Protein AF-0000000080922425 (afdb_homodimer)

InterPro domains:
  IPR019460 Autophagy-related protein 11, C-terminal [PF10377] (46-197)
  IPR040040 Autophagy-related protein 11 [PTHR13222] (8-201)

Organism: Vigna mungo (NCBI:txid3915)

Solvent-accessible surface area (backbone atoms only — not comparable to full-atom values): 24172 Å² total; per-residue (Å²): 135,81,82,70,85,56,79,63,60,60,49,52,51,50,48,50,51,46,52,50,50,44,50,54,39,49,50,49,38,54,50,44,51,51,49,40,51,53,51,49,51,52,36,51,52,50,49,53,48,39,54,52,49,50,52,51,36,52,52,37,52,50,46,34,53,50,30,45,50,51,28,52,53,40,49,56,55,43,68,60,24,26,50,27,58,85,86,51,74,73,36,29,40,40,26,36,48,43,97,87,72,46,36,34,51,56,41,76,87,57,76,52,41,28,56,26,69,69,35,46,48,72,70,31,64,89,37,97,57,75,59,64,55,51,68,24,30,26,72,41,78,42,81,46,61,26,48,75,77,70,75,68,75,74,80,69,82,73,72,85,80,81,81,77,76,81,68,84,78,64,78,73,75,69,75,61,69,56,57,48,80,79,73,58,60,73,71,38,71,36,32,39,35,32,48,40,80,64,82,77,74,67,80,67,80,73,74,72,134,135,83,80,72,86,54,80,63,57,60,49,51,52,51,49,51,51,48,53,51,51,45,51,53,38,51,50,49,38,52,51,45,51,52,49,40,51,52,50,49,51,52,36,51,52,50,48,53,50,38,53,52,50,50,53,51,35,53,53,37,53,51,47,33,52,50,31,45,50,52,28,51,53,38,49,54,55,43,69,59,24,26,49,28,58,85,87,52,73,74,35,28,40,39,24,35,49,43,96,86,70,46,36,35,51,53,39,76,88,58,77,53,42,28,56,26,69,68,34,48,48,73,71,32,65,90,36,98,58,75,58,63,55,50,70,24,30,26,73,41,77,43,82,46,60,26,49,75,76,72,75,70,75,76,79,72,83,74,72,86,80,83,80,78,79,80,68,83,78,66,78,73,74,68,76,62,66,56,57,48,82,80,75,58,60,72,68,39,71,36,30,38,34,33,49,39,80,64,81,77,75,70,80,70,81,74,75,77,130

Secondary structure (DSSP, 8-state):
------HHHHHHHHHHHHHHHHHHHHHHHHHHHHHHHHHHHHHHHHHHHHHHHHHHHHHHHHHHHHHHHHHHHHHHHHHTSB--SS--TTSEEEEEE-TTS-EEE--SS---EEE-HHHHHHHHTTSSS--SEEEEEEEEEEEEE--PPP----------------------------S-TT-PPTT-EEEEEEEEPPP----------/------HHHHHHHHHHHHHHHHHHHHHHHHHHHHHHHHHHHHHHHHHHHHHHHHHHHHHHHHHHHHHHHHHHHHHHHHHTSB--SS--TTSEEEEEE-TTS-EEE--SS---EEE-HHHHHHHHTTSSS--SEEEEEEEEEEEEE--PPP----------------------------S-TT-PPTT-EEEEEEEEPPP----------

Radius of gyration: 47.95 Å; Cα contacts (8 Å, |Δi|>4): 492; chains: 2; bounding box: 79×166×98 Å

Structure (mmCIF, N/CA/C/O backbone):
data_AF-0000000080922425-model_v1
#
loop_
_entity.id
_entity.type
_entity.pdbx_description
1 polymer 'Autophagy-related protein 11 C-terminal domain-containing protein'
#
loop_
_atom_site.group_PDB
_atom_site.id
_atom_site.type_symbol
_atom_site.label_atom_id
_atom_site.label_alt_id
_atom_site.label_comp_id
_atom_site.label_asym_id
_atom_site.label_entity_id
_atom_site.label_seq_id
_atom_site.pdbx_PDB_ins_code
_atom_site.Cartn_x
_atom_site.Cartn_y
_atom_site.Cartn_z
_atom_site.occupancy
_atom_site.B_iso_or_equiv
_atom_site.auth_seq_id
_atom_site.auth_comp_id
_atom_site.auth_asym_id
_atom_site.auth_atom_id
_atom_site.pdbx_PDB_model_num
ATOM 1 N N . MET A 1 1 ? 16.141 -106.438 -47.406 1 26.45 1 MET A N 1
ATOM 2 C CA . MET A 1 1 ? 15.719 -105.875 -46.125 1 26.45 1 MET A CA 1
ATOM 3 C C . MET A 1 1 ? 15.461 -104.375 -46.281 1 26.45 1 MET A C 1
ATOM 5 O O . MET A 1 1 ? 16.391 -103.625 -46.438 1 26.45 1 MET A O 1
ATOM 9 N N . HIS A 1 2 ? 14.414 -104 -47.062 1 34.81 2 HIS A N 1
ATOM 10 C CA . HIS A 1 2 ? 13.852 -102.688 -47.438 1 34.81 2 HIS A CA 1
ATOM 11 C C . HIS A 1 2 ? 13.453 -101.875 -46.188 1 34.81 2 HIS A C 1
ATOM 13 O O . HIS A 1 2 ? 12.609 -102.312 -45.406 1 34.81 2 HIS A O 1
ATOM 19 N N . PHE A 1 3 ? 14.398 -101.312 -45.406 1 37.75 3 PHE A N 1
ATOM 20 C CA . PHE A 1 3 ? 14.203 -100.438 -44.281 1 37.75 3 PHE A CA 1
ATOM 21 C C . PHE A 1 3 ? 13.148 -99.375 -44.625 1 37.75 3 PHE A C 1
ATOM 23 O O . PHE A 1 3 ? 13.398 -98.438 -45.406 1 37.75 3 PHE A O 1
ATOM 30 N N . GLY A 1 4 ? 11.859 -99.812 -44.812 1 34.66 4 GLY A N 1
ATOM 31 C CA . GLY A 1 4 ? 10.727 -98.875 -44.906 1 34.66 4 GLY A CA 1
ATOM 32 C C . GLY A 1 4 ? 10.719 -97.812 -43.781 1 34.66 4 GLY A C 1
ATOM 33 O O . GLY A 1 4 ? 10.344 -98.125 -42.656 1 34.66 4 GLY A O 1
ATOM 34 N N . ILE A 1 5 ? 11.656 -96.938 -43.562 1 47.47 5 ILE A N 1
ATOM 35 C CA . ILE A 1 5 ? 11.609 -95.688 -42.812 1 47.47 5 ILE A CA 1
ATOM 36 C C . ILE A 1 5 ? 10.234 -95.062 -43 1 47.47 5 ILE A C 1
ATOM 38 O O . ILE A 1 5 ? 9.883 -94.625 -44.094 1 47.47 5 ILE A O 1
ATOM 42 N N . SER A 1 6 ? 9 -95.562 -42.406 1 47.91 6 SER A N 1
ATOM 43 C CA . SER A 1 6 ? 7.57 -95.562 -42.688 1 47.91 6 SER A CA 1
ATOM 44 C C . SER A 1 6 ? 6.988 -94.125 -42.531 1 47.91 6 SER A C 1
ATOM 46 O O . SER A 1 6 ? 7.445 -93.375 -41.688 1 47.91 6 SER A O 1
ATOM 48 N N . ALA A 1 7 ? 6.281 -93.5 -43.344 1 57.12 7 ALA A N 1
ATOM 49 C CA . ALA A 1 7 ? 5.402 -92.312 -43.5 1 57.12 7 ALA A CA 1
ATOM 50 C C . ALA A 1 7 ? 4.758 -91.938 -42.188 1 57.12 7 ALA A C 1
ATOM 52 O O . ALA A 1 7 ? 4.543 -90.75 -41.906 1 57.12 7 ALA A O 1
ATOM 53 N N . ASN A 1 8 ? 4.691 -92.812 -41.219 1 58.94 8 ASN A N 1
ATOM 54 C CA . ASN A 1 8 ? 4.023 -92.625 -39.938 1 58.94 8 ASN A CA 1
ATOM 55 C C . ASN A 1 8 ? 4.914 -91.875 -38.938 1 58.94 8 ASN A C 1
ATOM 57 O O . ASN A 1 8 ? 4.426 -91.062 -38.156 1 58.94 8 ASN A O 1
ATOM 61 N N . ASP A 1 9 ? 6.184 -92.062 -38.938 1 61.41 9 ASP A N 1
ATOM 62 C CA . ASP A 1 9 ? 7.109 -91.438 -38 1 61.41 9 ASP A CA 1
ATOM 63 C C . ASP A 1 9 ? 7.297 -89.938 -38.312 1 61.41 9 ASP A C 1
ATOM 65 O O . ASP A 1 9 ? 7.43 -89.125 -37.406 1 61.41 9 ASP A O 1
ATOM 69 N N . ARG A 1 10 ? 7.355 -89.625 -39.469 1 66.06 10 ARG A N 1
ATOM 70 C CA . ARG A 1 10 ? 7.461 -88.25 -39.938 1 66.06 10 ARG A CA 1
ATOM 71 C C . ARG A 1 10 ? 6.211 -87.438 -39.562 1 66.06 10 ARG A C 1
ATOM 73 O O . ARG A 1 10 ? 6.301 -86.312 -39.156 1 66.06 10 ARG A O 1
ATOM 80 N N . ASP A 1 11 ? 5.121 -88.25 -39.469 1 69.62 11 ASP A N 1
ATOM 81 C CA . ASP A 1 11 ? 3.848 -87.625 -39.125 1 69.62 11 ASP A CA 1
ATOM 82 C C . ASP A 1 11 ? 3.787 -87.25 -37.656 1 69.62 11 ASP A C 1
ATOM 84 O O . ASP A 1 11 ? 3.307 -86.188 -37.281 1 69.62 11 ASP A O 1
ATOM 88 N N . ASP A 1 12 ? 4.457 -88.125 -36.938 1 74.38 12 ASP A N 1
ATOM 89 C CA . ASP A 1 12 ? 4.453 -87.938 -35.5 1 74.38 12 ASP A CA 1
ATOM 90 C C . ASP A 1 12 ? 5.375 -86.75 -35.125 1 74.38 12 ASP A C 1
ATOM 92 O O . ASP A 1 12 ? 5.047 -86 -34.219 1 74.38 12 ASP A O 1
ATOM 96 N N . ASP A 1 13 ? 6.426 -86.625 -35.844 1 78.81 13 ASP A N 1
ATOM 97 C CA . ASP A 1 13 ? 7.379 -85.562 -35.594 1 78.81 13 ASP A CA 1
ATOM 98 C C . ASP A 1 13 ? 6.801 -84.188 -35.969 1 78.81 13 ASP A C 1
ATOM 100 O O . ASP A 1 13 ? 7.004 -83.188 -35.281 1 78.81 13 ASP A O 1
ATOM 104 N N . ASP A 1 14 ? 6.062 -84.25 -37.031 1 80.75 14 ASP A N 1
ATOM 105 C CA . ASP A 1 14 ? 5.434 -83 -37.5 1 80.75 14 ASP A CA 1
ATOM 106 C C . ASP A 1 14 ? 4.359 -82.562 -36.5 1 80.75 14 ASP A C 1
ATOM 108 O O . ASP A 1 14 ? 4.254 -81.375 -36.219 1 80.75 14 ASP A O 1
ATOM 112 N N . ILE A 1 15 ? 3.725 -83.5 -35.969 1 83.06 15 ILE A N 1
ATOM 113 C CA . ILE A 1 15 ? 2.67 -83.188 -35 1 83.06 15 ILE A CA 1
ATOM 114 C C . ILE A 1 15 ? 3.289 -82.625 -33.719 1 83.06 15 ILE A C 1
ATOM 116 O O . ILE A 1 15 ? 2.775 -81.625 -33.156 1 83.06 15 ILE A O 1
ATOM 120 N N . ALA A 1 16 ? 4.414 -83.188 -33.375 1 84.75 16 ALA A N 1
ATOM 121 C CA . ALA A 1 16 ? 5.113 -82.75 -32.188 1 84.75 16 ALA A CA 1
ATOM 122 C C . ALA A 1 16 ? 5.617 -81.312 -32.344 1 84.75 16 ALA A C 1
ATOM 124 O O . ALA A 1 16 ? 5.539 -80.5 -31.422 1 84.75 16 ALA A O 1
ATOM 125 N N . GLU A 1 17 ? 6.078 -81 -33.531 1 87.88 17 GLU A N 1
ATOM 126 C CA . GLU A 1 17 ? 6.562 -79.688 -33.812 1 87.88 17 GLU A CA 1
ATOM 127 C C . GLU A 1 17 ? 5.418 -78.625 -33.812 1 87.88 17 GLU A C 1
ATOM 129 O O . GLU A 1 17 ? 5.574 -77.5 -33.312 1 87.88 17 GLU A O 1
ATOM 134 N N . PHE A 1 18 ? 4.277 -79.125 -34.312 1 88.19 18 PHE A N 1
ATOM 135 C CA . PHE A 1 18 ? 3.102 -78.25 -34.312 1 88.19 18 PHE A CA 1
ATOM 136 C C . PHE A 1 18 ? 2.631 -77.938 -32.906 1 88.19 18 PHE A C 1
ATOM 138 O O . PHE A 1 18 ? 2.307 -76.812 -32.594 1 88.19 18 PHE A O 1
ATOM 145 N N . ARG A 1 19 ? 2.662 -79 -32.125 1 87.69 19 ARG A N 1
ATOM 146 C CA . ARG A 1 19 ? 2.234 -78.812 -30.734 1 87.69 19 ARG A CA 1
ATOM 147 C C . ARG A 1 19 ? 3.162 -77.875 -29.984 1 87.69 19 ARG A C 1
ATOM 149 O O . ARG A 1 19 ? 2.703 -77 -29.203 1 87.69 19 ARG A O 1
ATOM 156 N N . LYS A 1 20 ? 4.43 -77.938 -30.25 1 90.62 20 LYS A N 1
ATOM 157 C CA . LYS A 1 20 ? 5.418 -77.062 -29.625 1 90.62 20 LYS A CA 1
ATOM 158 C C . LYS A 1 20 ? 5.215 -75.625 -30.047 1 90.62 20 LYS A C 1
ATOM 160 O O . LYS A 1 20 ? 5.273 -74.75 -29.219 1 90.62 20 LYS A O 1
ATOM 165 N N . CYS A 1 21 ? 4.973 -75.438 -31.297 1 89.38 21 CYS A N 1
ATOM 166 C CA . CYS A 1 21 ? 4.75 -74.125 -31.844 1 89.38 21 CYS A CA 1
ATOM 167 C C . CYS A 1 21 ? 3.518 -73.5 -31.219 1 89.38 21 CYS A C 1
ATOM 169 O O . CYS A 1 21 ? 3.545 -72.312 -30.859 1 89.38 21 CYS A O 1
ATOM 171 N N . ILE A 1 22 ? 2.506 -74.25 -31.094 1 91.44 22 ILE A N 1
ATOM 172 C CA . ILE A 1 22 ? 1.246 -73.812 -30.547 1 91.44 22 ILE A CA 1
ATOM 173 C C . ILE A 1 22 ? 1.447 -73.375 -29.078 1 91.44 22 ILE A C 1
ATOM 175 O O . ILE A 1 22 ? 0.943 -72.375 -28.641 1 91.44 22 ILE A O 1
ATOM 179 N N . ARG A 1 23 ? 2.217 -74.188 -28.406 1 91.69 23 ARG A N 1
ATOM 180 C CA . ARG A 1 23 ? 2.488 -73.875 -27 1 91.69 23 ARG A CA 1
ATOM 181 C C . ARG A 1 23 ? 3.264 -72.562 -26.859 1 91.69 23 ARG A C 1
ATOM 183 O O . ARG A 1 23 ? 2.934 -71.75 -26.016 1 91.69 23 ARG A O 1
ATOM 190 N N . VAL A 1 24 ? 4.227 -72.375 -27.688 1 92.62 24 VAL A N 1
ATOM 191 C CA . VAL A 1 24 ? 5.07 -71.188 -27.656 1 92.62 24 VAL A CA 1
ATOM 192 C C . VAL A 1 24 ? 4.23 -69.938 -27.953 1 92.62 24 VAL A C 1
ATOM 194 O O . VAL A 1 24 ? 4.34 -68.938 -27.266 1 92.62 24 VAL A O 1
ATOM 197 N N . LEU A 1 25 ? 3.342 -70.062 -28.953 1 93 25 LEU A N 1
ATOM 198 C CA . LEU A 1 25 ? 2.502 -68.938 -29.375 1 93 25 LEU A CA 1
ATOM 199 C C . LEU A 1 25 ? 1.46 -68.625 -28.297 1 93 25 LEU A C 1
ATOM 201 O O . LEU A 1 25 ? 1.178 -67.438 -28.031 1 93 25 LEU A O 1
ATOM 205 N N . ALA A 1 26 ? 0.985 -69.625 -27.734 1 92.44 26 ALA A N 1
ATOM 206 C CA . ALA A 1 26 ? 0.012 -69.438 -26.656 1 92.44 26 ALA A CA 1
ATOM 207 C C . ALA A 1 26 ? 0.645 -68.75 -25.453 1 92.44 26 ALA A C 1
ATOM 209 O O . ALA A 1 26 ? 0.04 -67.875 -24.859 1 92.44 26 ALA A O 1
ATOM 210 N N . ASP A 1 27 ? 1.844 -69.125 -25.109 1 93.56 27 ASP A N 1
ATOM 211 C CA . ASP A 1 27 ? 2.576 -68.5 -24.016 1 93.56 27 ASP A CA 1
ATOM 212 C C . ASP A 1 27 ? 2.863 -67 -24.328 1 93.56 27 ASP A C 1
ATOM 214 O O . ASP A 1 27 ? 2.754 -66.125 -23.453 1 93.56 27 ASP A O 1
ATOM 218 N N . LYS A 1 28 ? 3.188 -66.812 -25.547 1 92.69 28 LYS A N 1
ATOM 219 C CA . LYS A 1 28 ? 3.48 -65.438 -25.969 1 92.69 28 LYS A CA 1
ATOM 220 C C . LYS A 1 28 ? 2.229 -64.562 -25.922 1 92.69 28 LYS A C 1
ATOM 222 O O . LYS A 1 28 ? 2.287 -63.406 -25.516 1 92.69 28 LYS A O 1
ATOM 227 N N . VAL A 1 29 ? 1.147 -65.125 -26.312 1 92.62 29 VAL A N 1
ATOM 228 C CA . VAL A 1 29 ? -0.129 -64.375 -26.281 1 92.62 29 VAL A CA 1
ATOM 229 C C . VAL A 1 29 ? -0.502 -64.062 -24.844 1 92.62 29 VAL A C 1
ATOM 231 O O . VAL A 1 29 ? -0.928 -62.969 -24.531 1 92.62 29 VAL A O 1
ATOM 234 N N . SER A 1 30 ? -0.315 -65.125 -23.984 1 92.81 30 SER A N 1
ATOM 235 C CA . SER A 1 30 ? -0.605 -64.938 -22.562 1 92.81 30 SER A CA 1
ATOM 236 C C . SER A 1 30 ? 0.272 -63.812 -21.969 1 92.81 30 SER A C 1
ATOM 238 O O . SER A 1 30 ? -0.214 -62.969 -21.234 1 92.81 30 SER A O 1
ATOM 240 N N . PHE A 1 31 ? 1.506 -63.844 -22.312 1 92.56 31 PHE A N 1
ATOM 241 C CA . PHE A 1 31 ? 2.469 -62.875 -21.844 1 92.56 31 PHE A CA 1
ATOM 242 C C . PHE A 1 31 ? 2.094 -61.469 -22.328 1 92.56 31 PHE A C 1
ATOM 244 O O . PHE A 1 31 ? 2.029 -60.531 -21.531 1 92.56 31 PHE A O 1
ATOM 251 N N . LEU A 1 32 ? 1.769 -61.344 -23.578 1 93 32 LEU A N 1
ATOM 252 C CA . LEU A 1 32 ? 1.459 -60.062 -24.188 1 93 32 LEU A CA 1
ATOM 253 C C . LEU A 1 32 ? 0.148 -59.5 -23.641 1 93 32 LEU A C 1
ATOM 255 O O . LEU A 1 32 ? 0.021 -58.312 -23.438 1 93 32 LEU A O 1
ATOM 259 N N . SER A 1 33 ? -0.719 -60.375 -23.391 1 92.88 33 SER A N 1
ATOM 260 C CA . SER A 1 33 ? -2.008 -59.969 -22.844 1 92.88 33 SER A CA 1
ATOM 261 C C . SER A 1 33 ? -1.856 -59.406 -21.438 1 92.88 33 SER A C 1
ATOM 263 O O . SER A 1 33 ? -2.418 -58.375 -21.109 1 92.88 33 SER A O 1
ATOM 265 N N . ARG A 1 34 ? -1.079 -60.094 -20.672 1 92.5 34 ARG A N 1
ATOM 266 C CA . ARG A 1 34 ? -0.829 -59.656 -19.312 1 92.5 34 ARG A CA 1
ATOM 267 C C . ARG A 1 34 ? -0.094 -58.312 -19.297 1 92.5 34 ARG A C 1
ATOM 269 O O . ARG A 1 34 ? -0.46 -57.406 -18.547 1 92.5 34 ARG A O 1
ATOM 276 N N . HIS A 1 35 ? 0.823 -58.219 -20.094 1 92.56 35 HIS A N 1
ATOM 277 C CA . HIS A 1 35 ? 1.63 -57.031 -20.156 1 92.56 35 HIS A CA 1
ATOM 278 C C . HIS A 1 35 ? 0.803 -55.844 -20.656 1 92.56 35 HIS A C 1
ATOM 280 O O . HIS A 1 35 ? 0.957 -54.719 -20.156 1 92.56 35 HIS A O 1
ATOM 286 N N . ARG A 1 36 ? 0.035 -56.156 -21.562 1 90.25 36 ARG A N 1
ATOM 287 C CA . ARG A 1 36 ? -0.85 -55.125 -22.078 1 90.25 36 ARG A CA 1
ATOM 288 C C . ARG A 1 36 ? -1.78 -54.594 -20.984 1 90.25 36 ARG A C 1
ATOM 290 O O . ARG A 1 36 ? -1.992 -53.375 -20.859 1 90.25 36 ARG A O 1
ATOM 297 N N . GLU A 1 37 ? -2.275 -55.5 -20.234 1 91.25 37 GLU A N 1
ATOM 298 C CA . GLU A 1 37 ? -3.162 -55.094 -19.141 1 91.25 37 GLU A CA 1
ATOM 299 C C . GLU A 1 37 ? -2.43 -54.25 -18.109 1 91.25 37 GLU A C 1
ATOM 301 O O . GLU A 1 37 ? -2.973 -53.25 -17.625 1 91.25 37 GLU A O 1
ATOM 306 N N . GLU A 1 38 ? -1.275 -54.625 -17.781 1 93.12 38 GLU A N 1
ATOM 307 C CA . GLU A 1 38 ? -0.454 -53.875 -16.828 1 93.12 38 GLU A CA 1
ATOM 308 C C . GLU A 1 38 ? -0.155 -52.469 -17.375 1 93.12 38 GLU A C 1
ATOM 310 O O . GLU A 1 38 ? -0.224 -51.5 -16.625 1 93.12 38 GLU A O 1
ATOM 315 N N . LEU A 1 39 ? 0.179 -52.438 -18.625 1 92.75 39 LEU A N 1
ATOM 316 C CA . LEU A 1 39 ? 0.47 -51.156 -19.266 1 92.75 39 LEU A CA 1
ATOM 317 C C . LEU A 1 39 ? -0.766 -50.281 -19.297 1 92.75 39 LEU A C 1
ATOM 319 O O . LEU A 1 39 ? -0.662 -49.062 -19.109 1 92.75 39 LEU A O 1
ATOM 323 N N . HIS A 1 40 ? -1.88 -50.906 -19.484 1 92.88 40 HIS A N 1
ATOM 324 C CA . HIS A 1 40 ? -3.141 -50.156 -19.469 1 92.88 40 HIS A CA 1
ATOM 325 C C . HIS A 1 40 ? -3.418 -49.562 -18.094 1 92.88 40 HIS A C 1
ATOM 327 O O . HIS A 1 40 ? -3.871 -48.438 -17.984 1 92.88 40 HIS A O 1
ATOM 333 N N . GLU A 1 41 ? -3.135 -50.25 -17.078 1 93.5 41 GLU A N 1
ATOM 334 C CA . GLU A 1 41 ? -3.32 -49.781 -15.727 1 93.5 41 GLU A CA 1
ATOM 335 C C . GLU A 1 41 ? -2.387 -48.594 -15.43 1 93.5 41 GLU A C 1
ATOM 337 O O . GLU A 1 41 ? -2.805 -47.594 -14.844 1 93.5 41 GLU A O 1
ATOM 342 N N . LYS A 1 42 ? -1.178 -48.719 -15.758 1 92.31 42 LYS A N 1
ATOM 343 C CA . LYS A 1 42 ? -0.209 -47.625 -15.578 1 92.31 42 LYS A CA 1
ATOM 344 C C . LYS A 1 42 ? -0.642 -46.375 -16.328 1 92.31 42 LYS A C 1
ATOM 346 O O . LYS A 1 42 ? -0.546 -45.281 -15.789 1 92.31 42 LYS A O 1
ATOM 351 N N . TYR A 1 43 ? -1.035 -46.594 -17.531 1 93.5 43 TYR A N 1
ATOM 352 C CA . TYR A 1 43 ? -1.513 -45.5 -18.359 1 93.5 43 TYR A CA 1
ATOM 353 C C . TYR A 1 43 ? -2.68 -44.781 -17.703 1 93.5 43 TYR A C 1
ATOM 355 O O . TYR A 1 43 ? -2.684 -43.562 -17.609 1 93.5 43 TYR A O 1
ATOM 363 N N . SER A 1 44 ? -3.607 -45.562 -17.156 1 94.19 44 SER A N 1
ATOM 364 C CA . SER A 1 44 ? -4.777 -45 -16.5 1 94.19 44 SER A CA 1
ATOM 365 C C . SER A 1 44 ? -4.375 -44.188 -15.266 1 94.19 44 SER A C 1
ATOM 367 O O . SER A 1 44 ? -4.91 -43.094 -15.023 1 94.19 44 SER A O 1
ATOM 369 N N . ARG A 1 45 ? -3.498 -44.656 -14.547 1 94.62 45 ARG A N 1
ATOM 370 C CA . ARG A 1 45 ? -3.008 -43.969 -13.359 1 94.62 45 ARG A CA 1
ATOM 371 C C . ARG A 1 45 ? -2.342 -42.625 -13.727 1 94.62 45 ARG A C 1
ATOM 373 O O . ARG A 1 45 ? -2.568 -41.625 -13.07 1 94.62 45 ARG A O 1
ATOM 380 N N . THR A 1 46 ? -1.566 -42.656 -14.727 1 94.56 46 THR A N 1
ATOM 381 C CA . THR A 1 46 ? -0.858 -41.469 -15.18 1 94.56 46 THR A CA 1
ATOM 382 C C . THR A 1 46 ? -1.838 -40.438 -15.711 1 94.56 46 THR A C 1
ATOM 384 O O . THR A 1 46 ? -1.655 -39.219 -15.5 1 94.56 46 THR A O 1
ATOM 387 N N . GLU A 1 47 ? -2.785 -40.969 -16.344 1 94.06 47 GLU A N 1
ATOM 388 C CA . GLU A 1 47 ? -3.816 -40.062 -16.875 1 94.06 47 GLU A CA 1
ATOM 389 C C . GLU A 1 47 ? -4.578 -39.375 -15.75 1 94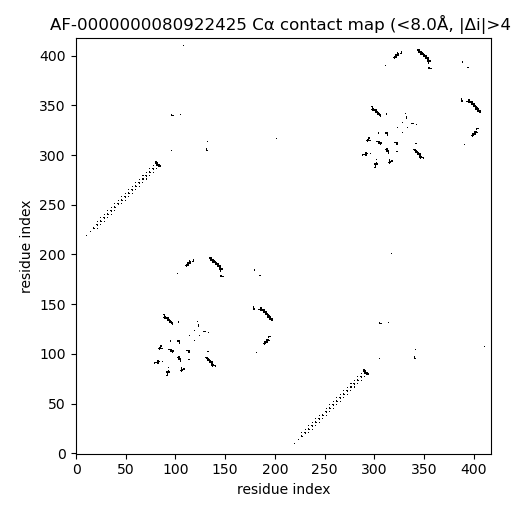.06 47 GLU A C 1
ATOM 391 O O . GLU A 1 47 ? -4.852 -38.188 -15.82 1 94.06 47 GLU A O 1
ATOM 396 N N . ALA A 1 48 ? -4.91 -40.125 -14.781 1 95.5 48 ALA A N 1
ATOM 397 C CA . ALA A 1 48 ? -5.598 -39.562 -13.617 1 95.5 48 ALA A CA 1
ATOM 398 C C . ALA A 1 48 ? -4.727 -38.531 -12.914 1 95.5 48 ALA A C 1
ATOM 400 O O . ALA A 1 48 ? -5.223 -37.5 -12.469 1 95.5 48 ALA A O 1
ATOM 401 N N . ALA A 1 49 ? -3.492 -38.844 -12.828 1 95.31 49 ALA A N 1
ATOM 402 C CA . ALA A 1 49 ? -2.549 -37.906 -12.227 1 95.31 49 ALA A CA 1
ATOM 403 C C . ALA A 1 49 ? -2.465 -36.594 -13.039 1 95.31 49 ALA A C 1
ATOM 405 O O . ALA A 1 49 ? -2.396 -35.5 -12.469 1 95.31 49 ALA A O 1
ATOM 406 N N . ASN A 1 50 ? -2.443 -36.75 -14.273 1 95.75 50 ASN A N 1
ATOM 407 C CA . ASN A 1 50 ? -2.426 -35.594 -15.172 1 95.75 50 ASN A CA 1
ATOM 408 C C . ASN A 1 50 ? -3.643 -34.688 -14.969 1 95.75 50 ASN A C 1
ATOM 410 O O . ASN A 1 50 ? -3.52 -33.469 -14.938 1 95.75 50 ASN A O 1
ATOM 414 N N . GLU A 1 51 ? -4.73 -35.375 -14.828 1 95.81 51 GLU A N 1
ATOM 415 C CA . GLU A 1 51 ? -5.969 -34.625 -14.609 1 95.81 51 GLU A CA 1
ATOM 416 C C . GLU A 1 51 ? -5.926 -33.844 -13.297 1 95.81 51 GLU A C 1
ATOM 418 O O . GLU A 1 51 ? -6.324 -32.688 -13.242 1 95.81 51 GLU A O 1
ATOM 423 N N . GLN A 1 52 ? -5.461 -34.406 -12.289 1 97 52 GLN A N 1
ATOM 424 C CA . GLN A 1 52 ? -5.324 -33.781 -10.984 1 97 52 GLN A CA 1
ATOM 425 C C . GLN A 1 52 ? -4.355 -32.594 -11.055 1 97 52 GLN A C 1
ATOM 427 O O . GLN A 1 52 ? -4.629 -31.531 -10.5 1 97 52 GLN A O 1
ATOM 432 N N . LEU A 1 53 ? -3.273 -32.781 -11.727 1 97.5 53 LEU A N 1
ATOM 433 C CA . LEU A 1 53 ? -2.271 -31.734 -11.883 1 97.5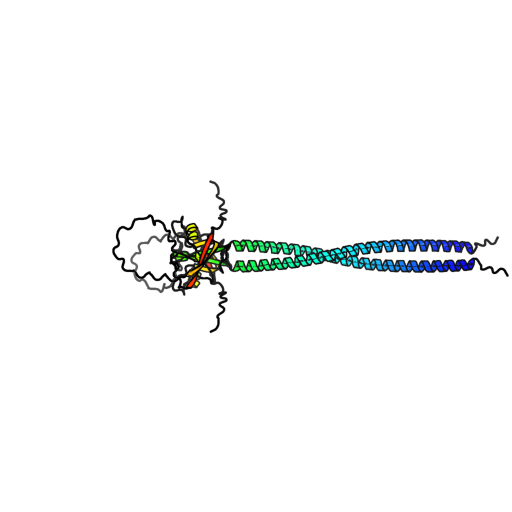 53 LEU A CA 1
ATOM 434 C C . LEU A 1 53 ? -2.846 -30.547 -12.641 1 97.5 53 LEU A C 1
ATOM 436 O O . LEU A 1 53 ? -2.543 -29.391 -12.312 1 97.5 53 LEU A O 1
ATOM 440 N N . ARG A 1 54 ? -3.619 -30.875 -13.617 1 97.88 54 ARG A N 1
ATOM 441 C CA . ARG A 1 54 ? -4.258 -29.812 -14.383 1 97.88 54 ARG A CA 1
ATOM 442 C C . ARG A 1 54 ? -5.176 -28.984 -13.508 1 97.88 54 ARG A C 1
ATOM 444 O O . ARG A 1 54 ? -5.176 -27.75 -13.594 1 97.88 54 ARG A O 1
ATOM 451 N N . LYS A 1 55 ? -5.883 -29.594 -12.672 1 98.06 55 LYS A N 1
ATOM 452 C CA . LYS A 1 55 ? -6.781 -28.906 -11.758 1 98.06 55 LYS A CA 1
ATOM 453 C C . LYS A 1 55 ? -6.004 -28.031 -10.773 1 98.06 55 LYS A C 1
ATOM 455 O O . LYS A 1 55 ? -6.363 -26.891 -10.531 1 98.06 55 LYS A O 1
ATOM 460 N N . GLU A 1 56 ? -5.004 -28.609 -10.305 1 98.12 56 GLU A N 1
ATOM 461 C CA . GLU A 1 56 ? -4.164 -27.875 -9.359 1 98.12 56 GLU A CA 1
ATOM 462 C C . GLU A 1 56 ? -3.5 -26.672 -10.031 1 98.12 56 GLU A C 1
ATOM 464 O O . GLU A 1 56 ? -3.398 -25.609 -9.43 1 98.12 56 GLU A O 1
ATOM 469 N N . LEU A 1 57 ? -3.084 -26.953 -11.195 1 98.31 57 LEU A N 1
ATOM 470 C CA . LEU A 1 57 ? -2.459 -25.875 -11.953 1 98.31 57 LEU A CA 1
ATOM 471 C C . LEU A 1 57 ? -3.434 -24.719 -12.172 1 98.31 57 LEU A C 1
ATOM 473 O O . LEU A 1 57 ? -3.08 -23.547 -11.977 1 98.31 57 LEU A O 1
ATOM 477 N N . GLU A 1 58 ? -4.625 -25.031 -12.523 1 98.31 58 GLU A N 1
ATOM 478 C CA . GLU A 1 58 ? -5.652 -24.016 -12.734 1 98.31 58 GLU A CA 1
ATOM 479 C C . GLU A 1 58 ? -5.906 -23.219 -11.461 1 98.31 58 GLU A C 1
ATOM 481 O O . GLU A 1 58 ? -6.023 -21.984 -11.508 1 98.31 58 GLU A O 1
ATOM 486 N N . GLU A 1 59 ? -5.957 -23.844 -10.398 1 98.38 59 GLU A N 1
ATOM 487 C CA . GLU A 1 59 ? -6.148 -23.203 -9.102 1 98.38 59 GLU A CA 1
ATOM 488 C C . GLU A 1 59 ? -5.012 -22.234 -8.797 1 98.38 59 GLU A C 1
ATOM 490 O O . GLU A 1 59 ? -5.25 -21.109 -8.328 1 98.38 59 GLU A O 1
ATOM 495 N N . LYS A 1 60 ? -3.854 -22.656 -9.078 1 98.56 60 LYS A N 1
ATOM 496 C CA . LYS A 1 60 ? -2.699 -21.812 -8.789 1 98.56 60 LYS A CA 1
ATOM 497 C C . LYS A 1 60 ? -2.658 -20.609 -9.727 1 98.56 60 LYS A C 1
ATOM 499 O O . LYS A 1 60 ? -2.268 -19.5 -9.32 1 98.56 60 LYS A O 1
ATOM 504 N N . ILE A 1 61 ? -3.074 -20.859 -10.891 1 98.5 61 ILE A N 1
ATOM 505 C CA . ILE A 1 61 ? -3.156 -19.766 -11.852 1 98.5 61 ILE A CA 1
ATOM 506 C C . ILE A 1 61 ? -4.129 -18.703 -11.336 1 98.5 61 ILE A C 1
ATOM 508 O O . ILE A 1 61 ? -3.83 -17.516 -11.383 1 98.5 61 ILE A O 1
ATOM 512 N N . ASP A 1 62 ? -5.137 -19.141 -10.805 1 98.56 62 ASP A N 1
ATOM 513 C CA . ASP A 1 62 ? -6.133 -18.234 -10.242 1 98.56 62 ASP A CA 1
ATOM 514 C C . ASP A 1 62 ? -5.578 -17.5 -9.023 1 98.56 62 ASP A C 1
ATOM 516 O O . ASP A 1 62 ? -5.82 -16.297 -8.852 1 98.56 62 ASP A O 1
ATOM 520 N N . GLN A 1 63 ? -4.879 -18.141 -8.297 1 98.56 63 GLN A N 1
ATOM 521 C CA . GLN A 1 63 ? -4.289 -17.531 -7.113 1 98.56 63 GLN A CA 1
ATOM 522 C C . GLN A 1 63 ? -3.264 -16.469 -7.5 1 98.56 63 GLN A C 1
ATOM 524 O O . GLN A 1 63 ? -3.186 -15.414 -6.863 1 98.56 63 GLN A O 1
ATOM 529 N N . VAL A 1 64 ? -2.547 -16.781 -8.5 1 98.62 64 VAL A N 1
ATOM 530 C CA . VAL A 1 64 ? -1.57 -15.82 -8.992 1 98.62 64 VAL A CA 1
ATOM 531 C C . VAL A 1 64 ? -2.281 -14.531 -9.406 1 98.62 64 VAL A C 1
ATOM 533 O O . VAL A 1 64 ? -1.861 -13.438 -9.031 1 98.62 64 VAL A O 1
ATOM 536 N N . LYS A 1 65 ? -3.322 -14.672 -10.086 1 98.25 65 LYS A N 1
ATOM 537 C CA . LYS A 1 65 ? -4.098 -13.516 -10.523 1 98.25 65 LYS A CA 1
ATOM 538 C C . LYS A 1 65 ? -4.656 -12.734 -9.336 1 98.25 65 LYS A C 1
ATOM 540 O O . LYS A 1 65 ? -4.602 -11.508 -9.312 1 98.25 65 LYS A O 1
ATOM 545 N N . THR A 1 66 ? -5.094 -13.406 -8.438 1 98.56 66 THR A N 1
ATOM 546 C CA . THR A 1 66 ? -5.695 -12.797 -7.258 1 98.56 66 THR A CA 1
ATOM 547 C C . THR A 1 66 ? -4.668 -11.969 -6.496 1 98.56 66 THR A C 1
ATOM 549 O O . THR A 1 66 ? -4.895 -10.781 -6.219 1 98.56 66 THR A O 1
ATOM 552 N N . TYR A 1 67 ? -3.564 -12.547 -6.25 1 98.25 67 TYR A N 1
ATOM 553 C CA . TYR A 1 67 ? -2.562 -11.867 -5.445 1 98.25 67 TYR A CA 1
ATOM 554 C C . TYR A 1 67 ? -1.884 -10.758 -6.246 1 98.25 67 TYR A C 1
ATOM 556 O O . TYR A 1 67 ? -1.472 -9.742 -5.684 1 98.25 67 TYR A O 1
ATOM 564 N N . TYR A 1 68 ? -1.799 -11.031 -7.48 1 97.94 68 TYR A N 1
ATOM 565 C CA . TYR A 1 68 ? -1.301 -9.977 -8.352 1 97.94 68 TYR A CA 1
ATOM 566 C C . TYR A 1 68 ? -2.197 -8.742 -8.273 1 97.94 68 TYR A C 1
ATOM 568 O O . TYR A 1 68 ? -1.713 -7.625 -8.086 1 97.94 68 TYR A O 1
ATOM 576 N N . ASN A 1 69 ? -3.422 -8.922 -8.422 1 98.31 69 ASN A N 1
ATOM 577 C CA . ASN A 1 69 ? -4.387 -7.832 -8.367 1 98.31 69 ASN A CA 1
ATOM 578 C C . ASN A 1 69 ? -4.383 -7.152 -6.996 1 98.31 69 ASN A C 1
ATOM 580 O O . ASN A 1 69 ? -4.422 -5.926 -6.906 1 98.31 69 ASN A O 1
ATOM 584 N N . LYS A 1 70 ? -4.348 -7.898 -6.023 1 97.81 70 LYS A N 1
ATOM 585 C CA . LYS A 1 70 ? -4.293 -7.352 -4.668 1 97.81 70 LYS A CA 1
ATOM 586 C C . LYS A 1 70 ? -3.055 -6.484 -4.477 1 97.81 70 LYS A C 1
ATOM 588 O O . LYS A 1 70 ? -3.125 -5.422 -3.855 1 97.81 70 LYS A O 1
ATOM 593 N N . HIS A 1 71 ? -1.998 -6.945 -4.977 1 98.06 71 HIS A N 1
ATOM 594 C CA . HIS A 1 71 ? -0.743 -6.207 -4.906 1 98.06 71 HIS A CA 1
ATOM 595 C C . HIS A 1 71 ? -0.842 -4.879 -5.648 1 98.06 71 HIS A C 1
ATOM 597 O O . HIS A 1 71 ? -0.432 -3.838 -5.129 1 98.06 71 HIS A O 1
ATOM 603 N N . GLN A 1 72 ? -1.423 -4.961 -6.793 1 97.38 72 GLN A N 1
ATOM 604 C CA . GLN A 1 72 ? -1.581 -3.754 -7.594 1 97.38 72 GLN A CA 1
ATOM 605 C C . GLN A 1 72 ? -2.479 -2.74 -6.891 1 97.38 72 GLN A C 1
ATOM 607 O O . GLN A 1 72 ? -2.182 -1.544 -6.879 1 97.38 72 GLN A O 1
ATOM 612 N N . LEU A 1 73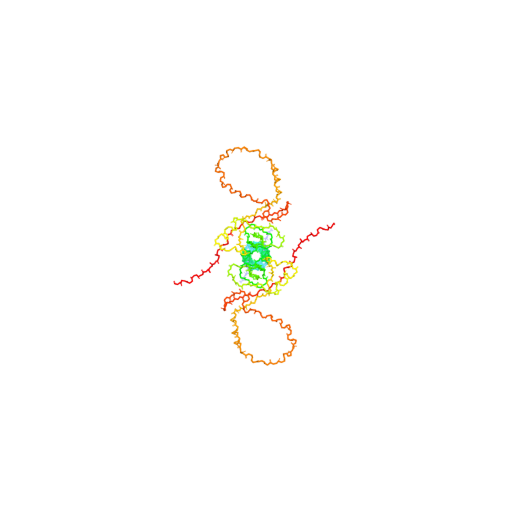 ? -3.525 -3.207 -6.312 1 96.62 73 LEU A N 1
ATOM 613 C CA . LEU A 1 73 ? -4.461 -2.342 -5.602 1 96.62 73 LEU A CA 1
ATOM 614 C C . LEU A 1 73 ? -3.787 -1.688 -4.398 1 96.62 73 LEU A C 1
ATOM 616 O O . LEU A 1 73 ? -3.926 -0.481 -4.184 1 96.62 73 LEU A O 1
ATOM 620 N N . GLU A 1 74 ? -3.08 -2.457 -3.688 1 95.88 74 GLU A N 1
ATOM 621 C CA . GLU A 1 74 ? -2.369 -1.959 -2.514 1 95.88 74 GLU A CA 1
ATOM 622 C C . GLU A 1 74 ? -1.305 -0.938 -2.904 1 95.88 74 GLU A C 1
ATOM 624 O O . GLU A 1 74 ? -1.125 0.071 -2.221 1 95.88 74 GLU A O 1
ATOM 629 N N . LYS A 1 75 ? -0.631 -1.25 -3.955 1 95.31 75 LYS A N 1
ATOM 630 C CA . LYS A 1 75 ? 0.401 -0.359 -4.48 1 95.31 75 LYS A CA 1
ATOM 631 C C . LYS A 1 75 ? -0.187 0.995 -4.867 1 95.31 75 LYS A C 1
ATOM 633 O O . LYS A 1 75 ? 0.397 2.039 -4.574 1 95.31 75 LYS A O 1
ATOM 638 N N . GLN A 1 76 ? -1.263 0.974 -5.496 1 93.81 76 GLN A N 1
ATOM 639 C CA . GLN A 1 76 ? -1.95 2.195 -5.898 1 93.81 76 GLN A CA 1
ATOM 640 C C . GLN A 1 76 ? -2.4 3 -4.684 1 93.81 76 GLN A C 1
ATOM 642 O O . GLN A 1 76 ? -2.258 4.227 -4.656 1 93.81 76 GLN A O 1
ATOM 647 N N . ALA A 1 77 ? -2.941 2.338 -3.711 1 92.94 77 ALA A N 1
ATOM 648 C CA . ALA A 1 77 ? -3.361 2.982 -2.471 1 92.94 77 ALA A CA 1
ATOM 649 C C . ALA A 1 77 ? -2.182 3.654 -1.773 1 92.94 77 ALA A C 1
ATOM 651 O O . ALA A 1 77 ? -2.311 4.762 -1.244 1 92.94 77 ALA A O 1
ATOM 652 N N . ASN A 1 78 ? -1.089 3.031 -1.787 1 93.81 78 ASN A N 1
ATOM 653 C CA . ASN A 1 78 ? 0.13 3.531 -1.161 1 93.81 78 ASN A CA 1
ATOM 654 C C . ASN A 1 78 ? 0.61 4.82 -1.821 1 93.81 78 ASN A C 1
ATOM 656 O O . ASN A 1 78 ? 1.148 5.703 -1.15 1 93.81 78 ASN A O 1
ATOM 660 N N . LYS A 1 79 ? 0.366 4.926 -3.045 1 92.81 79 LYS A N 1
ATOM 661 C CA . LYS A 1 79 ? 0.819 6.074 -3.82 1 92.81 79 LYS A CA 1
ATOM 662 C C . LYS A 1 79 ? 0.022 7.328 -3.463 1 92.81 79 LYS A C 1
ATOM 664 O O . LYS A 1 79 ? 0.456 8.445 -3.742 1 92.81 79 LYS A O 1
ATOM 669 N N . GLU A 1 80 ? -1.088 7.141 -2.836 1 93.31 80 GLU A N 1
ATOM 670 C CA . GLU A 1 80 ? -1.989 8.258 -2.559 1 93.31 80 GLU A CA 1
ATOM 671 C C . GLU A 1 80 ? -1.92 8.672 -1.093 1 93.31 80 GLU A C 1
ATOM 673 O O . GLU A 1 80 ? -2.664 9.555 -0.655 1 93.31 80 GLU A O 1
ATOM 678 N N . LYS A 1 81 ? -1.058 8.094 -0.367 1 95.56 81 LYS A N 1
ATOM 679 C CA . LYS A 1 81 ? -0.939 8.383 1.061 1 95.56 81 LYS A CA 1
ATOM 680 C C . LYS A 1 81 ? 0.328 9.172 1.36 1 95.56 81 LYS A C 1
ATOM 682 O O . LYS A 1 81 ? 1.287 9.141 0.586 1 95.56 81 LYS A O 1
ATOM 687 N N . ILE A 1 82 ? 0.299 9.875 2.436 1 97.06 82 ILE A N 1
ATOM 688 C CA . ILE A 1 82 ? 1.414 10.727 2.824 1 97.06 82 ILE A CA 1
ATOM 689 C C . ILE A 1 82 ? 2.445 9.914 3.6 1 97.06 82 ILE A C 1
ATOM 691 O O . ILE A 1 82 ? 2.094 9.172 4.52 1 97.06 82 ILE A O 1
ATOM 695 N N . CYS A 1 83 ? 3.656 10.078 3.232 1 96 83 CYS A N 1
ATOM 696 C CA . CYS A 1 83 ? 4.75 9.406 3.932 1 96 83 CYS A CA 1
ATOM 697 C C . CYS A 1 83 ? 4.906 9.953 5.348 1 96 83 CYS A C 1
ATOM 699 O O . CYS A 1 83 ? 4.859 11.164 5.559 1 96 83 CYS A O 1
ATOM 701 N N . PHE A 1 84 ? 5.086 9.141 6.375 1 94.62 84 PHE A N 1
ATOM 702 C CA . PHE A 1 84 ? 5.27 9.547 7.762 1 94.62 84 PHE A CA 1
ATOM 703 C C . PHE A 1 84 ? 6.605 9.062 8.297 1 94.62 84 PHE A C 1
ATOM 705 O O . PHE A 1 84 ? 7.082 9.539 9.328 1 94.62 84 PHE A O 1
ATOM 712 N N . GLY A 1 85 ? 7.25 8.219 7.57 1 90 85 GLY A N 1
ATOM 713 C CA . GLY A 1 85 ? 8.594 7.77 7.91 1 90 85 GLY A CA 1
ATOM 714 C C . GLY A 1 85 ? 9.68 8.594 7.258 1 90 85 GLY A C 1
ATOM 715 O O . GLY A 1 85 ? 9.594 9.828 7.219 1 90 85 GLY A O 1
ATOM 716 N N . CYS A 1 86 ? 10.695 7.883 6.844 1 86.31 86 CYS A N 1
ATOM 717 C CA . CYS A 1 86 ? 11.781 8.57 6.152 1 86.31 86 CYS A CA 1
ATOM 718 C C . CYS A 1 86 ? 11.344 9.023 4.762 1 86.31 86 CYS A C 1
ATOM 720 O O . CYS A 1 86 ? 10.812 8.219 3.984 1 86.31 86 CYS A O 1
ATOM 722 N N . LEU A 1 87 ? 11.57 10.273 4.523 1 94.69 87 LEU A N 1
ATOM 723 C CA . LEU A 1 87 ? 11.141 10.859 3.258 1 94.69 87 LEU A CA 1
ATOM 724 C C . LEU A 1 87 ? 11.984 10.336 2.1 1 94.69 87 LEU A C 1
ATOM 726 O O . LEU A 1 87 ? 13.203 10.242 2.209 1 94.69 87 LEU A O 1
ATOM 730 N N . GLU A 1 88 ? 11.375 9.961 1.025 1 94.88 88 GLU A N 1
ATOM 731 C CA . GLU A 1 88 ? 12.031 9.5 -0.194 1 94.88 88 GLU A CA 1
ATOM 732 C C . GLU A 1 88 ? 11.461 10.195 -1.426 1 94.88 88 GLU A C 1
ATOM 734 O O . GLU A 1 88 ? 10.289 10.57 -1.443 1 94.88 88 GLU A O 1
ATOM 739 N N . VAL A 1 89 ? 12.32 10.305 -2.348 1 96.75 89 VAL A N 1
ATOM 740 C CA . VAL A 1 89 ? 11.898 10.891 -3.615 1 96.75 89 VAL A CA 1
ATOM 741 C C . VAL A 1 89 ? 10.742 10.086 -4.199 1 96.75 89 VAL A C 1
ATOM 743 O O . VAL A 1 89 ? 10.703 8.859 -4.082 1 96.75 89 VAL A O 1
ATOM 746 N N . HIS A 1 90 ? 9.703 10.734 -4.758 1 95.62 90 HIS A N 1
ATOM 747 C CA . HIS A 1 90 ? 8.523 10.219 -5.441 1 95.62 90 HIS A CA 1
ATOM 748 C C . HIS A 1 90 ? 7.391 9.938 -4.457 1 95.62 90 HIS A C 1
ATOM 750 O O . HIS A 1 90 ? 6.285 9.578 -4.863 1 95.62 90 HIS A O 1
ATOM 756 N N . GLU A 1 91 ? 7.668 10.094 -3.248 1 96.12 91 GLU A N 1
ATOM 757 C CA . GLU A 1 91 ? 6.605 9.938 -2.258 1 96.12 91 GLU A CA 1
ATOM 758 C C . GLU A 1 91 ? 5.902 11.266 -1.987 1 96.12 91 GLU A C 1
ATOM 760 O O . GLU A 1 91 ? 6.434 12.328 -2.305 1 96.12 91 GLU A O 1
ATOM 765 N N . ILE A 1 92 ? 4.707 11.156 -1.425 1 96.69 92 ILE A N 1
ATOM 766 C CA . ILE A 1 92 ? 3.961 12.344 -1.011 1 96.69 92 ILE A CA 1
ATOM 767 C C . ILE A 1 92 ? 4.352 12.727 0.416 1 96.69 92 ILE A C 1
ATOM 769 O O . ILE A 1 92 ? 4.449 11.859 1.291 1 96.69 92 ILE A O 1
ATOM 773 N N . ALA A 1 93 ? 4.637 13.977 0.625 1 97.12 93 ALA A N 1
ATOM 774 C CA . ALA A 1 93 ? 4.98 14.492 1.947 1 97.12 93 ALA A CA 1
ATOM 775 C C . ALA A 1 93 ? 4.133 15.711 2.297 1 97.12 93 ALA A C 1
ATOM 777 O O . ALA A 1 93 ? 3.623 16.391 1.406 1 97.12 93 ALA A O 1
ATOM 778 N N . ALA A 1 94 ? 3.92 15.867 3.588 1 97.19 94 ALA A N 1
ATOM 779 C CA . ALA A 1 94 ? 3.203 17.031 4.105 1 97.19 94 ALA A CA 1
ATOM 780 C C . ALA A 1 94 ? 4.121 17.906 4.949 1 97.19 94 ALA A C 1
ATOM 782 O O . ALA A 1 94 ? 4.941 17.406 5.719 1 97.19 94 ALA A O 1
ATOM 783 N N . PHE A 1 95 ? 3.947 19.219 4.805 1 96.88 95 PHE A N 1
ATOM 784 C CA . PHE A 1 95 ? 4.734 20.219 5.516 1 96.88 95 PHE A CA 1
ATOM 785 C C . PHE A 1 95 ? 3.826 21.188 6.258 1 96.88 95 PHE A C 1
ATOM 787 O O . PHE A 1 95 ? 2.85 21.688 5.695 1 96.88 95 PHE A O 1
ATOM 794 N N . VAL A 1 96 ? 4.172 21.469 7.465 1 95.88 96 VAL A N 1
ATOM 795 C CA . VAL A 1 96 ? 3.348 22.344 8.289 1 95.88 96 VAL A CA 1
ATOM 796 C C . VAL A 1 96 ? 4.078 23.672 8.539 1 95.88 96 VAL A C 1
ATOM 798 O O . VAL A 1 96 ? 5.293 23.688 8.742 1 95.88 96 VAL A O 1
ATOM 801 N N . LEU A 1 97 ? 3.264 24.672 8.516 1 93.69 97 LEU A N 1
ATOM 802 C CA . LEU A 1 97 ? 3.809 26 8.797 1 93.69 97 LEU A CA 1
ATOM 803 C C . LEU A 1 97 ? 4.148 26.156 10.273 1 93.69 97 LEU A C 1
ATOM 805 O O . LEU A 1 97 ? 3.285 25.969 11.141 1 93.69 97 LEU A O 1
ATOM 809 N N . THR A 1 98 ? 5.359 26.438 10.57 1 91.81 98 THR A N 1
ATOM 810 C CA . THR A 1 98 ? 5.785 26.625 11.953 1 91.81 98 THR A CA 1
ATOM 811 C C . THR A 1 98 ? 5.613 28.078 12.383 1 91.81 98 THR A C 1
ATOM 813 O O . THR A 1 98 ? 5.379 28.953 11.547 1 91.81 98 THR A O 1
ATOM 816 N N . SER A 1 99 ? 5.75 28.328 13.633 1 87.38 99 SER A N 1
ATOM 817 C CA . SER A 1 99 ? 5.668 29.672 14.164 1 87.38 99 SER A CA 1
ATOM 818 C C . SER A 1 99 ? 6.82 30.547 13.656 1 87.38 99 SER A C 1
ATOM 820 O O . SER A 1 99 ? 6.715 31.766 13.633 1 87.38 99 SER A O 1
ATOM 822 N N . ALA A 1 100 ? 7.902 29.812 13.203 1 88.75 100 ALA A N 1
ATOM 823 C CA . ALA A 1 100 ? 9.07 30.531 12.711 1 88.75 100 ALA A CA 1
ATOM 824 C C . ALA A 1 100 ? 8.875 30.953 11.258 1 88.75 100 ALA A C 1
ATOM 826 O O . ALA A 1 100 ? 9.703 31.672 10.695 1 88.75 100 ALA A O 1
ATOM 827 N N . GLY A 1 101 ? 7.871 30.469 10.664 1 89.44 101 GLY A N 1
ATOM 828 C CA . GLY A 1 101 ? 7.516 30.938 9.336 1 89.44 101 GLY A CA 1
ATOM 829 C C . GLY A 1 101 ? 7.988 30.016 8.227 1 89.44 101 GLY A C 1
ATOM 830 O O . GLY A 1 101 ? 7.91 30.359 7.047 1 89.44 101 GLY A O 1
ATOM 831 N N . TYR A 1 102 ? 8.633 28.953 8.609 1 93.31 102 TYR A N 1
ATOM 832 C CA . TYR A 1 102 ? 9.023 27.984 7.582 1 93.31 102 TYR A CA 1
ATOM 833 C C . TYR A 1 102 ? 8.188 26.719 7.664 1 93.31 102 TYR A C 1
ATOM 835 O O . TYR A 1 102 ? 7.516 26.484 8.664 1 93.31 102 TYR A O 1
ATOM 843 N N . TYR A 1 103 ? 8.234 26.031 6.535 1 95.44 103 TYR A N 1
ATOM 844 C CA . TYR A 1 103 ? 7.477 24.781 6.48 1 95.44 103 TYR A CA 1
ATOM 845 C C . TYR A 1 103 ? 8.359 23.594 6.828 1 95.44 103 TYR A C 1
ATOM 847 O O . TYR A 1 103 ? 9.406 23.391 6.207 1 95.44 103 TYR A O 1
ATOM 855 N N . GLU A 1 104 ? 7.902 22.844 7.801 1 96.38 104 GLU A N 1
ATOM 856 C CA . GLU A 1 104 ? 8.617 21.656 8.242 1 96.38 104 GLU A CA 1
ATOM 857 C C . GLU A 1 104 ? 7.82 20.391 7.945 1 96.38 104 GLU A C 1
ATOM 859 O O . GLU A 1 104 ? 6.598 20.375 8.102 1 96.38 104 GLU A O 1
ATOM 864 N N . ALA A 1 105 ? 8.547 19.297 7.594 1 97.19 105 ALA A N 1
ATOM 865 C CA . ALA A 1 105 ? 7.891 18.062 7.199 1 97.19 105 ALA A CA 1
ATOM 866 C C . ALA A 1 105 ? 7.277 17.359 8.406 1 97.19 105 ALA A C 1
ATOM 868 O O . ALA A 1 105 ? 7.844 17.375 9.5 1 97.19 105 ALA A O 1
ATOM 869 N N . ILE A 1 106 ? 6.125 16.75 8.164 1 96.25 106 ILE A N 1
ATOM 870 C CA . ILE A 1 106 ? 5.527 15.852 9.148 1 96.25 106 ILE A CA 1
ATOM 871 C C . ILE A 1 106 ? 6.176 14.469 9.062 1 96.25 106 ILE A C 1
ATOM 873 O O . ILE A 1 106 ? 5.953 13.734 8.094 1 96.25 106 ILE A O 1
ATOM 877 N N . THR A 1 107 ? 6.957 14.188 10.062 1 93.81 107 THR A N 1
ATOM 878 C CA . THR A 1 107 ? 7.672 12.922 10.062 1 93.81 107 THR A CA 1
ATOM 879 C C . THR A 1 107 ? 7.711 12.32 11.461 1 93.81 107 THR A C 1
ATOM 881 O O . THR A 1 107 ? 7.602 13.039 12.461 1 93.81 107 THR A O 1
ATOM 884 N N . ARG A 1 108 ? 7.711 11.055 11.688 1 88.25 108 ARG A N 1
ATOM 885 C CA . ARG A 1 108 ? 7.703 10.367 12.977 1 88.25 108 ARG A CA 1
ATOM 886 C C . ARG A 1 108 ? 9.047 10.523 13.688 1 88.25 108 ARG A C 1
ATOM 888 O O . ARG A 1 108 ? 9.086 10.875 14.867 1 88.25 108 ARG A O 1
ATOM 895 N N . ASN A 1 109 ? 10.164 10.297 13.148 1 80.38 109 ASN A N 1
ATOM 896 C CA . ASN A 1 109 ? 11.453 10.266 13.828 1 80.38 109 ASN A CA 1
ATOM 897 C C . ASN A 1 109 ? 12.539 10.945 13 1 80.38 109 ASN A C 1
ATOM 899 O O . ASN A 1 109 ? 13.703 10.547 13.055 1 80.38 109 ASN A O 1
ATOM 903 N N . CYS A 1 110 ? 12.086 11.773 12.203 1 84.56 110 CYS A N 1
ATOM 904 C CA . CYS A 1 110 ? 13.039 12.531 11.398 1 84.56 110 CYS A CA 1
ATOM 905 C C . CYS A 1 110 ? 12.836 14.031 11.594 1 84.56 110 CYS A C 1
ATOM 907 O O . CYS A 1 110 ? 11.703 14.508 11.672 1 84.56 110 CYS A O 1
ATOM 909 N N . SER A 1 111 ? 13.992 14.633 11.867 1 88.94 111 SER A N 1
ATOM 910 C CA . SER A 1 111 ? 13.875 16.062 12.094 1 88.94 111 SER A CA 1
ATOM 911 C C . SER A 1 111 ? 14.617 16.859 11.023 1 88.94 111 SER A C 1
ATOM 913 O O . SER A 1 111 ? 15.359 16.281 10.219 1 88.94 111 SER A O 1
ATOM 915 N N . ASN A 1 112 ? 14.32 18.031 10.844 1 94.44 112 ASN A N 1
ATOM 916 C CA . ASN A 1 112 ? 15.047 19.031 10.078 1 94.44 112 ASN A CA 1
ATOM 917 C C . ASN A 1 112 ? 14.812 18.875 8.578 1 94.44 112 ASN A C 1
ATOM 919 O O . ASN A 1 112 ? 15.75 19.016 7.781 1 94.44 112 ASN A O 1
ATOM 923 N N . TYR A 1 113 ? 13.688 18.422 8.211 1 96.44 113 TYR A N 1
ATOM 924 C CA . TYR A 1 113 ? 13.258 18.453 6.812 1 96.44 113 TYR A CA 1
ATOM 925 C C . TYR A 1 113 ? 12.391 19.672 6.535 1 96.44 113 TYR A C 1
ATOM 927 O O . TYR A 1 113 ? 11.273 19.781 7.047 1 96.44 113 TYR A O 1
ATOM 935 N N . TYR A 1 114 ? 12.867 20.578 5.734 1 96.94 114 TYR A N 1
ATOM 936 C CA . TYR A 1 114 ? 12.18 21.828 5.469 1 96.94 114 TYR A CA 1
ATOM 937 C C . TYR A 1 114 ? 11.805 21.953 3.996 1 96.94 114 TYR A C 1
ATOM 939 O O . TYR A 1 114 ? 12.539 21.484 3.123 1 96.94 114 TYR A O 1
ATOM 947 N N . LEU A 1 115 ? 10.734 22.562 3.768 1 97 115 LEU A N 1
ATOM 948 C CA . LEU A 1 115 ? 10.297 22.797 2.396 1 97 115 LEU A CA 1
ATOM 949 C C . LEU A 1 115 ? 11.156 23.875 1.737 1 97 115 LEU A C 1
ATOM 951 O O . LEU A 1 115 ? 11.438 24.906 2.348 1 97 115 LEU A O 1
ATOM 955 N N . SER A 1 116 ? 11.461 23.656 0.53 1 96.06 116 SER A N 1
ATOM 956 C CA . SER A 1 116 ? 12.289 24.609 -0.204 1 96.06 116 SER A CA 1
ATOM 957 C C . SER A 1 116 ? 11.523 25.891 -0.509 1 96.06 116 SER A C 1
ATOM 959 O O . SER A 1 116 ? 10.305 25.875 -0.657 1 96.06 116 SER A O 1
ATOM 961 N N . ASP A 1 117 ? 12.273 26.938 -0.69 1 93 117 ASP A N 1
ATOM 962 C CA . ASP A 1 117 ? 11.68 28.219 -1.012 1 93 117 ASP A CA 1
ATOM 963 C C . ASP A 1 117 ? 10.953 28.172 -2.355 1 93 117 ASP A C 1
ATOM 965 O O . ASP A 1 117 ? 9.914 28.812 -2.527 1 93 117 ASP A O 1
ATOM 969 N N . GLU A 1 118 ? 11.547 27.422 -3.232 1 92.62 118 GLU A N 1
ATOM 970 C CA . GLU A 1 118 ? 10.938 27.266 -4.551 1 92.62 118 GLU A CA 1
ATOM 971 C C . GLU A 1 118 ? 9.555 26.641 -4.445 1 92.62 118 GLU A C 1
ATOM 973 O O . GLU A 1 118 ? 8.617 27.062 -5.113 1 92.62 118 GLU A O 1
ATOM 978 N N . SER A 1 119 ? 9.484 25.703 -3.637 1 94.38 119 SER A N 1
ATOM 979 C CA . SER A 1 119 ? 8.203 25.031 -3.451 1 94.38 119 SER A CA 1
ATOM 980 C C . SER A 1 119 ? 7.207 25.906 -2.713 1 94.38 119 SER A C 1
ATOM 982 O O . SER A 1 119 ? 6.02 25.922 -3.043 1 94.38 119 SER A O 1
ATOM 984 N N . VAL A 1 120 ? 7.629 26.641 -1.729 1 93 120 VAL A N 1
ATOM 985 C CA . VAL A 1 120 ? 6.754 27.547 -1.006 1 93 120 VAL A CA 1
ATOM 986 C C . VAL A 1 120 ? 6.145 28.562 -1.978 1 93 120 VAL A C 1
ATOM 988 O O . VAL A 1 120 ? 4.945 28.828 -1.931 1 93 120 VAL A O 1
ATOM 991 N N . ALA A 1 121 ? 6.969 29.047 -2.807 1 90.12 121 ALA A N 1
ATOM 992 C CA . ALA A 1 121 ? 6.508 30.031 -3.789 1 90.12 121 ALA A CA 1
ATOM 993 C C . ALA A 1 121 ? 5.469 29.422 -4.723 1 90.12 121 ALA A C 1
ATOM 995 O O . ALA A 1 121 ? 4.496 30.078 -5.094 1 90.12 121 ALA A O 1
ATOM 996 N N . LEU A 1 122 ? 5.66 28.219 -5.094 1 88.5 122 LEU A N 1
ATOM 997 C CA . LEU A 1 122 ? 4.762 27.5 -5.992 1 88.5 122 LEU A CA 1
ATOM 998 C C . LEU A 1 122 ? 3.369 27.375 -5.383 1 88.5 122 LEU A C 1
ATOM 1000 O O . LEU A 1 122 ? 2.365 27.5 -6.086 1 88.5 122 LEU A O 1
ATOM 1004 N N . PHE A 1 123 ? 3.279 27.203 -4.105 1 87.12 123 PHE A N 1
ATOM 1005 C CA . PHE A 1 123 ? 2.023 26.859 -3.443 1 87.12 123 PHE A CA 1
ATOM 1006 C C . PHE A 1 123 ? 1.412 28.094 -2.783 1 87.12 123 PHE A C 1
ATOM 1008 O O . PHE A 1 123 ? 0.194 28.172 -2.607 1 87.12 123 PHE A O 1
ATOM 1015 N N . ALA A 1 124 ? 2.191 29.031 -2.314 1 80.06 124 ALA A N 1
ATOM 1016 C CA . ALA A 1 124 ? 1.696 30.094 -1.444 1 80.06 124 ALA A CA 1
ATOM 1017 C C . ALA A 1 124 ? 1.656 31.422 -2.182 1 80.06 124 ALA A C 1
ATOM 1019 O O . ALA A 1 124 ? 1.077 32.406 -1.688 1 80.06 124 ALA A O 1
ATOM 1020 N N . GLU A 1 125 ? 2.277 31.609 -3.314 1 74.12 125 GLU A N 1
ATOM 1021 C CA . GLU A 1 125 ? 2.41 32.906 -3.949 1 74.12 125 GLU A CA 1
ATOM 1022 C C . GLU A 1 125 ? 1.049 33.469 -4.352 1 74.12 125 GLU A C 1
ATOM 1024 O O . GLU A 1 125 ? 0.827 34.688 -4.293 1 74.12 125 GLU A O 1
ATOM 1029 N N . HIS A 1 126 ? 0.132 32.625 -4.715 1 69.69 126 HIS A N 1
ATOM 1030 C CA . HIS A 1 126 ? -1.121 33.188 -5.223 1 69.69 126 HIS A CA 1
ATOM 1031 C C . HIS A 1 126 ? -2.219 33.125 -4.168 1 69.69 126 HIS A C 1
ATOM 1033 O O . HIS A 1 126 ? -3.406 33.156 -4.5 1 69.69 126 HIS A O 1
ATOM 1039 N N . VAL A 1 127 ? -1.725 32.938 -2.977 1 72.06 127 VAL A N 1
ATOM 1040 C CA . VAL A 1 127 ? -2.736 32.844 -1.929 1 72.06 127 VAL A CA 1
ATOM 1041 C C . VAL A 1 127 ? -2.578 34.031 -0.953 1 72.06 127 VAL A C 1
ATOM 1043 O O . VAL A 1 127 ? -1.459 34.438 -0.649 1 72.06 127 VAL A O 1
ATOM 1046 N N . PRO A 1 128 ? -3.656 34.656 -0.708 1 72.56 128 PRO A N 1
ATOM 1047 C CA . PRO A 1 128 ? -3.623 35.812 0.17 1 72.56 128 PRO A CA 1
ATOM 1048 C C . PRO A 1 128 ? -2.92 35.531 1.498 1 72.56 128 PRO A C 1
ATOM 1050 O O . PRO A 1 128 ? -2.248 36.438 2.041 1 72.56 128 PRO A O 1
ATOM 1053 N N . SER A 1 129 ? -3.146 34.312 2.041 1 82.81 129 SER A N 1
ATOM 1054 C CA . SER A 1 129 ? -2.51 33.938 3.293 1 82.81 129 SER A CA 1
ATOM 1055 C C . SER A 1 129 ? -1.776 32.594 3.143 1 82.81 129 SER A C 1
ATOM 1057 O O . SER A 1 129 ? -2.186 31.734 2.355 1 82.81 129 SER A O 1
ATOM 1059 N N . ARG A 1 130 ? -0.653 32.594 3.809 1 85.69 130 ARG A N 1
ATOM 1060 C CA . ARG A 1 130 ? 0.124 31.359 3.764 1 85.69 130 ARG A CA 1
ATOM 1061 C C . ARG A 1 130 ? -0.689 30.172 4.289 1 85.69 130 ARG A C 1
ATOM 1063 O O . ARG A 1 130 ? -1.288 30.25 5.363 1 85.69 130 ARG A O 1
ATOM 1070 N N . PRO A 1 131 ? -0.699 29.141 3.467 1 91.31 131 PRO A N 1
ATOM 1071 C CA . PRO A 1 131 ? -1.435 27.969 3.939 1 91.31 131 PRO A CA 1
ATOM 1072 C C . PRO A 1 131 ? -0.813 27.344 5.188 1 91.31 131 PRO A C 1
ATOM 1074 O O . PRO A 1 131 ? 0.403 27.422 5.379 1 91.31 131 PRO A O 1
ATOM 1077 N N . ASN A 1 132 ? -1.662 26.703 6.023 1 91.69 132 ASN A N 1
ATOM 1078 C CA . ASN A 1 132 ? -1.188 26.094 7.258 1 91.69 132 ASN A CA 1
ATOM 1079 C C . ASN A 1 132 ? -0.356 24.844 6.977 1 91.69 132 ASN A C 1
ATOM 1081 O O . ASN A 1 132 ? 0.401 24.391 7.84 1 91.69 132 ASN A O 1
ATOM 1085 N N . TYR A 1 133 ? -0.641 24.344 5.781 1 94.69 133 TYR A N 1
ATOM 1086 C CA . TYR A 1 133 ? 0.142 23.172 5.395 1 94.69 133 TYR A CA 1
ATOM 1087 C C . TYR A 1 133 ? 0.239 23.062 3.877 1 94.69 133 TYR A C 1
ATOM 1089 O O . TYR A 1 133 ? -0.564 23.656 3.152 1 94.69 133 TYR A O 1
ATOM 1097 N N . ILE A 1 134 ? 1.249 22.359 3.438 1 94.88 134 ILE A N 1
ATOM 1098 C CA . ILE A 1 134 ? 1.472 22.109 2.02 1 94.88 134 ILE A CA 1
ATOM 1099 C C . ILE A 1 134 ? 1.75 20.609 1.809 1 94.88 134 ILE A C 1
ATOM 1101 O O . ILE A 1 134 ? 2.518 20.016 2.559 1 94.88 134 ILE A O 1
ATOM 1105 N N . VAL A 1 135 ? 1.018 20.062 0.788 1 96.38 135 VAL A N 1
ATOM 1106 C CA . VAL A 1 135 ? 1.231 18.656 0.433 1 96.38 135 VAL A CA 1
ATOM 1107 C C . VAL A 1 135 ? 1.693 18.562 -1.019 1 96.38 135 VAL A C 1
ATOM 1109 O O . VAL A 1 135 ? 1.131 19.203 -1.902 1 96.38 135 VAL A O 1
ATOM 1112 N N . GLY A 1 136 ? 2.752 17.734 -1.217 1 97.06 136 GLY A N 1
ATOM 1113 C CA . GLY A 1 136 ? 3.268 17.547 -2.562 1 97.06 136 GLY A CA 1
ATOM 1114 C C . GLY A 1 136 ? 4.094 16.297 -2.713 1 97.06 136 GLY A C 1
ATOM 1115 O O . GLY A 1 136 ? 4.371 15.602 -1.729 1 97.06 136 GLY A O 1
ATOM 1116 N N . GLN A 1 137 ? 4.391 16.016 -3.965 1 97.12 137 GLN A N 1
ATOM 1117 C CA . GLN A 1 137 ? 5.262 14.875 -4.262 1 97.12 137 GLN A CA 1
ATOM 1118 C C . GLN A 1 137 ? 6.727 15.289 -4.27 1 97.12 137 GLN A C 1
ATOM 1120 O O . GLN A 1 137 ? 7.102 16.25 -4.941 1 97.12 137 GLN A O 1
ATOM 1125 N N . ILE A 1 138 ? 7.5 14.547 -3.564 1 97.81 138 ILE A N 1
ATOM 1126 C CA . ILE A 1 138 ? 8.906 14.898 -3.418 1 97.81 138 ILE A CA 1
ATOM 1127 C C . ILE A 1 138 ? 9.641 14.664 -4.734 1 97.81 138 ILE A C 1
ATOM 1129 O O . ILE A 1 138 ? 9.594 13.562 -5.289 1 97.81 138 ILE A O 1
ATOM 1133 N N . VAL A 1 139 ? 10.336 15.609 -5.238 1 97.88 139 VAL A N 1
ATOM 1134 C CA . VAL A 1 139 ? 11.086 15.477 -6.48 1 97.88 139 VAL A CA 1
ATOM 1135 C C . VAL A 1 139 ? 12.586 15.555 -6.188 1 97.88 139 VAL A C 1
ATOM 1137 O O . VAL A 1 139 ? 13.398 15.078 -6.98 1 97.88 139 VAL A O 1
ATOM 1140 N N . HIS A 1 140 ? 12.867 16.25 -5.027 1 98.25 140 HIS A N 1
ATOM 1141 C CA . HIS A 1 140 ? 14.281 16.422 -4.695 1 98.25 140 HIS A CA 1
ATOM 1142 C C . HIS A 1 140 ? 14.469 16.672 -3.205 1 98.25 140 HIS A C 1
ATOM 1144 O O . HIS A 1 140 ? 13.68 17.375 -2.582 1 98.25 140 HIS A O 1
ATOM 1150 N N . ILE A 1 141 ? 15.586 16.094 -2.654 1 97.62 141 ILE A N 1
ATOM 1151 C CA . ILE A 1 141 ? 15.984 16.312 -1.271 1 97.62 141 ILE A CA 1
ATOM 1152 C C . ILE A 1 141 ? 17.453 16.719 -1.223 1 97.62 141 ILE A C 1
ATOM 1154 O O . ILE A 1 141 ? 18.328 15.961 -1.665 1 97.62 141 ILE A O 1
ATOM 1158 N N . GLU A 1 142 ? 17.656 17.812 -0.688 1 96.69 142 GLU A N 1
ATOM 1159 C CA . GLU A 1 142 ? 19.031 18.312 -0.598 1 96.69 142 GLU A CA 1
ATOM 1160 C C . GLU A 1 142 ? 19.531 18.312 0.845 1 96.69 142 GLU A C 1
ATOM 1162 O O . GLU A 1 142 ? 18.891 18.875 1.731 1 96.69 142 GLU A O 1
ATOM 1167 N N . ARG A 1 143 ? 20.688 17.719 0.979 1 94.69 143 ARG A N 1
ATOM 1168 C CA . ARG A 1 143 ? 21.312 17.688 2.301 1 94.69 143 ARG A CA 1
ATOM 1169 C C . ARG A 1 143 ? 22.234 18.891 2.494 1 94.69 143 ARG A C 1
ATOM 1171 O O . ARG A 1 143 ? 23.078 19.172 1.63 1 94.69 143 ARG A O 1
ATOM 1178 N N . GLN A 1 144 ? 22.125 19.594 3.627 1 92.56 144 GLN A N 1
ATOM 1179 C CA . GLN A 1 144 ? 22.953 20.734 3.955 1 92.56 144 GLN A CA 1
ATOM 1180 C C . GLN A 1 144 ? 23.453 20.656 5.395 1 92.56 144 GLN A C 1
ATOM 1182 O O . GLN A 1 144 ? 22.906 19.922 6.211 1 92.56 144 GLN A O 1
ATOM 1187 N N . ILE A 1 145 ? 24.531 21.328 5.688 1 92.44 145 ILE A N 1
ATOM 1188 C CA . ILE A 1 145 ? 25.109 21.422 7.031 1 92.44 145 ILE A CA 1
ATOM 1189 C C . ILE A 1 145 ? 25.172 22.875 7.469 1 92.44 145 ILE A C 1
ATOM 1191 O O . ILE A 1 145 ? 25.578 23.75 6.691 1 92.44 145 ILE A O 1
ATOM 1195 N N . VAL A 1 146 ? 24.734 23.094 8.617 1 91.5 146 VAL A N 1
ATOM 1196 C CA . VAL A 1 146 ? 24.781 24.469 9.125 1 91.5 146 VAL A CA 1
ATOM 1197 C C . VAL A 1 146 ? 26.234 24.922 9.258 1 91.5 146 VAL A C 1
ATOM 1199 O O . VAL A 1 146 ? 27.047 24.234 9.891 1 91.5 146 VAL A O 1
ATOM 1202 N N . LYS A 1 147 ? 26.609 26.078 8.648 1 85.75 147 LYS A N 1
ATOM 1203 C CA . LYS A 1 147 ? 27.969 26.609 8.703 1 85.75 147 LYS A CA 1
ATOM 1204 C C . LYS A 1 147 ? 28.062 27.797 9.648 1 85.75 147 LYS A C 1
ATOM 1206 O O . LYS A 1 147 ? 27.062 28.516 9.852 1 85.75 147 LYS A O 1
ATOM 1211 N N . ALA A 1 148 ? 29.203 27.844 10.273 1 77.44 148 ALA A N 1
ATOM 1212 C CA . ALA A 1 148 ? 29.469 28.984 11.148 1 77.44 148 ALA A CA 1
ATOM 1213 C C . ALA A 1 148 ? 29.531 30.281 10.352 1 77.44 148 ALA A C 1
ATOM 1215 O O . ALA A 1 148 ? 29.969 30.297 9.195 1 77.44 148 ALA A O 1
ATOM 1216 N N . ALA A 1 149 ? 28.781 31.297 10.875 1 71.81 149 ALA A N 1
ATOM 1217 C CA . ALA A 1 149 ? 28.844 32.594 10.234 1 71.81 149 ALA A CA 1
ATOM 1218 C C . ALA A 1 149 ? 30.297 33.031 10.031 1 71.81 149 ALA A C 1
ATOM 1220 O O . ALA A 1 149 ? 31.156 32.781 10.867 1 71.81 149 ALA A O 1
ATOM 1221 N N . PRO A 1 150 ? 30.625 33.375 8.758 1 66.31 150 PRO A N 1
ATOM 1222 C CA . PRO A 1 150 ? 31.984 33.875 8.586 1 66.31 150 PRO A CA 1
ATOM 1223 C C . PRO A 1 150 ? 32.344 35 9.57 1 66.31 150 PRO A C 1
ATOM 1225 O O . PRO A 1 150 ? 31.453 35.719 10 1 66.31 150 PRO A O 1
ATOM 1228 N N . PRO A 1 151 ? 33.469 34.781 10.219 1 61.28 151 PRO A N 1
ATOM 1229 C CA . PRO A 1 151 ? 33.875 35.875 11.109 1 61.28 151 PRO A CA 1
ATOM 1230 C C . PRO A 1 151 ? 33.688 37.25 10.469 1 61.28 151 PRO A C 1
ATOM 1232 O O . PRO A 1 151 ? 33.844 37.406 9.258 1 61.28 151 PRO A O 1
ATOM 1235 N N . ARG A 1 152 ? 32.719 37.906 10.906 1 57.69 152 ARG A N 1
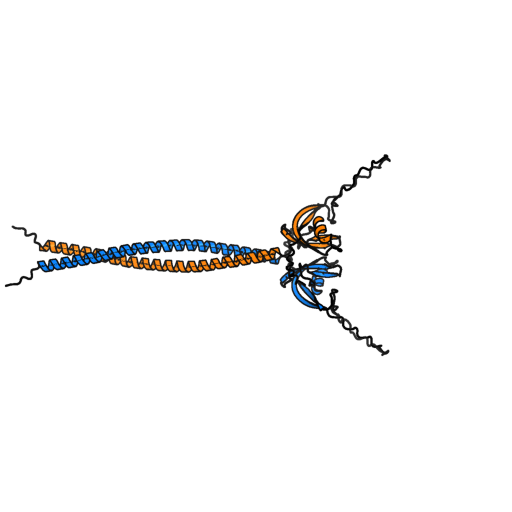ATOM 1236 C CA . ARG A 1 152 ? 32.562 39.281 10.422 1 57.69 152 ARG A CA 1
ATOM 1237 C C . ARG A 1 152 ? 33.938 39.906 10.156 1 57.69 152 ARG A C 1
ATOM 1239 O O . ARG A 1 152 ? 34.844 39.812 10.977 1 57.69 152 ARG A O 1
ATOM 1246 N N . PRO A 1 153 ? 34.281 40.156 8.961 1 53.78 153 PRO A N 1
ATOM 1247 C CA . PRO A 1 153 ? 35.562 40.875 8.852 1 53.78 153 PRO A CA 1
ATOM 1248 C C . PRO A 1 153 ? 35.688 42 9.898 1 53.78 153 PRO A C 1
ATOM 1250 O O . PRO A 1 153 ? 34.688 42.625 10.258 1 53.78 153 PRO A O 1
ATOM 1253 N N . GLU A 1 154 ? 36.531 41.906 10.82 1 49.16 154 GLU A N 1
ATOM 1254 C CA . GLU A 1 154 ? 36.875 43.062 11.633 1 49.16 154 GLU A CA 1
ATOM 1255 C C . GLU A 1 154 ? 36.781 44.344 10.812 1 49.16 154 GLU A C 1
ATOM 1257 O O . GLU A 1 154 ? 37.281 44.406 9.688 1 49.16 154 GLU A O 1
ATOM 1262 N N . HIS A 1 155 ? 35.812 45.125 10.938 1 45.69 155 HIS A N 1
ATOM 1263 C CA . HIS A 1 155 ? 35.75 46.5 10.406 1 45.69 155 HIS A CA 1
ATOM 1264 C C . HIS A 1 155 ? 37.125 47.125 10.328 1 45.69 155 HIS A C 1
ATOM 1266 O O . HIS A 1 155 ? 37.75 47.406 11.359 1 45.69 155 HIS A O 1
ATOM 1272 N N . VAL A 1 156 ? 37.969 46.781 9.453 1 43.81 156 VAL A N 1
ATOM 1273 C CA . VAL A 1 156 ? 39.062 47.719 9.234 1 43.81 156 VAL A CA 1
ATOM 1274 C C . VAL A 1 156 ? 38.531 49.125 9.133 1 43.81 156 VAL A C 1
ATOM 1276 O O . VAL A 1 156 ? 37.594 49.406 8.367 1 43.81 156 VAL A O 1
ATOM 1279 N N . ARG A 1 157 ? 38.875 50.094 10.031 1 40.69 157 ARG A N 1
ATOM 1280 C CA . ARG A 1 157 ? 38.719 51.531 10.031 1 40.69 157 ARG A CA 1
ATOM 1281 C C . ARG A 1 157 ? 38.938 52.094 8.625 1 40.69 157 ARG A C 1
ATOM 1283 O O . ARG A 1 157 ? 40.031 52.031 8.07 1 40.69 157 ARG A O 1
ATOM 1290 N N . ALA A 1 158 ? 37.938 52.156 7.742 1 40.19 158 ALA A N 1
ATOM 1291 C CA . ALA A 1 158 ? 37.875 52.875 6.477 1 40.19 158 ALA A CA 1
ATOM 1292 C C . ALA A 1 158 ? 38.531 54.25 6.602 1 40.19 158 ALA A C 1
ATOM 1294 O O . ALA A 1 158 ? 38.031 55.125 7.359 1 40.19 158 ALA A O 1
ATOM 1295 N N . GLU A 1 159 ? 39.719 54.375 6.453 1 39.19 159 GLU A N 1
ATOM 1296 C CA . GLU A 1 159 ? 40.094 55.719 6.027 1 39.19 159 GLU A CA 1
ATOM 1297 C C . GLU A 1 159 ? 39.156 56.25 4.945 1 39.19 159 GLU A C 1
ATOM 1299 O O . GLU A 1 159 ? 38.625 55.469 4.16 1 39.19 159 GLU A O 1
ATOM 1304 N N . LYS A 1 160 ? 38.75 57.594 4.867 1 35.75 160 LYS A N 1
ATOM 1305 C CA . LYS A 1 160 ? 37.844 58.562 4.207 1 35.75 160 LYS A CA 1
ATOM 1306 C C . LYS A 1 160 ? 37.938 58.406 2.689 1 35.75 160 LYS A C 1
ATOM 1308 O O . LYS A 1 160 ? 38.406 59.312 1.996 1 35.75 160 LYS A O 1
ATOM 1313 N N . PHE A 1 161 ? 38.375 57.344 2.021 1 35.16 161 PHE A N 1
ATOM 1314 C CA . PHE A 1 161 ? 38.531 57.656 0.606 1 35.16 161 PHE A CA 1
ATOM 1315 C C . PHE A 1 161 ? 37.156 58 -0.011 1 35.16 161 PHE A C 1
ATOM 1317 O O . PHE A 1 161 ? 36.125 57.5 0.437 1 35.16 161 PHE A O 1
ATOM 1324 N N . THR A 1 162 ? 37.094 58.969 -1.022 1 34.28 162 THR A N 1
ATOM 1325 C CA . THR A 1 162 ? 36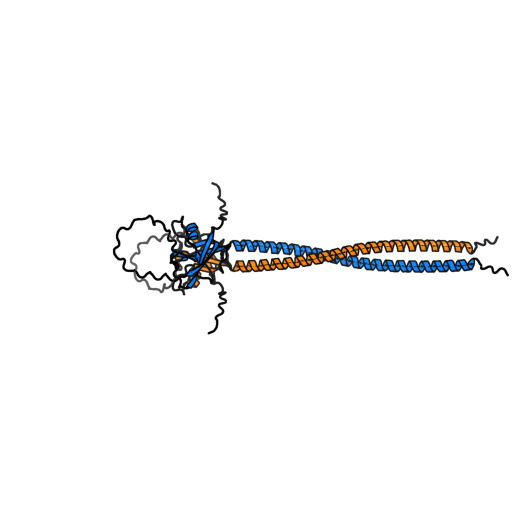.188 59.844 -1.776 1 34.28 162 THR A CA 1
ATOM 1326 C C . THR A 1 162 ? 35.125 59.031 -2.479 1 34.28 162 THR A C 1
ATOM 1328 O O . THR A 1 162 ? 33.906 59.281 -2.322 1 34.28 162 THR A O 1
ATOM 1331 N N . THR A 1 163 ? 35.125 59.031 -3.926 1 35.97 163 THR A N 1
ATOM 1332 C CA . THR A 1 163 ? 34.062 59.219 -4.906 1 35.97 163 THR A CA 1
ATOM 1333 C C . THR A 1 163 ? 33.312 57.906 -5.176 1 35.97 163 THR A C 1
ATOM 1335 O O . THR A 1 163 ? 33.906 56.969 -5.695 1 35.97 163 THR A O 1
ATOM 1338 N N . PRO A 1 164 ? 32.344 57.5 -4.426 1 36.66 164 PRO A N 1
ATOM 1339 C CA . PRO A 1 164 ? 31.766 56.188 -4.656 1 36.66 164 PRO A CA 1
ATOM 1340 C C . PRO A 1 164 ? 31.062 56.062 -6.004 1 36.66 164 PRO A C 1
ATOM 1342 O O . PRO A 1 164 ? 30.203 56.875 -6.324 1 36.66 164 PRO A O 1
ATOM 1345 N N . ASP A 1 165 ? 31.812 55.875 -7.113 1 36.31 165 ASP A N 1
ATOM 1346 C CA . ASP A 1 165 ? 31.109 55.594 -8.359 1 36.31 165 ASP A CA 1
ATOM 1347 C C . ASP A 1 165 ? 30 54.594 -8.133 1 36.31 165 ASP A C 1
ATOM 1349 O O . ASP A 1 165 ? 30.203 53.562 -7.484 1 36.31 165 ASP A O 1
ATOM 1353 N N . LYS A 1 166 ? 28.688 54.969 -8.227 1 38.28 166 LYS A N 1
ATOM 1354 C CA . LYS A 1 166 ? 27.375 54.375 -8.078 1 38.28 166 LYS A CA 1
ATOM 1355 C C . LYS A 1 166 ? 27.234 53.125 -8.961 1 38.28 166 LYS A C 1
ATOM 1357 O O . LYS A 1 166 ? 26.781 53.219 -10.102 1 38.28 166 LYS A O 1
ATOM 1362 N N . GLY A 1 167 ? 28.328 52.438 -9.344 1 32.91 167 GLY A N 1
ATOM 1363 C CA . GLY A 1 167 ? 27.984 51.344 -10.227 1 32.91 167 GLY A CA 1
ATOM 1364 C C . GLY A 1 167 ? 26.844 50.5 -9.703 1 32.91 167 GLY A C 1
ATOM 1365 O O . GLY A 1 167 ? 26.516 50.531 -8.516 1 32.91 167 GLY A O 1
ATOM 1366 N N . THR A 1 168 ? 26.031 49.969 -10.695 1 33.03 168 THR A N 1
ATOM 1367 C CA . THR A 1 168 ? 24.828 49.125 -10.828 1 33.03 168 THR A CA 1
ATOM 1368 C C . THR A 1 168 ? 24.969 47.844 -10.039 1 33.03 168 THR A C 1
ATOM 1370 O O . THR A 1 168 ? 25.5 46.844 -10.547 1 33.03 168 THR A O 1
ATOM 1373 N N . ASP A 1 169 ? 25.844 47.844 -9.016 1 34.53 169 ASP A N 1
ATOM 1374 C CA . ASP A 1 169 ? 25.844 46.531 -8.336 1 34.53 169 ASP A CA 1
ATOM 1375 C C . ASP A 1 169 ? 24.438 46.156 -7.871 1 34.53 169 ASP A C 1
ATOM 1377 O O . ASP A 1 169 ? 24.031 46.5 -6.758 1 34.53 169 ASP A O 1
ATOM 1381 N N . TRP A 1 170 ? 23.438 46.562 -8.602 1 32.38 170 TRP A N 1
ATOM 1382 C CA . TRP A 1 170 ? 22.078 46.219 -8.188 1 32.38 170 TRP A CA 1
ATOM 1383 C C . TRP A 1 170 ? 22.016 44.844 -7.57 1 32.38 170 TRP A C 1
ATOM 1385 O O . TRP A 1 170 ? 21.547 44.688 -6.438 1 32.38 170 TRP A O 1
ATOM 1395 N N . LEU A 1 171 ? 21.219 43.938 -8.344 1 31.88 171 LEU A N 1
ATOM 1396 C CA . LEU A 1 171 ? 20.359 42.781 -8.016 1 31.88 171 LEU A CA 1
ATOM 1397 C C . LEU A 1 171 ? 21.188 41.594 -7.578 1 31.88 171 LEU A C 1
ATOM 1399 O O . LEU A 1 171 ? 21.312 40.625 -8.328 1 31.88 171 LEU A O 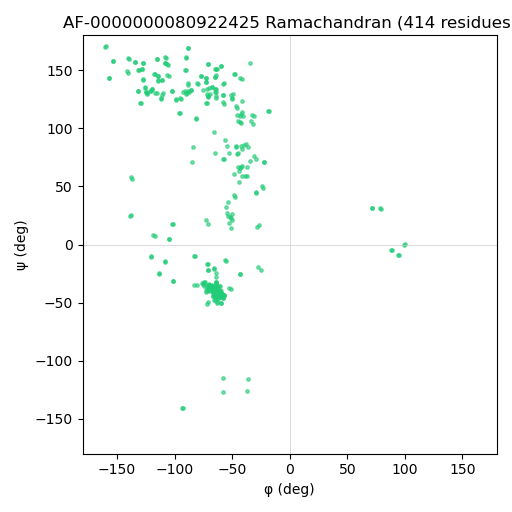1
ATOM 1403 N N . THR A 1 172 ? 22.344 41.688 -7.215 1 34.12 172 THR A N 1
ATOM 1404 C CA . THR A 1 172 ? 22.828 40.469 -6.586 1 34.12 172 THR A CA 1
ATOM 1405 C C . THR A 1 172 ? 21.75 39.875 -5.652 1 34.12 172 THR A C 1
ATOM 1407 O O . THR A 1 172 ? 21.438 40.5 -4.625 1 34.12 172 THR A O 1
ATOM 1410 N N . LEU A 1 173 ? 20.672 39.406 -6.172 1 35.16 173 LEU A N 1
ATOM 1411 C CA . LEU A 1 173 ? 19.844 38.406 -5.512 1 35.16 173 LEU A CA 1
ATOM 1412 C C . LEU A 1 173 ? 20.672 37.594 -4.516 1 35.16 173 LEU A C 1
ATOM 1414 O O . LEU A 1 173 ? 21.516 36.781 -4.914 1 35.16 173 LEU A O 1
ATOM 1418 N N . ASN A 1 174 ? 21.375 38.188 -3.678 1 33.81 174 ASN A N 1
ATOM 1419 C CA . ASN A 1 174 ? 21.953 37.562 -2.496 1 33.81 174 ASN A CA 1
ATOM 1420 C C . ASN A 1 174 ? 21.094 36.406 -2.004 1 33.81 174 ASN A C 1
ATOM 1422 O O . ASN A 1 174 ? 20.109 36.594 -1.3 1 33.81 174 ASN A O 1
ATOM 1426 N N . SER A 1 175 ? 20.625 35.562 -2.787 1 39.5 175 SER A N 1
ATOM 1427 C CA . SER A 1 175 ? 20.312 34.219 -2.291 1 39.5 175 SER A CA 1
ATOM 1428 C C . SER A 1 175 ? 21.219 33.844 -1.113 1 39.5 175 SER A C 1
ATOM 1430 O O . SER A 1 175 ? 22.203 33.125 -1.278 1 39.5 175 SER A O 1
ATOM 1432 N N . GLY A 1 176 ? 21.906 34.75 -0.495 1 38.25 176 GLY A N 1
ATOM 1433 C CA . GLY A 1 176 ? 22.609 34.406 0.734 1 38.25 176 GLY A CA 1
ATOM 1434 C C . GLY A 1 176 ? 21.828 33.469 1.642 1 38.25 176 GLY A C 1
ATOM 1435 O O . GLY A 1 176 ? 20.875 33.906 2.307 1 38.25 176 GLY A O 1
ATOM 1436 N N . SER A 1 177 ? 21.484 32.344 1.192 1 49.69 177 SER A N 1
ATOM 1437 C CA . SER A 1 177 ? 21.047 31.312 2.121 1 49.69 177 SER A CA 1
ATOM 1438 C C . SER A 1 177 ? 21.578 31.562 3.527 1 49.69 177 SER A C 1
ATOM 1440 O O . SER A 1 177 ? 22.781 31.703 3.719 1 49.69 177 SER A O 1
ATOM 1442 N N . THR A 1 178 ? 21.094 32.562 4.266 1 56.72 178 THR A N 1
ATOM 1443 C CA . THR A 1 178 ? 21.484 32.562 5.668 1 56.72 178 THR A CA 1
ATOM 1444 C C . THR A 1 178 ? 21.984 31.203 6.098 1 56.72 178 THR A C 1
ATOM 1446 O O . THR A 1 178 ? 21.438 30.172 5.68 1 56.72 178 THR A O 1
ATOM 1449 N N . PRO A 1 179 ? 23.297 31.141 6.461 1 63.09 179 PRO A N 1
ATOM 1450 C CA . PRO A 1 179 ? 23.922 29.875 6.816 1 63.09 179 PRO A CA 1
ATOM 1451 C C . PRO A 1 179 ? 23.047 29 7.723 1 63.09 179 PRO A C 1
ATOM 1453 O O . PRO A 1 179 ? 23.125 27.781 7.676 1 63.09 179 PRO A O 1
ATOM 1456 N N . ASN A 1 180 ? 22.156 29.656 8.469 1 71.62 180 ASN A N 1
ATOM 1457 C CA . ASN A 1 180 ? 21.328 28.891 9.398 1 71.62 180 ASN A CA 1
ATOM 1458 C C . ASN A 1 180 ? 19.891 29.375 9.383 1 71.62 180 ASN A C 1
ATOM 1460 O O . ASN A 1 180 ? 19.391 29.906 10.375 1 71.62 180 ASN A O 1
ATOM 1464 N N . PRO A 1 181 ? 19.234 29.344 8.188 1 79.12 181 PRO A N 1
ATOM 1465 C CA . PRO A 1 181 ? 17.891 29.906 8.047 1 79.12 181 PRO A CA 1
ATOM 1466 C C . PRO A 1 181 ? 16.891 29.297 9.031 1 79.12 181 PRO A C 1
ATOM 1468 O O . PRO A 1 181 ? 15.867 29.922 9.336 1 79.12 181 PRO A O 1
ATOM 1471 N N . TYR A 1 182 ? 17.203 28.219 9.672 1 88.31 182 TYR A N 1
ATOM 1472 C CA . TYR A 1 182 ? 16.203 27.516 10.461 1 88.31 182 TYR A CA 1
ATOM 1473 C C . TYR A 1 182 ? 16.594 27.469 11.93 1 88.31 182 TYR A C 1
ATOM 1475 O O . TYR A 1 182 ? 16.016 26.719 12.711 1 88.31 182 TYR A O 1
ATOM 1483 N N . GLY A 1 183 ? 17.641 28.188 12.32 1 87.75 183 GLY A N 1
ATOM 1484 C CA . GLY A 1 183 ? 18.031 28.312 13.711 1 87.75 183 GLY A CA 1
ATOM 1485 C C . GLY A 1 183 ? 18.625 27.047 14.289 1 87.75 183 GLY A C 1
ATOM 1486 O O . GLY A 1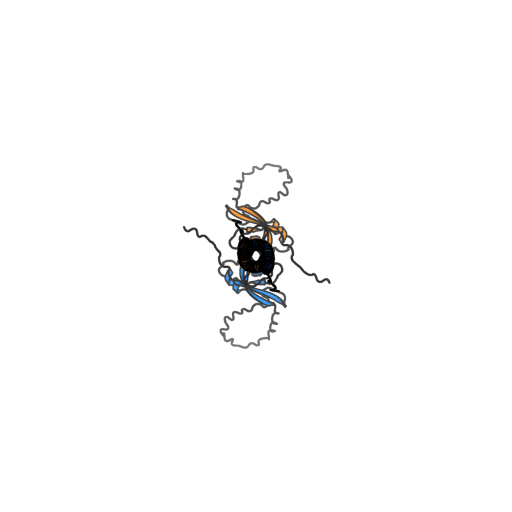 183 ? 18.438 26.75 15.477 1 87.75 183 GLY A O 1
ATOM 1487 N N . LEU A 1 184 ? 19.266 26.312 13.469 1 91.19 184 LEU A N 1
ATOM 1488 C CA . LEU A 1 184 ? 19.844 25.047 13.883 1 91.19 184 LEU A CA 1
ATOM 1489 C C . LEU A 1 184 ? 21.281 25.234 14.375 1 91.19 184 LEU A C 1
ATOM 1491 O O . LEU A 1 184 ? 21.953 26.188 13.984 1 91.19 184 LEU A O 1
ATOM 1495 N N . PRO A 1 185 ? 21.672 24.359 15.32 1 90.81 185 PRO A N 1
ATOM 1496 C CA . PRO A 1 185 ? 23.078 24.453 15.766 1 90.81 185 PRO A CA 1
ATOM 1497 C C . PRO A 1 185 ? 24.062 24.25 14.633 1 90.81 185 PRO A C 1
ATOM 1499 O O . PRO A 1 185 ? 23.781 23.516 13.68 1 90.81 185 PRO A O 1
ATOM 1502 N N . VAL A 1 186 ? 25.203 24.844 14.867 1 90.31 186 VAL A N 1
ATOM 1503 C CA . VAL A 1 186 ? 26.266 24.719 13.867 1 90.31 186 VAL A CA 1
ATOM 1504 C C . VAL A 1 186 ? 26.703 23.266 13.75 1 90.31 186 VAL A C 1
ATOM 1506 O O . VAL A 1 186 ? 26.859 22.578 14.766 1 90.31 186 VAL A O 1
ATOM 1509 N N . GLY A 1 187 ? 26.844 22.781 12.586 1 91.19 187 GLY A N 1
ATOM 1510 C CA . GLY A 1 187 ? 27.266 21.406 12.352 1 91.19 187 GLY A CA 1
ATOM 1511 C C . GLY A 1 187 ? 26.094 20.453 12.164 1 91.19 187 GLY A C 1
ATOM 1512 O O . GLY A 1 187 ? 26.281 19.312 11.758 1 91.19 187 GLY A O 1
ATOM 1513 N N . CYS A 1 188 ? 24.938 20.984 12.422 1 92.5 188 CYS A N 1
ATOM 1514 C CA . CYS A 1 188 ? 23.75 20.156 12.305 1 92.5 188 CYS A CA 1
ATOM 1515 C C . CYS A 1 188 ? 23.359 19.969 10.844 1 92.5 188 CYS A C 1
ATOM 1517 O O . CYS A 1 188 ? 23.484 20.906 10.039 1 92.5 188 CYS A O 1
ATOM 1519 N N . GLU A 1 189 ? 22.844 18.75 10.586 1 94.12 189 GLU A N 1
ATOM 1520 C CA . GLU A 1 189 ? 22.359 18.453 9.242 1 94.12 189 GLU A CA 1
ATOM 1521 C C . GLU A 1 189 ? 20.891 18.844 9.086 1 94.12 189 GLU A C 1
ATOM 1523 O O . GLU A 1 189 ? 20.109 18.672 10.016 1 94.12 189 GLU A O 1
ATOM 1528 N N . TYR A 1 190 ? 20.594 19.438 7.965 1 95 190 TYR A N 1
ATOM 1529 C CA . TYR A 1 190 ? 19.203 19.688 7.617 1 95 190 TYR A CA 1
ATOM 1530 C C . TYR A 1 190 ? 18.953 19.422 6.137 1 95 190 TYR A C 1
ATOM 1532 O O . TYR A 1 190 ? 19.906 19.281 5.359 1 95 190 TYR A O 1
ATOM 1540 N N . PHE A 1 191 ? 17.703 19.219 5.805 1 96.12 191 PHE A N 1
ATOM 1541 C CA . PHE A 1 191 ? 17.344 18.797 4.457 1 96.12 191 PHE A CA 1
ATOM 1542 C C . PHE A 1 191 ? 16.344 19.75 3.84 1 96.12 191 PHE A C 1
ATOM 1544 O O . PHE A 1 191 ? 15.375 20.156 4.496 1 96.12 191 PHE A O 1
ATOM 1551 N N . LEU A 1 192 ? 16.641 20.141 2.678 1 96.94 192 LEU A N 1
ATOM 1552 C CA . LEU A 1 192 ? 15.688 20.938 1.894 1 96.94 192 LEU A CA 1
ATOM 1553 C C . LEU A 1 192 ? 14.938 20.047 0.905 1 96.94 192 LEU A C 1
ATOM 1555 O O . LEU A 1 192 ? 15.547 19.391 0.057 1 96.94 192 LEU A O 1
ATOM 1559 N N . VAL A 1 193 ? 13.648 20.078 0.963 1 97.81 193 VAL A N 1
ATOM 1560 C CA . VAL A 1 193 ? 12.82 19.172 0.165 1 97.81 193 VAL A CA 1
ATOM 1561 C C . VAL A 1 193 ? 12.062 19.969 -0.892 1 97.81 193 VAL A C 1
ATOM 1563 O O . VAL A 1 193 ? 11.391 20.953 -0.573 1 97.81 193 VAL A O 1
ATOM 1566 N N . THR A 1 194 ? 12.195 19.594 -2.092 1 98.06 194 THR A N 1
ATOM 1567 C CA . THR A 1 194 ? 11.438 20.172 -3.193 1 98.06 194 THR A CA 1
ATOM 1568 C C . THR A 1 194 ? 10.297 19.25 -3.613 1 98.06 194 THR A C 1
ATOM 1570 O O . THR A 1 194 ? 10.516 18.047 -3.826 1 98.06 194 THR A O 1
ATOM 1573 N N . VAL A 1 195 ? 9.125 19.859 -3.74 1 97.38 195 VAL A N 1
ATOM 1574 C CA . VAL A 1 195 ? 7.977 19.016 -4.059 1 97.38 195 VAL A CA 1
ATOM 1575 C C . VAL A 1 195 ? 7.258 19.578 -5.289 1 97.38 195 VAL A C 1
ATOM 1577 O O . VAL A 1 195 ? 7.387 20.75 -5.609 1 97.38 195 VAL A O 1
ATOM 1580 N N . ALA A 1 196 ? 6.539 18.672 -5.973 1 96 196 ALA A N 1
ATOM 1581 C CA . ALA A 1 196 ? 5.648 19.016 -7.078 1 96 196 ALA A CA 1
ATOM 1582 C C . ALA A 1 196 ? 4.188 18.922 -6.656 1 96 196 ALA A C 1
ATOM 1584 O O . ALA A 1 196 ? 3.852 18.219 -5.699 1 96 196 ALA A O 1
ATOM 1585 N N . MET A 1 197 ? 3.406 19.703 -7.387 1 92.81 197 MET A N 1
ATOM 1586 C CA . MET A 1 197 ? 1.969 19.656 -7.129 1 92.81 197 MET A CA 1
ATOM 1587 C C . MET A 1 197 ? 1.397 18.281 -7.473 1 92.81 197 MET A C 1
ATOM 1589 O O . MET A 1 197 ? 1.824 17.656 -8.438 1 92.81 197 MET A O 1
ATOM 1593 N N . LEU A 1 198 ? 0.434 17.891 -6.664 1 92.31 198 LEU A N 1
ATOM 1594 C CA . LEU A 1 198 ? -0.23 16.625 -6.941 1 92.31 198 LEU A CA 1
ATOM 1595 C C . LEU A 1 198 ? -1.274 16.781 -8.039 1 92.31 198 LEU A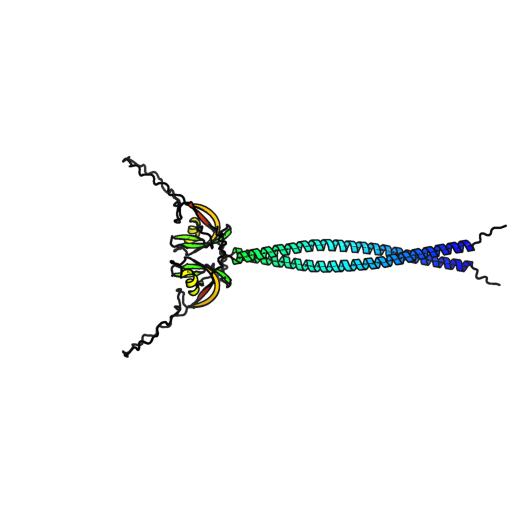 C 1
ATOM 1597 O O . LEU A 1 198 ? -1.902 17.844 -8.156 1 92.31 198 LEU A O 1
ATOM 1601 N N . PRO A 1 199 ? -1.337 15.82 -8.961 1 80.38 199 PRO A N 1
ATOM 1602 C CA . PRO A 1 199 ? -2.367 15.93 -10 1 80.38 199 PRO A CA 1
ATOM 1603 C C . PRO A 1 199 ? -3.777 16.031 -9.422 1 80.38 199 PRO A C 1
ATOM 1605 O O . PRO A 1 199 ? -4.047 15.5 -8.336 1 80.38 199 PRO A O 1
ATOM 1608 N N . ASP A 1 200 ? -4.629 17.203 -9.711 1 63.28 200 ASP A N 1
ATOM 1609 C CA . ASP A 1 200 ? -6.016 17.375 -9.297 1 63.28 200 ASP A CA 1
ATOM 1610 C C . ASP A 1 200 ? -6.812 16.094 -9.461 1 63.28 200 ASP A C 1
ATOM 1612 O O . ASP A 1 200 ? -6.988 15.602 -10.586 1 63.28 200 ASP A O 1
ATOM 1616 N N . THR A 1 201 ? -6.629 15.117 -9 1 50.38 201 THR A N 1
ATOM 1617 C CA . THR A 1 201 ? -7.688 14.125 -9.164 1 50.38 201 THR A CA 1
ATOM 1618 C C . THR A 1 201 ? -9.039 14.695 -8.734 1 50.38 201 THR A C 1
ATOM 1620 O O . THR A 1 201 ? -9.477 14.477 -7.602 1 50.38 201 THR A O 1
ATOM 1623 N N . THR A 1 202 ? -9.328 16.047 -8.711 1 39.34 202 THR A N 1
ATOM 1624 C CA . THR A 1 202 ? -10.727 16.469 -8.633 1 39.34 202 THR A CA 1
ATOM 1625 C C . THR A 1 202 ? -11.586 15.656 -9.594 1 39.34 202 THR A C 1
ATOM 1627 O O . THR A 1 202 ? -11.383 15.703 -10.812 1 39.34 202 THR A O 1
ATOM 1630 N N . ILE A 1 203 ? -12.055 14.406 -9.445 1 36.47 203 ILE A N 1
ATOM 1631 C CA . ILE A 1 203 ? -13.336 14.062 -10.031 1 36.47 203 ILE A CA 1
ATOM 1632 C C . ILE A 1 203 ? -14.367 15.133 -9.688 1 36.47 203 ILE A C 1
ATOM 1634 O O . ILE A 1 203 ? -14.883 15.172 -8.57 1 36.47 203 ILE A O 1
ATOM 1638 N N . HIS A 1 204 ? -14.133 16.406 -9.695 1 33.56 204 HIS A N 1
ATOM 1639 C CA . HIS A 1 204 ? -15.312 17.266 -9.695 1 33.56 204 HIS A CA 1
ATOM 1640 C C . HIS A 1 204 ? -16.25 16.922 -10.844 1 33.56 204 HIS A C 1
ATOM 1642 O O . HIS A 1 204 ? -15.836 16.922 -12.008 1 33.56 204 HIS A O 1
ATOM 1648 N N . SER A 1 205 ? -17.25 15.867 -10.766 1 31.2 205 SER A N 1
ATOM 1649 C CA . SER A 1 205 ? -18.438 15.906 -11.609 1 31.2 205 SER A CA 1
ATOM 1650 C C . SER A 1 205 ? -19.078 17.297 -11.617 1 31.2 205 SER A C 1
ATOM 1652 O O . SER A 1 205 ? -19.453 17.812 -10.562 1 31.2 205 SER A O 1
ATOM 1654 N N . SER A 1 206 ? -18.609 18.25 -12.312 1 29.44 206 SER A N 1
ATOM 1655 C CA . SER A 1 206 ? -19.328 19.453 -12.75 1 29.44 206 SER A CA 1
ATOM 1656 C C . SER A 1 206 ? -20.734 19.109 -13.211 1 29.44 206 SER A C 1
ATOM 1658 O O . SER A 1 206 ? -20.922 18.312 -14.141 1 29.44 206 SER A O 1
ATOM 1660 N N . SER A 1 207 ? -21.781 18.953 -12.297 1 26.2 207 SER A N 1
ATOM 1661 C CA . SER A 1 207 ? -23.141 19.109 -12.836 1 26.2 207 SER A CA 1
ATOM 1662 C C . SER A 1 207 ? -23.234 20.328 -13.758 1 26.2 207 SER A C 1
ATOM 1664 O O . SER A 1 207 ? -22.75 21.406 -13.414 1 26.2 207 SER A O 1
ATOM 1666 N N . PRO A 1 208 ? -23.312 20.109 -15.078 1 30.23 208 PRO A N 1
ATOM 1667 C CA . PRO A 1 208 ? -23.766 21.25 -15.875 1 30.23 208 PRO A CA 1
ATOM 1668 C C . PRO A 1 208 ? -24.797 22.109 -15.156 1 30.23 208 PRO A C 1
ATOM 1670 O O . PRO A 1 208 ? -25.453 21.641 -14.227 1 30.23 208 PRO A O 1
ATOM 1673 N N . SER A 1 209 ? -24.953 23.484 -15.531 1 21 209 SER A N 1
ATOM 1674 C CA . SER A 1 209 ? -26.266 24.109 -15.422 1 21 209 SER A CA 1
ATOM 1675 C C . SER A 1 209 ? -27.359 23.203 -16.016 1 21 209 SER A C 1
ATOM 1677 O O . SER A 1 209 ? -27.125 22.516 -17.016 1 21 209 SER A O 1
ATOM 1679 N N . MET B 1 1 ? -16.141 -105.375 -49.312 1 28.06 1 MET B N 1
ATOM 1680 C CA . MET B 1 1 ? -15.773 -104 -49.75 1 28.06 1 MET B CA 1
ATOM 1681 C C . MET B 1 1 ? -15.43 -103.188 -48.531 1 28.06 1 MET B C 1
ATOM 1683 O O . MET B 1 1 ? -16.312 -102.812 -47.781 1 28.06 1 MET B O 1
ATOM 1687 N N . HIS B 1 2 ? -14.32 -103.5 -47.781 1 35.47 2 HIS B N 1
ATOM 1688 C CA . HIS B 1 2 ? -13.672 -102.938 -46.594 1 35.47 2 HIS B CA 1
ATOM 1689 C C . HIS B 1 2 ? -13.289 -101.5 -46.812 1 35.47 2 HIS B C 1
ATOM 1691 O O . HIS B 1 2 ? -12.5 -101.188 -47.719 1 35.47 2 HIS B O 1
ATOM 1697 N N . PHE B 1 3 ? -14.273 -100.562 -46.812 1 38.34 3 PHE B N 1
ATOM 1698 C CA . PHE B 1 3 ? -14.086 -99.125 -46.844 1 38.34 3 PHE B CA 1
ATOM 1699 C C . PHE B 1 3 ? -12.977 -98.688 -45.906 1 38.34 3 PHE B C 1
ATOM 1701 O O . PHE B 1 3 ? -13.148 -98.688 -44.688 1 38.34 3 PHE B O 1
ATOM 1708 N N . GLY B 1 4 ? -11.672 -99.062 -46.156 1 35 4 GLY B N 1
ATOM 1709 C CA . GLY B 1 4 ? -10.477 -98.5 -45.531 1 35 4 GLY B CA 1
ATOM 1710 C C . GLY B 1 4 ? -10.5 -97 -45.438 1 35 4 GLY B C 1
ATOM 1711 O O . GLY B 1 4 ? -10.086 -96.312 -46.375 1 35 4 GLY B O 1
ATOM 1712 N N . ILE B 1 5 ? -11.438 -96.25 -44.906 1 48.16 5 ILE B N 1
ATOM 1713 C CA . ILE B 1 5 ? -11.43 -94.875 -44.438 1 48.16 5 ILE B CA 1
ATOM 1714 C C . ILE B 1 5 ? -10.086 -94.562 -43.781 1 48.16 5 ILE B C 1
ATOM 1716 O O . ILE B 1 5 ? -9.797 -95.062 -42.688 1 48.16 5 ILE B O 1
ATOM 1720 N N . SER B 1 6 ? -8.812 -94.5 -44.438 1 48.34 6 SER B N 1
ATOM 1721 C CA . SER B 1 6 ? -7.402 -94.812 -44.188 1 48.34 6 SER B CA 1
ATOM 1722 C C . SER B 1 6 ? -6.793 -93.75 -43.25 1 48.34 6 SER B C 1
ATOM 1724 O O . SER B 1 6 ? -7.215 -92.625 -43.219 1 48.34 6 SER B O 1
ATOM 1726 N N . ALA B 1 7 ? -6.062 -93.938 -42.188 1 57.94 7 ALA B N 1
ATOM 1727 C CA . ALA B 1 7 ? -5.172 -93.312 -41.188 1 57.94 7 ALA B CA 1
ATOM 1728 C C . ALA B 1 7 ? -4.516 -92.062 -41.781 1 57.94 7 ALA B C 1
ATOM 1730 O O . ALA B 1 7 ? -4.281 -91.125 -41.062 1 57.94 7 ALA B O 1
ATOM 1731 N N . ASN B 1 8 ? -4.434 -91.938 -43.062 1 59.06 8 ASN B N 1
ATOM 1732 C CA . ASN B 1 8 ? -3.754 -90.812 -43.719 1 59.06 8 ASN B CA 1
ATOM 1733 C C . ASN B 1 8 ? -4.633 -89.562 -43.781 1 59.06 8 ASN B C 1
ATOM 1735 O O . ASN B 1 8 ? -4.137 -88.438 -43.688 1 59.06 8 ASN B O 1
ATOM 1739 N N . ASP B 1 9 ? -5.918 -89.688 -43.938 1 62.03 9 ASP B N 1
ATOM 1740 C CA . ASP B 1 9 ? -6.836 -88.562 -44.094 1 62.03 9 ASP B CA 1
ATOM 1741 C C . ASP B 1 9 ? -7.031 -87.812 -42.75 1 62.03 9 ASP B C 1
ATOM 1743 O O . ASP B 1 9 ? -7.16 -86.625 -42.719 1 62.03 9 ASP B O 1
ATOM 1747 N N . ARG B 1 10 ? -7.125 -88.5 -41.781 1 67.12 10 ARG B N 1
ATOM 1748 C CA . ARG B 1 10 ? -7.234 -87.938 -40.438 1 67.12 10 ARG B CA 1
ATOM 1749 C C . ARG B 1 10 ? -5.984 -87.188 -40.062 1 67.12 10 ARG B C 1
ATOM 1751 O O . ARG B 1 10 ? -6.074 -86.125 -39.438 1 67.12 10 ARG B O 1
ATOM 1758 N N . ASP B 1 11 ? -4.887 -87.625 -40.75 1 70.19 11 ASP B N 1
ATOM 1759 C CA . ASP B 1 11 ? -3.607 -87 -40.5 1 70.19 11 ASP B CA 1
ATOM 1760 C C . ASP B 1 11 ? -3.531 -85.625 -41.188 1 70.19 11 ASP B C 1
ATOM 1762 O O . ASP B 1 11 ? -3.039 -84.688 -40.594 1 70.19 11 ASP B O 1
ATOM 1766 N N . ASP B 1 12 ? -4.207 -85.625 -42.312 1 75.38 12 ASP B N 1
ATOM 1767 C CA . ASP B 1 12 ? -4.199 -84.438 -43.094 1 75.38 12 ASP B CA 1
ATOM 1768 C C . ASP B 1 12 ? -5.113 -83.375 -42.469 1 75.38 12 ASP B C 1
ATOM 1770 O O . ASP B 1 12 ? -4.781 -82.188 -42.469 1 75.38 12 ASP B O 1
ATOM 1774 N N . ASP B 1 13 ? -6.164 -83.812 -41.875 1 79.25 13 ASP B N 1
ATOM 1775 C CA . ASP B 1 13 ? -7.113 -82.938 -41.25 1 79.25 13 ASP B CA 1
ATOM 1776 C C . ASP B 1 13 ? -6.535 -82.312 -39.938 1 79.25 13 ASP B C 1
ATOM 1778 O O . ASP B 1 13 ? -6.73 -81.125 -39.656 1 79.25 13 ASP B O 1
ATOM 1782 N N . ASP B 1 14 ? -5.82 -83.188 -39.312 1 80.94 14 ASP B N 1
ATOM 1783 C CA . ASP B 1 14 ? -5.195 -82.75 -38.062 1 80.94 14 ASP B CA 1
ATOM 1784 C C . ASP B 1 14 ? -4.109 -81.688 -38.344 1 80.94 14 ASP B C 1
ATOM 1786 O O . ASP B 1 14 ? -3.994 -80.688 -37.625 1 80.94 14 ASP B O 1
ATOM 1790 N N . ILE B 1 15 ? -3.463 -81.875 -39.438 1 83.44 15 ILE B N 1
ATOM 1791 C CA . ILE B 1 15 ? -2.404 -80.938 -39.812 1 83.44 15 ILE B CA 1
ATOM 1792 C C . ILE B 1 15 ? -3.016 -79.625 -40.219 1 83.44 15 ILE B C 1
ATOM 1794 O O . ILE B 1 15 ? -2.498 -78.562 -39.875 1 83.44 15 ILE B O 1
ATOM 1798 N N . ALA B 1 16 ? -4.141 -79.75 -40.844 1 85 16 ALA B N 1
ATOM 1799 C CA . ALA B 1 16 ? -4.832 -78.5 -41.281 1 85 16 ALA B CA 1
ATOM 1800 C C . ALA B 1 16 ? -5.332 -77.688 -40.094 1 85 16 ALA B C 1
ATOM 1802 O O . ALA B 1 16 ? -5.25 -76.5 -40.094 1 85 16 ALA B O 1
ATOM 1803 N N . GLU B 1 17 ? -5.801 -78.438 -39.094 1 87.81 17 GLU B N 1
ATOM 1804 C CA . GLU B 1 17 ? -6.281 -77.75 -37.906 1 87.81 17 GLU B CA 1
ATOM 1805 C C . GLU B 1 17 ? -5.137 -77.125 -37.125 1 87.81 17 GLU B C 1
ATOM 1807 O O . GLU B 1 17 ? -5.281 -76 -36.594 1 87.81 17 GLU B O 1
ATOM 1812 N N . PHE B 1 18 ? -3.996 -77.812 -37.156 1 88.12 18 PHE B N 1
ATOM 1813 C CA . PHE B 1 18 ? -2.816 -77.25 -36.5 1 88.12 18 PHE B CA 1
ATOM 1814 C C . PHE B 1 18 ? -2.342 -76 -37.188 1 88.12 18 PHE B C 1
ATOM 1816 O O . PHE B 1 18 ? -2.01 -75 -36.562 1 88.12 18 PHE B O 1
ATOM 1823 N N . ARG B 1 19 ? -2.383 -76.062 -38.469 1 87.81 19 ARG B N 1
ATOM 1824 C CA . ARG B 1 19 ? -1.953 -74.875 -39.281 1 87.81 19 ARG B CA 1
ATOM 1825 C C . ARG B 1 19 ? -2.875 -73.688 -39.031 1 87.81 19 ARG B C 1
ATOM 1827 O O . ARG B 1 19 ? -2.41 -72.562 -38.906 1 87.81 19 ARG B O 1
ATOM 1834 N N . LYS B 1 20 ? -4.137 -73.938 -38.938 1 90.69 20 LYS B N 1
ATOM 1835 C CA . LYS B 1 20 ? -5.121 -72.875 -38.656 1 90.69 20 LYS B CA 1
ATOM 1836 C C . LYS B 1 20 ? -4.91 -72.25 -37.281 1 90.69 20 LYS B C 1
ATOM 1838 O O . LYS B 1 20 ? -4.965 -71.062 -37.125 1 90.69 20 LYS B O 1
ATOM 1843 N N . CYS B 1 21 ? -4.684 -73.125 -36.344 1 89.25 21 CYS B N 1
ATOM 1844 C CA . CYS B 1 21 ? -4.453 -72.688 -35 1 89.25 21 CYS B CA 1
ATOM 1845 C C . CYS B 1 21 ? -3.217 -71.75 -34.906 1 89.25 21 CYS B C 1
ATOM 1847 O O . CYS B 1 21 ? -3.236 -70.75 -34.25 1 89.25 21 CYS B O 1
ATOM 1849 N N . ILE B 1 22 ? -2.205 -72.188 -35.594 1 91.5 22 ILE B N 1
ATOM 1850 C CA . ILE B 1 22 ? -0.943 -71.438 -35.594 1 91.5 22 ILE B CA 1
ATOM 1851 C C . ILE B 1 22 ? -1.143 -70.062 -36.25 1 91.5 22 ILE B C 1
ATOM 1853 O O . ILE B 1 22 ? -0.633 -69.062 -35.75 1 91.5 22 ILE B O 1
ATOM 1857 N N . ARG B 1 23 ? -1.918 -70.125 -37.281 1 91.88 23 ARG B N 1
ATOM 1858 C CA . ARG B 1 23 ? -2.189 -68.812 -37.969 1 91.88 23 ARG B CA 1
ATOM 1859 C C . ARG B 1 23 ? -2.959 -67.875 -37.062 1 91.88 23 ARG B C 1
ATOM 1861 O O . ARG B 1 23 ? -2.627 -66.688 -37 1 91.88 23 ARG B O 1
ATOM 1868 N N . VAL B 1 24 ? -3.926 -68.375 -36.375 1 92.56 24 VAL B N 1
ATOM 1869 C CA . VAL B 1 24 ? -4.762 -67.562 -35.5 1 92.56 24 VAL B CA 1
ATOM 1870 C C . VAL B 1 24 ? -3.918 -67 -34.375 1 92.56 24 VAL B C 1
ATOM 1872 O O . VAL B 1 24 ? -4.027 -65.812 -34.031 1 92.56 24 VAL B O 1
ATOM 1875 N N . LEU B 1 25 ? -3.033 -67.812 -33.812 1 92.88 25 LEU B N 1
ATOM 1876 C CA . LEU B 1 25 ? -2.189 -67.438 -32.688 1 92.88 25 LEU B CA 1
ATOM 1877 C C . LEU B 1 25 ? -1.146 -66.375 -33.125 1 92.88 25 LEU B C 1
ATOM 1879 O O . LEU B 1 25 ? -0.86 -65.438 -32.438 1 92.88 25 LEU B O 1
ATOM 1883 N N . ALA B 1 26 ? -0.677 -66.625 -34.281 1 92.38 26 ALA B N 1
ATOM 1884 C CA . ALA B 1 26 ? 0.297 -65.688 -34.844 1 92.38 26 ALA B CA 1
ATOM 1885 C C . ALA B 1 26 ? -0.333 -64.312 -35.094 1 92.38 26 ALA B C 1
ATOM 1887 O O . ALA B 1 26 ? 0.276 -63.281 -34.812 1 92.38 26 ALA B O 1
ATOM 1888 N N . ASP B 1 27 ? -1.527 -64.25 -35.594 1 93.5 27 ASP B N 1
ATOM 1889 C CA . ASP B 1 27 ? -2.256 -63.031 -35.812 1 93.5 27 ASP B CA 1
ATOM 1890 C C . ASP B 1 27 ? -2.539 -62.312 -34.5 1 93.5 27 ASP B C 1
ATOM 1892 O O . ASP B 1 27 ? -2.426 -61.062 -34.438 1 93.5 27 ASP B O 1
ATOM 1896 N N . LYS B 1 28 ? -2.877 -63.094 -33.562 1 92.69 28 LYS B N 1
ATOM 1897 C CA . LYS B 1 28 ? -3.168 -62.531 -32.25 1 92.69 28 LYS B CA 1
ATOM 1898 C C . LYS B 1 28 ? -1.912 -61.938 -31.609 1 92.69 28 LYS B C 1
ATOM 1900 O O . LYS B 1 28 ? -1.966 -60.844 -31 1 92.69 28 LYS B O 1
ATOM 1905 N N . VAL B 1 29 ? -0.831 -62.594 -31.75 1 92.81 29 VAL B N 1
ATOM 1906 C CA . VAL B 1 29 ? 0.448 -62.094 -31.234 1 92.81 29 VAL B CA 1
ATOM 1907 C C . VAL B 1 29 ? 0.825 -60.812 -31.938 1 92.81 29 VAL B C 1
ATOM 1909 O O . VAL B 1 29 ? 1.257 -59.844 -31.297 1 92.81 29 VAL B O 1
ATOM 1912 N N . SER B 1 30 ? 0.644 -60.812 -33.312 1 92.81 30 SER B N 1
ATOM 1913 C CA . SER B 1 30 ? 0.938 -59.625 -34.062 1 92.81 30 SER B CA 1
ATOM 1914 C C . SER B 1 30 ? 0.063 -58.469 -33.625 1 92.81 30 SER B C 1
ATOM 1916 O O . SER B 1 30 ? 0.552 -57.344 -33.469 1 92.81 30 SER B O 1
ATOM 1918 N N . PHE B 1 31 ? -1.172 -58.75 -33.438 1 92.56 31 PHE B N 1
ATOM 1919 C CA . PHE B 1 31 ? -2.133 -57.719 -33 1 92.56 31 PHE B CA 1
ATOM 1920 C C . PHE B 1 31 ? -1.756 -57.188 -31.625 1 92.56 31 PHE B C 1
ATOM 1922 O O . PHE B 1 31 ? -1.687 -55.969 -31.422 1 92.56 31 PHE B O 1
ATOM 1929 N N . LEU B 1 32 ? -1.448 -58.062 -30.719 1 93 32 LEU B N 1
ATOM 1930 C CA . LEU B 1 32 ? -1.137 -57.688 -29.344 1 93 32 LEU B CA 1
ATOM 1931 C C . LEU B 1 32 ? 0.177 -56.906 -29.266 1 93 32 LEU B C 1
ATOM 1933 O O . LEU B 1 32 ? 0.307 -55.969 -28.484 1 93 32 LEU B O 1
ATOM 1937 N N . SER B 1 33 ? 1.046 -57.312 -30.094 1 92.88 33 SER B N 1
ATOM 1938 C CA . SER B 1 33 ? 2.336 -56.625 -30.141 1 92.88 33 SER B CA 1
ATOM 1939 C C . SER B 1 33 ? 2.189 -55.188 -30.641 1 92.88 33 SER B C 1
ATOM 1941 O O . SER B 1 33 ? 2.756 -54.281 -30.062 1 92.88 33 SER B O 1
ATOM 1943 N N . ARG B 1 34 ? 1.417 -55.062 -31.656 1 92.56 34 ARG B N 1
ATOM 1944 C CA . ARG B 1 34 ? 1.172 -53.719 -32.219 1 92.56 34 ARG B CA 1
ATOM 1945 C C . ARG B 1 34 ? 0.44 -52.844 -31.203 1 92.56 34 ARG B C 1
ATOM 1947 O O . ARG B 1 34 ? 0.807 -51.688 -31.016 1 92.56 34 ARG B O 1
ATOM 1954 N N . HIS B 1 35 ? -0.486 -53.375 -30.625 1 92.62 35 HIS B N 1
ATOM 1955 C CA . HIS B 1 35 ? -1.293 -52.656 -29.656 1 92.62 35 HIS B CA 1
ATOM 1956 C C . HIS B 1 35 ? -0.466 -52.25 -28.438 1 92.62 35 HIS B C 1
ATOM 1958 O O . HIS B 1 35 ? -0.619 -51.156 -27.906 1 92.62 35 HIS B O 1
ATOM 1964 N N . ARG B 1 36 ? 0.291 -53.156 -28.094 1 90.25 36 ARG B N 1
ATOM 1965 C CA . ARG B 1 36 ? 1.177 -52.875 -26.969 1 90.25 36 ARG B CA 1
ATOM 1966 C C . ARG B 1 36 ? 2.109 -51.719 -27.281 1 90.25 36 ARG B C 1
ATOM 1968 O O . ARG B 1 36 ? 2.32 -50.844 -26.438 1 90.25 36 ARG B O 1
ATOM 1975 N N . GLU B 1 37 ? 2.609 -51.719 -28.438 1 91.12 37 GLU B N 1
ATOM 1976 C CA . GLU B 1 37 ? 3.498 -50.625 -28.844 1 91.12 37 GLU B CA 1
ATOM 1977 C C . GLU B 1 37 ? 2.768 -49.312 -28.875 1 91.12 37 GLU B C 1
ATOM 1979 O O . GLU B 1 37 ? 3.312 -48.281 -28.438 1 91.12 37 GLU B O 1
ATOM 1984 N N . GLU B 1 38 ? 1.605 -49.312 -29.391 1 93.06 38 GLU B N 1
ATOM 1985 C CA . GLU B 1 38 ? 0.787 -48.094 -29.422 1 93.06 38 GLU B CA 1
ATOM 1986 C C . GLU B 1 38 ? 0.49 -47.594 -28.016 1 93.06 38 GLU B C 1
ATOM 1988 O O . GLU B 1 38 ? 0.562 -46.375 -27.75 1 93.06 38 GLU B O 1
ATOM 1993 N N . LEU B 1 39 ? 0.158 -48.531 -27.172 1 92.88 39 LEU B N 1
ATOM 1994 C CA . LEU B 1 39 ? -0.131 -48.188 -25.781 1 92.88 39 LEU B CA 1
ATOM 1995 C C . LEU B 1 39 ? 1.107 -47.625 -25.078 1 92.88 39 LEU B C 1
ATOM 1997 O O . LEU B 1 39 ? 1.009 -46.688 -24.281 1 92.88 39 LEU B O 1
ATOM 2001 N N . HIS B 1 40 ? 2.209 -48.188 -25.453 1 93 40 HIS B N 1
ATOM 2002 C CA . HIS B 1 40 ? 3.473 -47.688 -24.906 1 93 40 HIS B CA 1
ATOM 2003 C C . HIS B 1 40 ? 3.75 -46.25 -25.344 1 93 40 HIS B C 1
ATOM 2005 O O . HIS B 1 40 ? 4.207 -45.438 -24.547 1 93 40 HIS B O 1
ATOM 2011 N N . GLU B 1 41 ? 3.469 -45.969 -26.516 1 93.44 41 GLU B N 1
ATOM 2012 C CA . GLU B 1 41 ? 3.654 -44.594 -27.031 1 93.44 41 GLU B CA 1
ATOM 2013 C C . GLU B 1 41 ? 2.727 -43.625 -26.328 1 93.44 41 GLU B C 1
ATOM 2015 O O . GLU B 1 41 ? 3.15 -42.531 -25.953 1 93.44 41 GLU B O 1
ATOM 2020 N N . LYS B 1 42 ? 1.519 -43.938 -26.203 1 92.38 42 LYS B N 1
ATOM 2021 C CA . LYS B 1 42 ? 0.552 -43.094 -25.5 1 92.38 42 LYS B CA 1
ATOM 2022 C C . LYS B 1 42 ? 0.989 -42.844 -24.062 1 92.38 42 LYS B C 1
ATOM 2024 O O . LYS B 1 42 ? 0.892 -41.719 -23.562 1 92.38 42 LYS B O 1
ATOM 2029 N N . TYR B 1 43 ? 1.381 -43.906 -23.453 1 93.5 43 TYR B N 1
ATOM 2030 C CA . TYR B 1 43 ? 1.859 -43.812 -22.078 1 93.5 43 TYR B CA 1
ATOM 2031 C C . TYR B 1 43 ? 3.027 -42.844 -21.953 1 93.5 43 TYR B C 1
ATOM 2033 O O . TYR B 1 43 ? 3.033 -41.969 -21.078 1 93.5 43 TYR B O 1
ATOM 2041 N N . SER B 1 44 ? 3.953 -42.938 -22.906 1 94.19 44 SER B N 1
ATOM 2042 C CA . SER B 1 44 ? 5.121 -42.062 -22.906 1 94.19 44 SER B CA 1
ATOM 2043 C C . SER B 1 44 ? 4.719 -40.625 -23.094 1 94.19 44 SER B C 1
ATOM 2045 O O . SER B 1 44 ? 5.258 -39.719 -22.422 1 94.19 44 SER B O 1
ATOM 2047 N N . ARG B 1 45 ? 3.844 -40.375 -23.891 1 94.56 45 ARG B N 1
ATOM 2048 C CA . ARG B 1 45 ? 3.352 -39.031 -24.141 1 94.56 45 ARG B CA 1
ATOM 2049 C C . ARG B 1 45 ? 2.688 -38.438 -22.906 1 94.56 45 ARG B C 1
ATOM 2051 O O . ARG B 1 45 ? 2.912 -37.281 -22.547 1 94.56 45 ARG B O 1
ATOM 2058 N N . THR B 1 46 ? 1.908 -39.219 -22.281 1 94.56 46 THR B N 1
ATOM 2059 C CA . THR B 1 46 ? 1.201 -38.781 -21.078 1 94.56 46 THR B CA 1
ATOM 2060 C C . THR B 1 46 ? 2.184 -38.5 -19.938 1 94.56 46 THR B C 1
ATOM 2062 O O . THR B 1 46 ? 1.999 -37.562 -19.172 1 94.56 46 THR B O 1
ATOM 2065 N N . GLU B 1 47 ? 3.133 -39.344 -19.938 1 94.06 47 GLU B N 1
ATOM 2066 C CA . GLU B 1 47 ? 4.164 -39.156 -18.922 1 94.06 47 GLU B CA 1
ATOM 2067 C C . GLU B 1 47 ? 4.926 -37.844 -19.125 1 94.06 47 GLU B C 1
ATOM 2069 O O . GLU B 1 47 ? 5.195 -37.125 -18.172 1 94.06 47 GLU B O 1
ATOM 2074 N N . ALA B 1 48 ? 5.262 -37.594 -20.328 1 95.5 48 ALA B N 1
ATOM 2075 C CA . ALA B 1 48 ? 5.945 -36.375 -20.656 1 95.5 48 ALA B CA 1
ATOM 2076 C C . ALA B 1 48 ? 5.074 -35.156 -20.328 1 95.5 48 ALA B C 1
ATOM 2078 O O . ALA B 1 48 ? 5.57 -34.156 -19.828 1 95.5 48 ALA B O 1
ATOM 2079 N N . ALA B 1 49 ? 3.836 -35.281 -20.609 1 95.38 49 ALA B N 1
ATOM 2080 C CA . ALA B 1 49 ? 2.895 -34.219 -20.281 1 95.38 49 ALA B CA 1
ATOM 2081 C C . ALA B 1 49 ? 2.812 -34 -18.781 1 95.38 49 ALA B C 1
ATOM 2083 O O . ALA B 1 49 ? 2.744 -32.875 -18.312 1 95.38 49 ALA B O 1
ATOM 2084 N N . ASN B 1 50 ? 2.799 -35.031 -18.078 1 95.75 50 ASN B N 1
ATOM 2085 C CA . ASN B 1 50 ? 2.783 -34.969 -16.625 1 95.75 50 ASN B CA 1
ATOM 2086 C C . ASN B 1 50 ? 4 -34.219 -16.078 1 95.75 50 ASN B C 1
ATOM 2088 O O . ASN B 1 50 ? 3.875 -33.406 -15.164 1 95.75 50 ASN B O 1
ATOM 2092 N N . GLU B 1 51 ? 5.09 -34.562 -16.656 1 95.88 51 GLU B N 1
ATOM 2093 C CA . GLU B 1 51 ? 6.328 -33.906 -16.25 1 95.88 51 GLU B CA 1
ATOM 2094 C C . GLU B 1 51 ? 6.277 -32.406 -16.516 1 95.88 51 GLU B C 1
ATOM 2096 O O . GLU B 1 51 ? 6.676 -31.594 -15.672 1 95.88 51 GLU B O 1
ATOM 2101 N N . GLN B 1 52 ? 5.801 -32 -17.609 1 97 52 GLN B N 1
ATOM 2102 C CA . GLN B 1 52 ? 5.664 -30.609 -17.969 1 97 52 GLN B CA 1
ATOM 2103 C C . GLN B 1 52 ? 4.695 -29.891 -17.047 1 97 52 GLN B C 1
ATOM 2105 O O . GLN B 1 52 ? 4.969 -28.766 -16.594 1 97 52 GLN B O 1
ATOM 2110 N N . LEU B 1 53 ? 3.619 -30.516 -16.75 1 97.5 53 LEU B N 1
ATOM 2111 C CA . LEU B 1 53 ? 2.619 -29.953 -15.844 1 97.5 53 LEU B CA 1
ATOM 2112 C C . LEU B 1 53 ? 3.195 -29.75 -14.445 1 97.5 53 LEU B C 1
ATOM 2114 O O . LEU B 1 53 ? 2.896 -28.75 -13.789 1 97.5 53 LEU B O 1
ATOM 2118 N N . ARG B 1 54 ? 3.98 -30.688 -14.062 1 97.88 54 ARG B N 1
ATOM 2119 C CA . ARG B 1 54 ? 4.625 -30.578 -12.758 1 97.88 54 ARG B CA 1
ATOM 2120 C C . ARG B 1 54 ? 5.543 -29.375 -12.695 1 97.88 54 ARG B C 1
ATOM 2122 O O . ARG B 1 54 ? 5.543 -28.625 -11.711 1 97.88 54 ARG B O 1
ATOM 2129 N N . LYS B 1 55 ? 6.234 -29.156 -13.711 1 98.06 55 LYS B N 1
ATOM 2130 C CA . LYS B 1 55 ? 7.141 -28.016 -13.789 1 98.06 55 LYS B CA 1
ATOM 2131 C C . LYS B 1 55 ? 6.363 -26.703 -13.781 1 98.06 55 LYS B C 1
ATOM 2133 O O . LYS B 1 55 ? 6.727 -25.766 -13.062 1 98.06 55 LYS B O 1
ATOM 2138 N N . GLU B 1 56 ? 5.375 -26.703 -14.516 1 98.12 56 GLU B N 1
ATOM 2139 C CA . GLU B 1 56 ? 4.539 -25.516 -14.586 1 98.12 56 GLU B CA 1
ATOM 2140 C C . GLU B 1 56 ? 3.875 -25.234 -13.242 1 98.12 56 GLU B C 1
ATOM 2142 O O . GLU B 1 56 ? 3.775 -24.078 -12.82 1 98.12 56 GLU B O 1
ATOM 2147 N N . LEU B 1 57 ? 3.455 -26.281 -12.68 1 98.38 57 LEU B N 1
ATOM 2148 C CA . LEU B 1 57 ? 2.832 -26.156 -11.367 1 98.38 57 LEU B CA 1
ATOM 2149 C C . LEU B 1 57 ? 3.811 -25.562 -10.359 1 98.38 57 LEU B C 1
ATOM 2151 O O . LEU B 1 57 ? 3.461 -24.656 -9.609 1 98.38 57 LEU B O 1
ATOM 2155 N N . GLU B 1 58 ? 4.996 -26.047 -10.359 1 98.31 58 GLU B N 1
ATOM 2156 C CA . GLU B 1 58 ? 6.027 -25.531 -9.461 1 98.31 58 GLU B CA 1
ATOM 2157 C C . GLU B 1 58 ? 6.285 -24.047 -9.688 1 98.31 58 GLU B C 1
ATOM 2159 O O . GLU B 1 58 ? 6.406 -23.281 -8.734 1 98.31 58 GLU B O 1
ATOM 2164 N N . GLU B 1 59 ? 6.34 -23.656 -10.859 1 98.38 59 GLU B N 1
ATOM 2165 C CA . GLU B 1 59 ? 6.539 -22.266 -11.219 1 98.38 59 GLU B CA 1
ATOM 2166 C C . GLU B 1 59 ? 5.402 -21.391 -10.688 1 98.38 59 GLU B C 1
ATOM 2168 O O . GLU B 1 59 ? 5.645 -20.312 -10.148 1 98.38 59 GLU B O 1
ATOM 2173 N N . LYS B 1 60 ? 4.246 -21.891 -10.82 1 98.56 60 LYS B N 1
ATOM 2174 C CA . LYS B 1 60 ? 3.094 -21.109 -10.367 1 98.56 60 LYS B CA 1
ATOM 2175 C C . LYS B 1 60 ? 3.055 -21.031 -8.844 1 98.56 60 LYS B C 1
ATOM 2177 O O . LYS B 1 60 ? 2.666 -20 -8.281 1 98.56 60 LYS B O 1
ATOM 2182 N N . ILE B 1 61 ? 3.467 -22.078 -8.281 1 98.5 61 ILE B N 1
ATOM 2183 C CA . ILE B 1 61 ? 3.549 -22.078 -6.82 1 98.5 61 ILE B CA 1
ATOM 2184 C C . ILE B 1 61 ? 4.523 -21 -6.355 1 98.5 61 ILE B C 1
ATOM 2186 O O . ILE B 1 61 ? 4.227 -20.25 -5.418 1 98.5 61 ILE B O 1
ATOM 2190 N N . ASP B 1 62 ? 5.531 -20.875 -7.02 1 98.56 62 ASP B N 1
ATOM 2191 C CA . ASP B 1 62 ? 6.531 -19.859 -6.703 1 98.56 62 ASP B CA 1
ATOM 2192 C C . ASP B 1 62 ? 5.98 -18.453 -6.949 1 98.56 62 ASP B C 1
ATOM 2194 O O . ASP B 1 62 ? 6.23 -17.547 -6.164 1 98.56 62 ASP B O 1
ATOM 2198 N N . GLN B 1 63 ? 5.277 -18.344 -7.926 1 98.56 63 GLN B N 1
ATOM 2199 C CA . GLN B 1 63 ? 4.688 -17.031 -8.234 1 98.56 63 GLN B CA 1
ATOM 2200 C C . GLN B 1 63 ? 3.664 -16.625 -7.184 1 98.56 63 GLN B C 1
ATOM 2202 O O . GLN B 1 63 ? 3.59 -15.461 -6.801 1 98.56 63 GLN B O 1
ATOM 2207 N N . VAL B 1 64 ? 2.939 -17.594 -6.766 1 98.62 64 VAL B N 1
ATOM 2208 C CA . VAL B 1 64 ? 1.966 -17.328 -5.711 1 98.62 64 VAL B CA 1
ATOM 2209 C C . VAL B 1 64 ? 2.68 -16.797 -4.469 1 98.62 64 VAL B C 1
ATOM 2211 O O . VAL B 1 64 ? 2.266 -15.789 -3.889 1 98.62 64 VAL B O 1
ATOM 2214 N N . LYS B 1 65 ? 3.725 -17.391 -4.129 1 98.25 65 LYS B N 1
ATOM 2215 C CA . LYS B 1 65 ? 4.504 -16.969 -2.965 1 98.25 65 LYS B CA 1
ATOM 2216 C C . LYS B 1 65 ? 5.066 -15.57 -3.156 1 98.25 65 LYS B C 1
ATOM 2218 O O . LYS B 1 65 ? 5.008 -14.742 -2.242 1 98.25 65 LYS B O 1
ATOM 2223 N N . THR B 1 66 ? 5.504 -15.328 -4.25 1 98.56 66 THR B N 1
ATOM 2224 C CA . THR B 1 66 ? 6.105 -14.039 -4.566 1 98.56 66 THR B CA 1
ATOM 2225 C C . THR B 1 66 ? 5.082 -12.914 -4.434 1 98.56 66 THR B C 1
ATOM 2227 O O . THR B 1 66 ? 5.312 -11.938 -3.725 1 98.56 66 THR B O 1
ATOM 2230 N N . TYR B 1 67 ? 3.977 -13.109 -5.039 1 98.25 67 TYR B N 1
ATOM 2231 C CA . TYR B 1 67 ? 2.975 -12.055 -5.043 1 98.25 67 TYR B CA 1
ATOM 2232 C C . TYR B 1 67 ? 2.301 -11.93 -3.682 1 98.25 67 TYR B C 1
ATOM 2234 O O . TYR B 1 67 ? 1.888 -10.836 -3.281 1 98.25 67 TYR B O 1
ATOM 2242 N N . TYR B 1 68 ? 2.213 -13.039 -3.086 1 97.94 68 TYR B N 1
ATOM 2243 C CA . TYR B 1 68 ? 1.716 -13 -1.715 1 97.94 68 TYR B CA 1
ATOM 2244 C C . TYR B 1 68 ? 2.613 -12.141 -0.833 1 97.94 68 TYR B C 1
ATOM 2246 O O . TYR B 1 68 ? 2.133 -11.266 -0.115 1 97.94 68 TYR B O 1
ATOM 2254 N N . ASN B 1 69 ? 3.834 -12.375 -0.867 1 98.31 69 ASN B N 1
ATOM 2255 C CA . ASN B 1 69 ? 4.801 -11.617 -0.08 1 98.31 69 ASN B CA 1
ATOM 2256 C C . ASN B 1 69 ? 4.805 -10.141 -0.467 1 98.31 69 ASN B C 1
ATOM 2258 O O . ASN B 1 69 ? 4.844 -9.266 0.401 1 98.31 69 ASN B O 1
ATOM 2262 N N . LYS B 1 70 ? 4.77 -9.891 -1.672 1 97.81 70 LYS B N 1
ATOM 2263 C CA . LYS B 1 70 ? 4.719 -8.508 -2.146 1 97.81 70 LYS B CA 1
ATOM 2264 C C . LYS B 1 70 ? 3.48 -7.789 -1.613 1 97.81 70 LYS B C 1
ATOM 2266 O O . LYS B 1 70 ? 3.557 -6.625 -1.218 1 97.81 70 LYS B O 1
ATOM 2271 N N . HIS B 1 71 ? 2.426 -8.469 -1.634 1 98.06 71 HIS B N 1
ATOM 2272 C CA . HIS B 1 71 ? 1.173 -7.926 -1.12 1 98.06 71 HIS B CA 1
ATOM 2273 C C . HIS B 1 71 ? 1.275 -7.617 0.369 1 98.06 71 HIS B C 1
ATOM 2275 O O . HIS B 1 71 ? 0.868 -6.539 0.814 1 98.06 71 HIS B O 1
ATOM 2281 N N . GLN B 1 72 ? 1.854 -8.531 1.049 1 97.38 72 GLN B N 1
ATOM 2282 C CA . GLN B 1 72 ? 2.016 -8.344 2.486 1 97.38 72 GLN B CA 1
ATOM 2283 C C . GLN B 1 72 ? 2.914 -7.148 2.789 1 97.38 72 GLN B C 1
ATOM 2285 O O . GLN B 1 72 ? 2.619 -6.352 3.682 1 97.38 72 GLN B O 1
ATOM 2290 N N . LEU B 1 73 ? 3.961 -7.02 2.053 1 96.69 73 LEU B N 1
ATOM 2291 C CA . LEU B 1 73 ? 4.895 -5.914 2.236 1 96.69 73 LEU B CA 1
ATOM 2292 C C . LEU B 1 73 ? 4.223 -4.578 1.94 1 96.69 73 LEU B C 1
ATOM 2294 O O . LEU B 1 73 ? 4.367 -3.623 2.705 1 96.69 73 LEU B O 1
ATOM 2298 N N . GLU B 1 74 ? 3.504 -4.555 0.89 1 95.88 74 GLU B N 1
ATOM 2299 C CA . GLU B 1 74 ? 2.795 -3.342 0.494 1 95.88 74 GLU B CA 1
ATOM 2300 C C . GLU B 1 74 ? 1.732 -2.965 1.522 1 95.88 74 GLU B C 1
ATOM 2302 O O . GLU B 1 74 ? 1.555 -1.785 1.834 1 95.88 74 GLU B O 1
ATOM 2307 N N . LYS B 1 75 ? 1.066 -3.951 1.986 1 95.31 75 LYS B N 1
ATOM 2308 C CA . LYS B 1 75 ? 0.038 -3.758 3.004 1 95.31 75 LYS B CA 1
ATOM 2309 C C . LYS B 1 75 ? 0.63 -3.162 4.277 1 95.31 75 LYS B C 1
ATOM 2311 O O . LYS B 1 75 ? 0.05 -2.252 4.871 1 95.31 75 LYS B O 1
ATOM 2316 N N . GLN B 1 76 ? 1.711 -3.662 4.684 1 93.81 76 GLN B N 1
ATOM 2317 C CA . GLN B 1 76 ? 2.404 -3.164 5.867 1 93.81 76 GLN B CA 1
ATOM 2318 C C . GLN B 1 76 ? 2.859 -1.721 5.672 1 93.81 76 GLN B C 1
ATOM 2320 O O . GLN B 1 76 ? 2.723 -0.894 6.574 1 93.81 76 GLN B O 1
ATOM 2325 N N . ALA B 1 77 ? 3.391 -1.42 4.52 1 92.94 77 ALA B N 1
ATOM 2326 C CA . ALA B 1 77 ? 3.812 -0.061 4.188 1 92.94 77 ALA B CA 1
ATOM 2327 C C . ALA B 1 77 ? 2.637 0.908 4.242 1 92.94 77 ALA B C 1
ATOM 2329 O O . ALA B 1 77 ? 2.773 2.033 4.73 1 92.94 77 ALA B O 1
ATOM 2330 N N . ASN B 1 78 ? 1.545 0.487 3.795 1 93.81 78 ASN B N 1
ATOM 2331 C CA . ASN B 1 78 ? 0.328 1.292 3.771 1 93.81 78 ASN B CA 1
ATOM 2332 C C . ASN B 1 78 ? -0.142 1.639 5.184 1 93.81 78 ASN B C 1
ATOM 2334 O O . ASN B 1 78 ? -0.666 2.729 5.414 1 93.81 78 ASN B O 1
ATOM 2338 N N . LYS B 1 79 ? 0.096 0.776 6.055 1 92.81 79 LYS B N 1
ATOM 2339 C CA . LYS B 1 79 ? -0.348 0.945 7.434 1 92.81 79 LYS B CA 1
ATOM 2340 C C . LYS B 1 79 ? 0.459 2.029 8.141 1 92.81 79 LYS B C 1
ATOM 2342 O O . LYS B 1 79 ? 0.033 2.555 9.172 1 92.81 79 LYS B O 1
ATOM 2347 N N . GLU B 1 80 ? 1.571 2.375 7.59 1 93.31 80 GLU B N 1
ATOM 2348 C CA . GLU B 1 80 ? 2.48 3.309 8.25 1 93.31 80 GLU B CA 1
ATOM 2349 C C . GLU B 1 80 ? 2.42 4.688 7.598 1 93.31 80 GLU B C 1
ATOM 2351 O O . GLU B 1 80 ? 3.172 5.59 7.977 1 93.31 80 GLU B O 1
ATOM 2356 N N . LYS B 1 81 ? 1.561 4.863 6.688 1 95.44 81 LYS B N 1
ATOM 2357 C CA . LYS B 1 81 ? 1.447 6.129 5.965 1 95.44 81 LYS B CA 1
ATOM 2358 C C . LYS B 1 81 ? 0.188 6.883 6.379 1 95.44 81 LYS B C 1
ATOM 2360 O O . LYS B 1 81 ? -0.772 6.285 6.863 1 95.44 81 LYS B O 1
ATOM 2365 N N . ILE B 1 82 ? 0.221 8.156 6.203 1 97.06 82 ILE B N 1
ATOM 2366 C CA . ILE B 1 82 ? -0.889 9.016 6.598 1 97.06 82 ILE B CA 1
ATOM 2367 C C . ILE B 1 82 ? -1.923 9.07 5.477 1 97.06 82 ILE B C 1
ATOM 2369 O O . ILE B 1 82 ? -1.573 9.281 4.312 1 97.06 82 ILE B O 1
ATOM 2373 N N . CYS B 1 83 ? -3.127 8.914 5.852 1 96.06 83 CYS B N 1
ATOM 2374 C CA . CYS B 1 83 ? -4.223 9.008 4.895 1 96.06 83 CYS B CA 1
ATOM 2375 C C . CYS B 1 83 ? -4.371 10.438 4.371 1 96.06 83 CYS B C 1
ATOM 2377 O O . CYS B 1 83 ? -4.316 11.391 5.145 1 96.06 83 CYS B O 1
ATOM 2379 N N . PHE B 1 84 ? -4.555 10.68 3.09 1 94.69 84 PHE B N 1
ATOM 2380 C CA . PHE B 1 84 ? -4.73 11.992 2.479 1 94.69 84 PHE B CA 1
ATOM 2381 C C . PHE B 1 84 ? -6.066 12.078 1.754 1 94.69 84 PHE B C 1
ATOM 2383 O O . PHE B 1 84 ? -6.531 13.172 1.425 1 94.69 84 PHE B O 1
ATOM 2390 N N . GLY B 1 85 ? -6.734 10.992 1.607 1 89.88 85 GLY B N 1
ATOM 2391 C CA . GLY B 1 85 ? -8.078 10.961 1.047 1 89.88 85 GLY B CA 1
ATOM 2392 C C . GLY B 1 85 ? -9.164 11.023 2.102 1 89.88 85 GLY B C 1
ATOM 2393 O O . GLY B 1 85 ? -9.078 11.812 3.047 1 89.88 85 GLY B O 1
ATOM 2394 N N . CYS B 1 86 ? -10.18 10.242 1.847 1 86.44 86 CYS B N 1
ATOM 2395 C CA . CYS B 1 86 ? -11.258 10.188 2.826 1 86.44 86 CYS B CA 1
ATOM 2396 C C . CYS B 1 86 ? -10.82 9.43 4.074 1 86.44 86 CYS B C 1
ATOM 2398 O O . CYS B 1 86 ? -10.305 8.312 3.98 1 86.44 86 CYS B O 1
ATOM 2400 N N . LEU B 1 87 ? -11.055 10.062 5.18 1 94.69 87 LEU B N 1
ATOM 2401 C CA . LEU B 1 87 ? -10.617 9.492 6.449 1 94.69 87 LEU B CA 1
ATOM 2402 C C . LEU B 1 87 ? -11.469 8.281 6.816 1 94.69 87 LEU B C 1
ATOM 2404 O O . LEU B 1 87 ? -12.695 8.312 6.676 1 94.69 87 LEU B O 1
ATOM 2408 N N . GLU B 1 88 ? -10.867 7.211 7.227 1 94.94 88 GLU B N 1
ATOM 2409 C CA . GLU B 1 88 ? -11.531 5.996 7.688 1 94.94 88 GLU B CA 1
ATOM 2410 C C . GLU B 1 88 ? -10.953 5.523 9.016 1 94.94 88 GLU B C 1
ATOM 2412 O O . GLU B 1 88 ? -9.781 5.75 9.305 1 94.94 88 GLU B O 1
ATOM 2417 N N . VAL B 1 89 ? -11.812 4.918 9.711 1 96.75 89 VAL B N 1
ATOM 2418 C CA . VAL B 1 89 ? -11.391 4.348 10.984 1 96.75 89 VAL B CA 1
ATOM 2419 C C . VAL B 1 89 ? -10.242 3.371 10.758 1 96.75 89 VAL B C 1
ATOM 2421 O O . VAL B 1 89 ? -10.219 2.65 9.758 1 96.75 89 VAL B O 1
ATOM 2424 N N . HIS B 1 90 ? -9.203 3.365 11.617 1 95.62 90 HIS B N 1
ATOM 2425 C CA . HIS B 1 90 ? -8.023 2.502 11.672 1 95.62 90 HIS B CA 1
ATOM 2426 C C . HIS B 1 90 ? -6.895 3.051 10.812 1 95.62 90 HIS B C 1
ATOM 2428 O O . HIS B 1 90 ? -5.793 2.5 10.805 1 95.62 90 HIS B O 1
ATOM 2434 N N . GLU B 1 91 ? -7.164 4.07 10.133 1 96.19 91 GLU B N 1
ATOM 2435 C CA . GLU B 1 91 ? -6.102 4.707 9.359 1 96.19 91 GLU B CA 1
ATOM 2436 C C . GLU B 1 91 ? -5.387 5.777 10.18 1 96.19 91 GLU B C 1
ATOM 2438 O O . GLU B 1 91 ? -5.91 6.242 11.195 1 96.19 91 GLU B O 1
ATOM 2443 N N . ILE B 1 92 ? -4.188 6.121 9.734 1 96.69 92 ILE B N 1
ATOM 2444 C CA . ILE B 1 92 ? -3.432 7.203 10.344 1 96.69 92 ILE B CA 1
ATOM 2445 C C . ILE B 1 92 ? -3.814 8.531 9.695 1 96.69 92 ILE B C 1
ATOM 2447 O O . ILE B 1 92 ? -3.918 8.625 8.477 1 96.69 92 ILE B O 1
ATOM 2451 N N . ALA B 1 93 ? -4.094 9.516 10.508 1 97.12 93 ALA B N 1
ATOM 2452 C CA . ALA B 1 93 ? -4.43 10.859 10.031 1 97.12 93 ALA B CA 1
ATOM 2453 C C . ALA B 1 93 ? -3.574 11.914 10.719 1 97.12 93 ALA B C 1
ATOM 2455 O O . ALA B 1 93 ? -3.062 11.695 11.82 1 97.12 93 ALA B O 1
ATOM 2456 N N . ALA B 1 94 ? -3.361 12.984 9.977 1 97.19 94 ALA B N 1
ATOM 2457 C CA . ALA B 1 94 ? -2.637 14.133 10.508 1 97.19 94 ALA B CA 1
ATOM 2458 C C . ALA B 1 94 ? -3.545 15.359 10.617 1 97.19 94 ALA B C 1
ATOM 2460 O O . ALA B 1 94 ? -4.359 15.609 9.727 1 97.19 94 ALA B O 1
ATOM 2461 N N . PHE B 1 95 ? -3.365 16.109 11.695 1 96.88 95 PHE B N 1
ATOM 2462 C CA . PHE B 1 95 ? -4.145 17.297 11.984 1 96.88 95 PHE B CA 1
ATOM 2463 C C . PHE B 1 95 ? -3.23 18.5 12.227 1 96.88 95 PHE B C 1
ATOM 2465 O O . PHE B 1 95 ? -2.254 18.391 12.977 1 96.88 95 PHE B O 1
ATOM 2472 N N . VAL B 1 96 ? -3.566 19.594 11.648 1 95.94 96 VAL B N 1
ATOM 2473 C CA . VAL B 1 96 ? -2.732 20.781 11.758 1 95.94 96 VAL B CA 1
ATOM 2474 C C . VAL B 1 96 ? -3.449 21.844 12.594 1 95.94 96 VAL B C 1
ATOM 2476 O O . VAL B 1 96 ? -4.664 22.016 12.469 1 95.94 96 VAL B O 1
ATOM 2479 N N . LEU B 1 97 ? -2.623 22.484 13.367 1 93.81 97 LEU B N 1
ATOM 2480 C CA . LEU B 1 97 ? -3.156 23.578 14.188 1 93.81 97 LEU B CA 1
ATOM 2481 C C . LEU B 1 97 ? -3.494 24.781 13.328 1 93.81 97 LEU B C 1
ATOM 2483 O O . LEU B 1 97 ? -2.625 25.312 12.633 1 93.81 97 LEU B O 1
ATOM 2487 N N . THR B 1 98 ? -4.699 25.203 13.352 1 91.81 98 THR B N 1
ATOM 2488 C CA . THR B 1 98 ? -5.125 26.375 12.586 1 91.81 98 THR B CA 1
ATOM 2489 C C . THR B 1 98 ? -4.934 27.656 13.391 1 91.81 98 THR B C 1
ATOM 2491 O O . THR B 1 98 ? -4.691 27.594 14.602 1 91.81 98 THR B O 1
ATOM 2494 N N . SER B 1 99 ? -5.07 28.75 12.75 1 87.31 99 SER B N 1
ATOM 2495 C CA . SER B 1 99 ? -4.973 30.047 13.422 1 87.31 99 SER B CA 1
ATOM 2496 C C . SER B 1 99 ? -6.117 30.25 14.414 1 87.31 99 SER B C 1
ATOM 2498 O O . SER B 1 99 ? -6 31.031 15.359 1 87.31 99 SER B O 1
ATOM 2500 N N . ALA B 1 100 ? -7.207 29.422 14.172 1 88.81 100 ALA B N 1
ATOM 2501 C CA . ALA B 1 100 ? -8.367 29.531 15.047 1 88.81 100 ALA B CA 1
ATOM 2502 C C . ALA B 1 100 ? -8.172 28.719 16.312 1 88.81 100 ALA B C 1
ATOM 2504 O O . ALA B 1 100 ? -9 28.766 17.234 1 88.81 100 ALA B O 1
ATOM 2505 N N . GLY B 1 101 ? -7.18 27.938 16.344 1 89.5 101 GLY B N 1
ATOM 2506 C CA . GLY B 1 101 ? -6.82 27.25 17.562 1 89.5 101 GLY B CA 1
ATOM 2507 C C . GLY B 1 101 ? -7.305 25.812 17.594 1 89.5 101 GLY B C 1
ATOM 2508 O O . GLY B 1 101 ? -7.215 25.141 18.625 1 89.5 101 GLY B O 1
ATOM 2509 N N . TYR B 1 102 ? -7.961 25.406 16.547 1 93.31 102 TYR B N 1
ATOM 2510 C CA . TYR B 1 102 ? -8.367 24 16.516 1 93.31 102 TYR B CA 1
ATOM 2511 C C . TYR B 1 102 ? -7.539 23.219 15.5 1 93.31 102 TYR B C 1
ATOM 2513 O O . TYR B 1 102 ? -6.867 23.812 14.648 1 93.31 102 TYR B O 1
ATOM 2521 N N . TYR B 1 103 ? -7.59 21.906 15.711 1 95.5 103 TYR B N 1
ATOM 2522 C CA . TYR B 1 103 ? -6.844 21.047 14.805 1 95.5 103 TYR B CA 1
ATOM 2523 C C . TYR B 1 103 ? -7.738 20.531 13.68 1 95.5 103 TYR B C 1
ATOM 2525 O O . TYR B 1 103 ? -8.781 19.938 13.938 1 95.5 103 TYR B O 1
ATOM 2533 N N . GLU B 1 104 ? -7.281 20.766 12.469 1 96.38 104 GLU B N 1
ATOM 2534 C CA . GLU B 1 104 ? -8.008 20.312 11.281 1 96.38 104 GLU B CA 1
ATOM 2535 C C . GLU B 1 104 ? -7.215 19.25 10.523 1 96.38 104 GLU B C 1
ATOM 2537 O O . GLU B 1 104 ? -5.992 19.359 10.406 1 96.38 104 GLU B O 1
ATOM 2542 N N . ALA B 1 105 ? -7.949 18.281 9.938 1 97.19 105 ALA B N 1
ATOM 2543 C CA . ALA B 1 105 ? -7.309 17.172 9.258 1 97.19 105 ALA B CA 1
ATOM 2544 C C . ALA B 1 105 ? -6.699 17.609 7.93 1 97.19 105 ALA B C 1
ATOM 2546 O O . ALA B 1 105 ? -7.262 18.453 7.23 1 97.19 105 ALA B O 1
ATOM 2547 N N . ILE B 1 106 ? -5.547 17.016 7.625 1 96.25 106 ILE B N 1
ATOM 2548 C CA . ILE B 1 106 ? -4.953 17.172 6.301 1 96.25 106 ILE B CA 1
ATOM 2549 C C . ILE B 1 106 ? -5.613 16.203 5.328 1 96.25 106 ILE B C 1
ATOM 2551 O O . ILE B 1 106 ? -5.402 14.992 5.41 1 96.25 106 ILE B O 1
ATOM 2555 N N . THR B 1 107 ? -6.391 16.766 4.461 1 93.75 107 THR B N 1
ATOM 2556 C CA . THR B 1 107 ? -7.113 15.93 3.506 1 93.75 107 THR B CA 1
ATOM 2557 C C . THR B 1 107 ? -7.152 16.594 2.131 1 93.75 107 THR B C 1
ATOM 2559 O O . THR B 1 107 ? -7.031 17.812 2.021 1 93.75 107 THR B O 1
ATOM 2562 N N . ARG B 1 108 ? -7.184 15.93 1.05 1 88.31 108 ARG B N 1
ATOM 2563 C CA . ARG B 1 108 ? -7.172 16.453 -0.313 1 88.31 108 ARG B CA 1
ATOM 2564 C C . ARG B 1 108 ? -8.5 17.109 -0.657 1 88.31 108 ARG B C 1
ATOM 2566 O O . ARG B 1 108 ? -8.531 18.234 -1.167 1 88.31 108 ARG B O 1
ATOM 2573 N N . ASN B 1 109 ? -9.633 16.547 -0.493 1 80.56 109 ASN B N 1
ATOM 2574 C CA . ASN B 1 109 ? -10.914 17.047 -0.954 1 80.56 109 ASN B CA 1
ATOM 2575 C C . ASN B 1 109 ? -12 16.875 0.105 1 80.56 109 ASN B C 1
ATOM 2577 O O . ASN B 1 109 ? -13.172 16.672 -0.225 1 80.56 109 ASN B O 1
ATOM 2581 N N . CYS B 1 110 ? -11.531 16.828 1.255 1 84.75 110 CYS B N 1
ATOM 2582 C CA . CYS B 1 110 ? -12.477 16.734 2.361 1 84.75 110 CYS B CA 1
ATOM 2583 C C . CYS B 1 110 ? -12.266 17.859 3.363 1 84.75 110 CYS B C 1
ATOM 2585 O O . CYS B 1 110 ? -11.133 18.219 3.664 1 84.75 110 CYS B O 1
ATOM 2587 N N . SER B 1 111 ? -13.414 18.469 3.635 1 88.94 111 SER B N 1
ATOM 2588 C CA . SER B 1 111 ? -13.289 19.578 4.562 1 88.94 111 SER B CA 1
ATOM 2589 C C . SER B 1 111 ? -14.031 19.297 5.867 1 88.94 111 SER B C 1
ATOM 2591 O O . SER B 1 111 ? -14.789 18.328 5.965 1 88.94 111 SER B O 1
ATOM 2593 N N . ASN B 1 112 ? -13.711 19.938 6.871 1 94.44 112 ASN B N 1
ATOM 2594 C CA . ASN B 1 112 ? -14.438 20.031 8.133 1 94.44 112 ASN B CA 1
ATOM 2595 C C . ASN B 1 112 ? -14.211 18.797 9 1 94.44 112 ASN B C 1
ATOM 2597 O O . ASN B 1 112 ? -15.148 18.297 9.625 1 94.44 112 ASN B O 1
ATOM 2601 N N . TYR B 1 113 ? -13.094 18.203 8.891 1 96.44 113 TYR B N 1
ATOM 2602 C CA . TYR B 1 113 ? -12.672 17.172 9.828 1 96.44 113 TYR B CA 1
ATOM 2603 C C . TYR B 1 113 ? -11.797 17.766 10.93 1 96.44 113 TYR B C 1
ATOM 2605 O O . TYR B 1 113 ? -10.68 18.203 10.664 1 96.44 113 TYR B O 1
ATOM 2613 N N . TYR B 1 114 ? -12.266 17.766 12.125 1 96.94 114 TYR B N 1
ATOM 2614 C CA . TYR B 1 114 ? -11.562 18.375 13.25 1 96.94 114 TYR B CA 1
ATOM 2615 C C . TYR B 1 114 ? -11.195 17.344 14.305 1 96.94 114 TYR B C 1
ATOM 2617 O O . TYR B 1 114 ? -11.938 16.391 14.523 1 96.94 114 TYR B O 1
ATOM 2625 N N . LEU B 1 115 ? -10.117 17.562 14.914 1 97.06 115 LEU B N 1
ATOM 2626 C CA . LEU B 1 115 ? -9.688 16.688 16 1 97.06 115 LEU B CA 1
ATOM 2627 C C . LEU B 1 115 ? -10.539 16.906 17.25 1 97.06 115 LEU B C 1
ATOM 2629 O O . LEU B 1 115 ? -10.812 18.047 17.625 1 97.06 115 LEU B O 1
ATOM 2633 N N . SER B 1 116 ? -10.844 15.859 17.875 1 96.06 116 SER B N 1
ATOM 2634 C CA . SER B 1 116 ? -11.672 15.93 19.078 1 96.06 116 SER B CA 1
ATOM 2635 C C . SER B 1 116 ? -10.898 16.547 20.234 1 96.06 116 SER B C 1
ATOM 2637 O O . SER B 1 116 ? -9.672 16.406 20.312 1 96.06 116 SER B O 1
ATOM 2639 N N . ASP B 1 117 ? -11.648 17.094 21.141 1 93 117 ASP B N 1
ATOM 2640 C CA . ASP B 1 117 ? -11.047 17.703 22.328 1 93 117 ASP B CA 1
ATOM 2641 C C . ASP B 1 117 ? -10.32 16.656 23.172 1 93 117 ASP B C 1
ATOM 2643 O O . ASP B 1 117 ? -9.281 16.938 23.75 1 93 117 ASP B O 1
ATOM 2647 N N . GLU B 1 118 ? -10.93 15.5 23.188 1 92.69 118 GLU B N 1
ATOM 2648 C CA . GLU B 1 118 ? -10.328 14.406 23.938 1 92.69 118 GLU B CA 1
ATOM 2649 C C . GLU B 1 118 ? -8.945 14.055 23.375 1 92.69 118 GLU B C 1
ATOM 2651 O O . GLU B 1 118 ? -8.008 13.836 24.141 1 92.69 118 GLU B O 1
ATOM 2656 N N . SER B 1 119 ? -8.867 14.031 22.156 1 94.38 119 SER B N 1
ATOM 2657 C CA . SER B 1 119 ? -7.594 13.711 21.516 1 94.38 119 SER B CA 1
ATOM 2658 C C . SER B 1 119 ? -6.59 14.844 21.688 1 94.38 119 SER B C 1
ATOM 2660 O O . SER B 1 119 ? -5.402 14.602 21.922 1 94.38 119 SER B O 1
ATOM 2662 N N . VAL B 1 120 ? -7.008 16.078 21.578 1 93.12 120 VAL B N 1
ATOM 2663 C CA . VAL B 1 120 ? -6.125 17.219 21.797 1 93.12 120 VAL B CA 1
ATOM 2664 C C . VAL B 1 120 ? -5.508 17.156 23.188 1 93.12 120 VAL B C 1
ATOM 2666 O O . VAL B 1 120 ? -4.305 17.359 23.359 1 93.12 120 VAL B O 1
ATOM 2669 N N . ALA B 1 121 ? -6.328 16.859 24.094 1 90.25 121 ALA B N 1
ATOM 2670 C CA . ALA B 1 121 ? -5.859 16.766 25.484 1 90.25 121 ALA B CA 1
ATOM 2671 C C . ALA B 1 121 ? -4.828 15.656 25.641 1 90.25 121 ALA B C 1
ATOM 2673 O O . ALA B 1 121 ? -3.848 15.812 26.359 1 90.25 121 ALA B O 1
ATOM 2674 N N . LEU B 1 122 ? -5.043 14.578 24.984 1 88.69 122 LEU B N 1
ATOM 2675 C CA . LEU B 1 122 ? -4.152 13.422 25.031 1 88.69 122 LEU B CA 1
ATOM 2676 C C . LEU B 1 122 ? -2.758 13.789 24.531 1 88.69 122 LEU B C 1
ATOM 2678 O O . LEU B 1 122 ? -1.754 13.344 25.094 1 88.69 122 LEU B O 1
ATOM 2682 N N . PHE B 1 123 ? -2.662 14.633 23.562 1 87.19 123 PHE B N 1
ATOM 2683 C CA . PHE B 1 123 ? -1.408 14.906 22.875 1 87.19 123 PHE B CA 1
ATOM 2684 C C . PHE B 1 123 ? -0.785 16.203 23.359 1 87.19 123 PHE B C 1
ATOM 2686 O O . PHE B 1 123 ? 0.434 16.375 23.297 1 87.19 123 PHE B O 1
ATOM 2693 N N . ALA B 1 124 ? -1.562 17.188 23.766 1 80.44 124 ALA B N 1
ATOM 2694 C CA . ALA B 1 124 ? -1.053 18.531 24 1 80.44 124 ALA B CA 1
ATOM 2695 C C . ALA B 1 124 ? -1.015 18.859 25.484 1 80.44 124 ALA B C 1
ATOM 2697 O O . ALA B 1 124 ? -0.438 19.875 25.891 1 80.44 124 ALA B O 1
ATOM 2698 N N . GLU B 1 125 ? -1.635 18.141 26.359 1 74.69 125 GLU B N 1
ATOM 2699 C CA . GLU B 1 125 ? -1.766 18.531 27.766 1 74.69 125 GLU B CA 1
ATOM 2700 C C . GLU B 1 125 ? -0.404 18.594 28.453 1 74.69 125 GLU B C 1
ATOM 2702 O O . GLU B 1 125 ? -0.176 19.438 29.312 1 74.69 125 GLU B O 1
ATOM 2707 N N . HIS B 1 126 ? 0.515 17.734 28.062 1 70.25 126 HIS B N 1
ATOM 2708 C CA . HIS B 1 126 ? 1.767 17.703 28.812 1 70.25 126 HIS B CA 1
ATOM 2709 C C . HIS B 1 126 ? 2.871 18.453 28.062 1 70.25 126 HIS B C 1
ATOM 2711 O O . HIS B 1 126 ? 4.059 18.219 28.312 1 70.25 126 HIS B O 1
ATOM 2717 N N . VAL B 1 127 ? 2.383 19.234 27.156 1 72.25 127 VAL B N 1
ATOM 2718 C CA . VAL B 1 127 ? 3.395 19.953 26.391 1 72.25 127 VAL B CA 1
ATOM 2719 C C . VAL B 1 127 ? 3.246 21.469 26.625 1 72.25 127 VAL B C 1
ATOM 2721 O O . VAL B 1 127 ? 2.129 21.984 26.688 1 72.25 127 VAL B O 1
ATOM 2724 N N . PRO B 1 128 ? 4.332 22.062 26.922 1 72.81 128 PRO B N 1
ATOM 2725 C CA . PRO B 1 128 ? 4.309 23.484 27.234 1 72.81 128 PRO B CA 1
ATOM 2726 C C . PRO B 1 128 ? 3.613 24.312 26.141 1 72.81 128 PRO B C 1
ATOM 2728 O O . PRO B 1 128 ? 2.947 25.297 26.453 1 72.81 128 PRO B O 1
ATOM 2731 N N . SER B 1 129 ? 3.836 23.906 24.859 1 83.12 129 SER B N 1
ATOM 2732 C CA . SER B 1 129 ? 3.201 24.594 23.75 1 83.12 129 SER B CA 1
ATOM 2733 C C . SER B 1 129 ? 2.459 23.609 22.844 1 83.12 129 SER B C 1
ATOM 2735 O O . SER B 1 129 ? 2.863 22.453 22.703 1 83.12 129 SER B O 1
ATOM 2737 N N . ARG B 1 130 ? 1.337 24.109 22.406 1 85.81 130 ARG B N 1
ATOM 2738 C CA . ARG B 1 130 ? 0.552 23.266 21.5 1 85.81 130 ARG B CA 1
ATOM 2739 C C . ARG B 1 130 ? 1.358 22.891 20.266 1 85.81 130 ARG B C 1
ATOM 2741 O O . ARG B 1 130 ? 1.961 23.75 19.625 1 85.81 130 ARG B O 1
ATOM 2748 N N . PRO B 1 131 ? 1.354 21.594 20.031 1 91.44 131 PRO B N 1
ATOM 2749 C CA . PRO B 1 131 ? 2.08 21.172 18.844 1 91.44 131 PRO B CA 1
ATOM 2750 C C . PRO B 1 131 ? 1.455 21.703 17.547 1 91.44 131 PRO B C 1
ATOM 2752 O O . PRO B 1 131 ? 0.239 21.906 17.484 1 91.44 131 PRO B O 1
ATOM 2755 N N . ASN B 1 132 ? 2.303 21.906 16.516 1 91.81 132 ASN B N 1
ATOM 2756 C CA . ASN B 1 132 ? 1.825 22.438 15.242 1 91.81 132 ASN B CA 1
ATOM 2757 C C . ASN B 1 132 ? 0.982 21.406 14.492 1 91.81 132 ASN B C 1
ATOM 2759 O O . ASN B 1 132 ? 0.224 21.766 13.586 1 91.81 132 ASN B O 1
ATOM 2763 N N . TYR B 1 133 ? 1.264 20.188 14.898 1 94.75 133 TYR B N 1
ATOM 2764 C CA . TYR B 1 133 ? 0.472 19.125 14.281 1 94.75 133 TYR B CA 1
ATOM 2765 C C . TYR B 1 133 ? 0.367 17.906 15.195 1 94.75 133 TYR B C 1
ATOM 2767 O O . TYR B 1 133 ? 1.172 17.75 16.125 1 94.75 133 TYR B O 1
ATOM 2775 N N . ILE B 1 134 ? -0.648 17.125 14.961 1 94.94 134 ILE B N 1
ATOM 2776 C CA . ILE B 1 134 ? -0.878 15.883 15.695 1 94.94 134 ILE B CA 1
ATOM 2777 C C . ILE B 1 134 ? -1.166 14.75 14.719 1 94.94 134 ILE B C 1
ATOM 2779 O O . ILE B 1 134 ? -1.936 14.922 13.766 1 94.94 134 ILE B O 1
ATOM 2783 N N . VAL B 1 135 ? -0.442 13.609 14.969 1 96.44 135 VAL B N 1
ATOM 2784 C CA . VAL B 1 135 ? -0.664 12.422 14.148 1 96.44 135 VAL B CA 1
ATOM 2785 C C . VAL B 1 135 ? -1.131 11.266 15.023 1 96.44 135 VAL B C 1
ATOM 2787 O O . VAL B 1 135 ? -0.568 11.023 16.094 1 96.44 135 VAL B O 1
ATOM 2790 N N . GLY B 1 136 ? -2.188 10.586 14.547 1 97.06 136 GLY B N 1
ATOM 2791 C CA . GLY B 1 136 ? -2.709 9.445 15.289 1 97.06 136 GLY B CA 1
ATOM 2792 C C . GLY B 1 136 ? -3.543 8.508 14.438 1 97.06 136 GLY B C 1
ATOM 2793 O O . GLY B 1 136 ? -3.822 8.805 13.273 1 97.06 136 GLY B O 1
ATOM 2794 N N . GLN B 1 137 ? -3.855 7.395 15.047 1 97.12 137 GLN B N 1
ATOM 2795 C CA . GLN B 1 137 ? -4.73 6.43 14.391 1 97.12 137 GLN B CA 1
ATOM 2796 C C . GLN B 1 137 ? -6.195 6.707 14.719 1 97.12 137 GLN B C 1
ATOM 2798 O O . GLN B 1 137 ? -6.566 6.836 15.883 1 97.12 137 GLN B O 1
ATOM 2803 N N . ILE B 1 138 ? -6.965 6.758 13.688 1 97.88 138 ILE B N 1
ATOM 2804 C CA . ILE B 1 138 ? -8.367 7.109 13.867 1 97.88 138 ILE B CA 1
ATOM 2805 C C . ILE B 1 138 ? -9.109 5.961 14.555 1 97.88 138 ILE B C 1
ATOM 2807 O O . ILE B 1 138 ? -9.062 4.82 14.086 1 97.88 138 ILE B O 1
ATOM 2811 N N . VAL B 1 139 ? -9.797 6.203 15.602 1 97.88 139 VAL B N 1
ATOM 2812 C CA . VAL B 1 139 ? -10.555 5.184 16.312 1 97.88 139 VAL B CA 1
ATOM 2813 C C . VAL B 1 139 ? -12.047 5.465 16.188 1 97.88 139 VAL B C 1
ATOM 2815 O O . VAL B 1 139 ? -12.875 4.562 16.359 1 97.88 139 VAL B O 1
ATOM 2818 N N . HIS B 1 140 ? -12.32 6.797 15.953 1 98.31 140 HIS B N 1
ATOM 2819 C CA . HIS B 1 140 ? -13.734 7.168 15.875 1 98.31 140 HIS B CA 1
ATOM 2820 C C . HIS B 1 140 ? -13.922 8.453 15.086 1 98.31 140 HIS B C 1
ATOM 2822 O O . HIS B 1 140 ? -13.125 9.391 15.211 1 98.31 140 HIS B O 1
ATOM 2828 N N . ILE B 1 141 ? -15.039 8.508 14.289 1 97.62 141 ILE B N 1
ATOM 2829 C CA . ILE B 1 141 ? -15.43 9.703 13.555 1 97.62 141 ILE B CA 1
ATOM 2830 C C . ILE B 1 141 ? -16.906 10.016 13.828 1 97.62 141 ILE B C 1
ATOM 2832 O O . ILE B 1 141 ? -17.781 9.188 13.555 1 97.62 141 ILE B O 1
ATOM 2836 N N . GLU B 1 142 ? -17.094 11.133 14.305 1 96.69 142 GLU B N 1
ATOM 2837 C CA . GLU B 1 142 ? -18.469 11.539 14.625 1 96.69 142 GLU B CA 1
ATOM 2838 C C . GLU B 1 142 ? -18.953 12.625 13.664 1 96.69 142 GLU B C 1
ATOM 2840 O O . GLU B 1 142 ? -18.297 13.656 13.5 1 96.69 142 GLU B O 1
ATOM 2845 N N . ARG B 1 143 ? -20.125 12.359 13.148 1 94.69 143 ARG B N 1
ATOM 2846 C CA . ARG B 1 143 ? -20.75 13.336 12.258 1 94.69 143 ARG B CA 1
ATOM 2847 C C . ARG B 1 143 ? -21.672 14.273 13.031 1 94.69 143 ARG B C 1
ATOM 2849 O O . ARG B 1 143 ? -22.5 13.82 13.82 1 94.69 143 ARG B O 1
ATOM 2856 N N . GLN B 1 144 ? -21.531 15.586 12.805 1 92.62 144 GLN B N 1
ATOM 2857 C CA . GLN B 1 144 ? -22.359 16.594 13.461 1 92.62 144 GLN B CA 1
ATOM 2858 C C . GLN B 1 144 ? -22.859 17.625 12.453 1 92.62 144 GLN B C 1
ATOM 2860 O O . GLN B 1 144 ? -22.312 17.75 11.359 1 92.62 144 GLN B O 1
ATOM 2865 N N . ILE B 1 145 ? -23.938 18.297 12.758 1 92.38 145 ILE B N 1
ATOM 2866 C CA . ILE B 1 145 ? -24.5 19.359 11.945 1 92.38 145 ILE B CA 1
ATOM 2867 C C . ILE B 1 145 ? -24.547 20.656 12.758 1 92.38 145 ILE B C 1
ATOM 2869 O O . ILE B 1 145 ? -24.953 20.641 13.922 1 92.38 145 ILE B O 1
ATOM 2873 N N . VAL B 1 146 ? -24.109 21.656 12.18 1 91.62 146 VAL B N 1
ATOM 2874 C CA . VAL B 1 146 ? -24.141 22.938 12.875 1 91.62 146 VAL B CA 1
ATOM 2875 C C . VAL B 1 146 ? -25.594 23.344 13.125 1 91.62 146 VAL B C 1
ATOM 2877 O O . VAL B 1 146 ? -26.406 23.391 12.203 1 91.62 146 VAL B O 1
ATOM 2880 N N . LYS B 1 147 ? -25.953 23.672 14.398 1 86 147 LYS B N 1
ATOM 2881 C CA . LYS B 1 147 ? -27.312 24.062 14.766 1 86 147 LYS B CA 1
ATOM 2882 C C . LYS B 1 147 ? -27.391 25.562 15.039 1 86 147 LYS B C 1
ATOM 2884 O O . LYS B 1 147 ? -26.406 26.172 15.43 1 86 147 LYS B O 1
ATOM 2889 N N . ALA B 1 148 ? -28.547 26.078 14.672 1 77.56 148 ALA B N 1
ATOM 2890 C CA . ALA B 1 148 ? -28.797 27.484 14.953 1 77.56 148 ALA B CA 1
ATOM 2891 C C . ALA B 1 148 ? -28.859 27.75 16.453 1 77.56 148 ALA B C 1
ATOM 2893 O O . ALA B 1 148 ? -29.297 26.875 17.219 1 77.56 148 ALA B O 1
ATOM 2894 N N . ALA B 1 149 ? -28.109 28.797 16.875 1 71.88 149 ALA B N 1
ATOM 2895 C CA . ALA B 1 149 ? -28.172 29.172 18.281 1 71.88 149 ALA B CA 1
ATOM 2896 C C . ALA B 1 149 ? -29.609 29.328 18.75 1 71.88 149 ALA B C 1
ATOM 2898 O O . ALA B 1 149 ? -30.469 29.781 17.984 1 71.88 149 ALA B O 1
ATOM 2899 N N . PRO B 1 150 ? -29.953 28.594 19.828 1 66.69 150 PRO B N 1
ATOM 2900 C CA . PRO B 1 150 ? -31.312 28.812 20.328 1 66.69 150 PRO B CA 1
ATOM 2901 C C . PRO B 1 150 ? -31.641 30.297 20.516 1 66.69 150 PRO B C 1
ATOM 2903 O O . PRO B 1 150 ? -30.75 31.094 20.797 1 66.69 150 PRO B O 1
ATOM 2906 N N . PRO B 1 151 ? -32.781 30.672 19.953 1 61.84 151 PRO B N 1
ATOM 2907 C CA . PRO B 1 151 ? -33.188 32.062 20.203 1 61.84 151 PRO B CA 1
ATOM 2908 C C . PRO B 1 151 ? -32.969 32.5 21.656 1 61.84 151 PRO B C 1
ATOM 2910 O O . PRO B 1 151 ? -33.125 31.672 22.562 1 61.84 151 PRO B O 1
ATOM 2913 N N . ARG B 1 152 ? -32 33.25 21.891 1 58.12 152 ARG B N 1
ATOM 2914 C CA . ARG B 1 152 ? -31.859 33.812 23.234 1 58.12 152 ARG B CA 1
ATOM 2915 C C . ARG B 1 152 ? -33.219 34.031 23.891 1 58.12 152 ARG B C 1
ATOM 2917 O O . ARG B 1 152 ? -34.125 34.562 23.266 1 58.12 152 ARG B O 1
ATOM 2924 N N . PRO B 1 153 ? -33.562 33.312 24.859 1 54.41 153 PRO B N 1
ATOM 2925 C CA . PRO B 1 153 ? -34.844 33.688 25.5 1 54.41 153 PRO B CA 1
ATOM 2926 C C . PRO B 1 153 ? -34.969 35.219 25.641 1 54.41 153 PRO B C 1
ATOM 2928 O O . PRO B 1 153 ? -33.969 35.906 25.875 1 54.41 153 PRO B O 1
ATOM 2931 N N . GLU B 1 154 ? -35.812 35.875 25.031 1 49.91 154 GLU B N 1
ATOM 2932 C CA . GLU B 1 154 ? -36.156 37.25 25.391 1 49.91 154 GLU B CA 1
ATOM 2933 C C . GLU B 1 154 ? -36.062 37.469 26.891 1 49.91 154 GLU B C 1
ATOM 2935 O O . GLU B 1 154 ? -36.531 36.625 27.672 1 49.91 154 GLU B O 1
ATOM 2940 N N . HIS B 1 155 ? -35.125 38.125 27.422 1 46.53 155 HIS B N 1
ATOM 2941 C CA . HIS B 1 155 ? -35.031 38.594 28.797 1 46.53 155 HIS B CA 1
ATOM 2942 C C . HIS B 1 155 ? -36.406 38.906 29.359 1 46.53 155 HIS B C 1
ATOM 2944 O O . HIS B 1 155 ? -37.031 39.875 28.922 1 46.53 155 HIS B O 1
ATOM 2950 N N . VAL B 1 156 ? -37.219 38.031 29.734 1 44.09 156 VAL B N 1
ATOM 2951 C CA . VAL B 1 156 ? -38.312 38.469 30.609 1 44.09 156 VAL B CA 1
ATOM 2952 C C . VAL B 1 156 ? -37.781 39.344 31.734 1 44.09 156 VAL B C 1
ATOM 2954 O O . VAL B 1 156 ? -36.812 38.969 32.406 1 44.09 156 VAL B O 1
ATOM 2957 N N . ARG B 1 157 ? -38.156 40.625 31.922 1 41.47 157 ARG B N 1
ATOM 2958 C CA . ARG B 1 157 ? -38.031 41.562 33.031 1 41.47 157 ARG B CA 1
ATOM 2959 C C . ARG B 1 157 ? -38.188 40.844 34.375 1 41.47 157 ARG B C 1
ATOM 2961 O O . ARG B 1 157 ? -39.25 40.375 34.719 1 41.47 157 ARG B O 1
ATOM 2968 N N . ALA B 1 158 ? -37.156 40.219 34.969 1 40.19 158 ALA B N 1
ATOM 2969 C CA . ALA B 1 158 ? -37.062 39.719 36.312 1 40.19 158 ALA B CA 1
ATOM 2970 C C . ALA B 1 158 ? -37.656 40.688 37.312 1 40.19 158 ALA B C 1
ATOM 2972 O O . ALA B 1 158 ? -37.156 41.812 37.5 1 40.19 158 ALA B O 1
ATOM 2973 N N . GLU B 1 159 ? -38.875 40.688 37.562 1 40.53 159 GLU B N 1
ATOM 2974 C CA . GLU B 1 159 ? -39.25 41.188 38.875 1 40.53 159 GLU B CA 1
ATOM 2975 C C . GLU B 1 159 ? -38.281 40.688 39.969 1 40.53 159 GLU B C 1
ATOM 2977 O O . GLU B 1 159 ? -37.781 39.562 39.875 1 40.53 159 GLU B O 1
ATOM 2982 N N . LYS B 1 160 ? -37.844 41.469 41.094 1 37.94 160 LYS B N 1
ATOM 2983 C CA . LYS B 1 160 ? -36.938 41.531 42.219 1 37.94 160 LYS B CA 1
ATOM 2984 C C . LYS B 1 160 ? -37.062 40.281 43.062 1 37.94 160 LYS B C 1
ATOM 2986 O O . LYS B 1 160 ? -37.281 40.344 44.281 1 37.94 160 LYS B O 1
ATOM 2991 N N . PHE B 1 161 ? -37.594 39.094 42.688 1 35.94 161 PHE B N 1
ATOM 2992 C CA . PHE B 1 161 ? -37.812 38.219 43.844 1 35.94 161 PHE B CA 1
ATOM 2993 C C . PHE B 1 161 ? -36.5 37.875 44.5 1 35.94 161 PHE B C 1
ATOM 2995 O O . PHE B 1 161 ? -35.438 37.812 43.875 1 35.94 161 PHE B O 1
ATOM 3002 N N . THR B 1 162 ? -36.469 37.594 45.938 1 34.84 162 THR B N 1
ATOM 3003 C CA . THR B 1 162 ? -35.625 37.469 47.125 1 34.84 162 THR B CA 1
ATOM 3004 C C . THR B 1 162 ? -34.562 36.406 46.906 1 34.84 162 THR B C 1
ATOM 3006 O O . THR B 1 162 ? -33.344 36.688 47.031 1 34.84 162 THR B O 1
ATOM 3009 N N . THR B 1 163 ? -34.469 35.344 47.938 1 36.03 163 THR B N 1
ATOM 3010 C CA . THR B 1 163 ? -33.406 34.719 48.688 1 36.03 163 THR B CA 1
ATOM 3011 C C . THR B 1 163 ? -32.781 33.562 47.875 1 36.03 163 THR B C 1
ATOM 3013 O O . THR B 1 163 ? -33.406 32.531 47.656 1 36.03 163 THR B O 1
ATOM 3016 N N . PRO B 1 164 ? -32.062 33.688 46.844 1 36.91 164 PRO B N 1
ATOM 3017 C CA . PRO B 1 164 ? -31.734 32.469 46.094 1 36.91 164 PRO B CA 1
ATOM 3018 C C . PRO B 1 164 ? -30.859 31.516 46.906 1 36.91 164 PRO B C 1
ATOM 3020 O O . PRO B 1 164 ? -29.922 31.938 47.594 1 36.91 164 PRO B O 1
ATOM 3023 N N . ASP B 1 165 ? -31.484 30.516 47.562 1 37 165 ASP B N 1
ATOM 3024 C CA . ASP B 1 165 ? -30.734 29.391 48.156 1 37 165 ASP B CA 1
ATOM 3025 C C . ASP B 1 165 ? -29.609 28.938 47.219 1 37 165 ASP B C 1
ATOM 3027 O O . ASP B 1 165 ? -29.828 28.75 46.031 1 37 165 ASP B O 1
ATOM 3031 N N . LYS B 1 166 ? -28.297 29.156 47.562 1 38.81 166 LYS B N 1
ATOM 3032 C CA . LYS B 1 166 ? -27 28.906 46.969 1 38.81 166 LYS B CA 1
ATOM 3033 C C . LYS B 1 166 ? -26.828 27.438 46.594 1 38.81 166 LYS B C 1
ATOM 3035 O O . LYS B 1 166 ? -26.328 26.641 47.375 1 38.81 166 LYS B O 1
ATOM 3040 N N . GLY B 1 167 ? -27.906 26.688 46.312 1 33.31 167 GLY B N 1
ATOM 3041 C CA . GLY B 1 167 ? -27.531 25.297 46.031 1 33.31 167 GLY B CA 1
ATOM 3042 C C . GLY B 1 167 ? -26.375 25.188 45.062 1 33.31 167 GLY B C 1
ATOM 3043 O O . GLY B 1 167 ? -26.062 26.141 44.344 1 33.31 167 GLY B O 1
ATOM 3044 N N . THR B 1 168 ? -25.547 24.109 45.312 1 33.09 168 THR B N 1
ATOM 3045 C CA . THR B 1 168 ? -24.328 23.516 44.75 1 33.09 168 THR B CA 1
ATOM 3046 C C . THR B 1 168 ? -24.469 23.344 43.25 1 33.09 168 THR B C 1
ATOM 3048 O O . THR B 1 168 ? -24.984 22.312 42.781 1 33.09 168 THR B O 1
ATOM 3051 N N . ASP B 1 169 ? -25.281 24.141 42.562 1 34.72 169 ASP B N 1
ATOM 3052 C CA . ASP B 1 169 ? -25.281 23.891 41.125 1 34.72 169 ASP B CA 1
ATOM 3053 C C . ASP B 1 169 ? -23.859 23.938 40.562 1 34.72 169 ASP B C 1
ATOM 3055 O O . ASP B 1 169 ? -23.375 25 40.188 1 34.72 169 ASP B O 1
ATOM 3059 N N . TRP B 1 170 ? -22.891 23.453 41.312 1 32.38 170 TRP B N 1
ATOM 3060 C CA . TRP B 1 170 ? -21.516 23.469 40.844 1 32.38 170 TRP B CA 1
ATOM 3061 C C . TRP B 1 170 ? -21.453 23.188 39.344 1 32.38 170 TRP B C 1
ATOM 3063 O O . TRP B 1 170 ? -20.938 24.016 38.562 1 32.38 170 TRP B O 1
ATOM 3073 N N . LEU B 1 171 ? -20.562 22.078 39 1 31.75 171 LEU B N 1
ATOM 3074 C CA . LEU B 1 171 ? -19.703 21.688 37.875 1 31.75 171 LEU B CA 1
ATOM 3075 C C . LEU B 1 171 ? -20.547 21.234 36.688 1 31.75 171 LEU B C 1
ATOM 3077 O O . LEU B 1 171 ? -20.625 20.047 36.406 1 31.75 171 LEU B O 1
ATOM 3081 N N . THR B 1 172 ? -21.703 21.547 36.562 1 34.38 172 THR B N 1
ATOM 3082 C CA . THR B 1 172 ? -22.188 21.25 35.219 1 34.38 172 THR B CA 1
ATOM 3083 C C . THR B 1 172 ? -21.156 21.641 34.156 1 34.38 172 THR B C 1
ATOM 3085 O O . THR B 1 172 ? -20.859 22.828 33.969 1 34.38 172 THR B O 1
ATOM 3088 N N . LEU B 1 173 ? -20.031 20.984 34.094 1 34.97 173 LEU B N 1
ATOM 3089 C CA . LEU B 1 173 ? -19.219 20.859 32.906 1 34.97 173 LEU B CA 1
ATOM 3090 C C . LEU B 1 173 ? -20.062 21.062 31.656 1 34.97 173 LEU B C 1
ATOM 3092 O O . LEU B 1 173 ? -20.875 20.188 31.297 1 34.97 173 LEU B O 1
ATOM 3096 N N . ASN B 1 174 ? -20.812 22.031 31.578 1 33.78 174 ASN B N 1
ATOM 3097 C CA . ASN B 1 174 ? -21.406 22.516 30.328 1 33.78 174 ASN B CA 1
ATOM 3098 C C . ASN B 1 174 ? -20.516 22.219 29.125 1 33.78 174 ASN B C 1
ATOM 3100 O O . ASN B 1 174 ? -19.531 22.938 28.891 1 33.78 174 ASN B O 1
ATOM 3104 N N . SER B 1 175 ? -19.969 21.109 28.969 1 39.22 175 SER B N 1
ATOM 3105 C CA . SER B 1 175 ? -19.609 20.688 27.609 1 39.22 175 SER B CA 1
ATOM 3106 C C . SER B 1 175 ? -20.5 21.344 26.578 1 39.22 175 SER B C 1
ATOM 3108 O O . SER B 1 175 ? -21.484 20.734 26.109 1 39.22 175 SER B O 1
ATOM 3110 N N . GLY B 1 176 ? -21.219 22.375 26.859 1 37.84 176 GLY B N 1
ATOM 3111 C CA . GLY B 1 176 ? -21.906 23.094 25.812 1 37.84 176 GLY B CA 1
ATOM 3112 C C . GLY B 1 176 ? -21.125 23.188 24.516 1 37.84 176 GLY B C 1
ATOM 3113 O O . GLY B 1 176 ? -20.172 23.969 24.422 1 37.84 176 GLY B O 1
ATOM 3114 N N . SER B 1 177 ? -20.781 22.109 23.938 1 49.47 177 SER B N 1
ATOM 3115 C CA . SER B 1 177 ? -20.344 22.156 22.547 1 49.47 177 SER B CA 1
ATOM 3116 C C . SER B 1 177 ? -20.875 23.391 21.844 1 49.47 177 SER B C 1
ATOM 3118 O O . SER B 1 177 ? -22.078 23.641 21.828 1 49.47 177 SER B O 1
ATOM 3120 N N . THR B 1 178 ? -20.391 24.609 22.141 1 56.25 178 THR B N 1
ATOM 3121 C CA . THR B 1 178 ? -20.781 25.688 21.234 1 56.25 178 THR B CA 1
ATOM 3122 C C . THR B 1 178 ? -21.297 25.125 19.906 1 56.25 178 THR B C 1
ATOM 3124 O O . THR B 1 178 ? -20.766 24.125 19.406 1 56.25 178 THR B O 1
ATOM 3127 N N . PRO B 1 179 ? -22.594 25.359 19.625 1 63.12 179 PRO B N 1
ATOM 3128 C CA . PRO B 1 179 ? -23.234 24.797 18.438 1 63.12 179 PRO B CA 1
ATOM 3129 C C . PRO B 1 179 ? -22.359 24.906 17.188 1 63.12 179 PRO B C 1
ATOM 3131 O O . PRO B 1 179 ? -22.453 24.062 16.297 1 63.12 179 PRO B O 1
ATOM 3134 N N . ASN B 1 180 ? -21.469 25.891 17.188 1 71.56 180 ASN B N 1
ATOM 3135 C CA . ASN B 1 180 ? -20.641 26.078 16 1 71.56 180 ASN B CA 1
ATOM 3136 C C . ASN B 1 180 ? -19.188 26.359 16.359 1 71.56 180 ASN B C 1
ATOM 3138 O O . ASN B 1 180 ? -18.688 27.453 16.094 1 71.56 180 ASN B O 1
ATOM 3142 N N . PRO B 1 181 ? -18.547 25.438 17.141 1 78.88 181 PRO B N 1
ATOM 3143 C CA . PRO B 1 181 ? -17.203 25.688 17.656 1 78.88 181 PRO B CA 1
ATOM 3144 C C . PRO B 1 181 ? -16.203 26.016 16.547 1 78.88 181 PRO B C 1
ATOM 3146 O O . PRO B 1 181 ? -15.172 26.641 16.812 1 78.88 181 PRO B O 1
ATOM 3149 N N . TYR B 1 182 ? -16.516 25.781 15.312 1 88.38 182 TYR B N 1
ATOM 3150 C CA . TYR B 1 182 ? -15.523 25.906 14.25 1 88.38 182 TYR B CA 1
ATOM 3151 C C . TYR B 1 182 ? -15.914 27 13.258 1 88.38 182 TYR B C 1
ATOM 3153 O O . TYR B 1 182 ? -15.344 27.078 12.172 1 88.38 182 TYR B O 1
ATOM 3161 N N . GLY B 1 183 ? -16.953 27.766 13.547 1 87.69 183 GLY B N 1
ATOM 3162 C CA . GLY B 1 183 ? -17.344 28.906 12.727 1 87.69 183 GLY B CA 1
ATOM 3163 C C . GLY B 1 183 ? -17.938 28.5 11.391 1 87.69 183 GLY B C 1
ATOM 3164 O O . GLY B 1 183 ? -17.766 29.203 10.391 1 87.69 183 GLY B O 1
ATOM 3165 N N . LEU B 1 184 ? -18.578 27.406 11.383 1 91.31 184 LEU B N 1
ATOM 3166 C CA . LEU B 1 184 ? -19.172 26.891 10.156 1 91.31 184 LEU B CA 1
ATOM 3167 C C . LEU B 1 184 ? -20.609 27.391 9.984 1 91.31 184 LEU B C 1
ATOM 3169 O O . LEU B 1 184 ? -21.266 27.734 10.969 1 91.31 184 LEU B O 1
ATOM 3173 N N . PRO B 1 185 ? -21.016 27.531 8.711 1 90.75 185 PRO B N 1
ATOM 3174 C CA . PRO B 1 185 ? -22.406 27.938 8.492 1 90.75 185 PRO B CA 1
ATOM 3175 C C . PRO B 1 185 ? -23.406 26.953 9.086 1 90.75 185 PRO B C 1
ATOM 3177 O O . PRO B 1 185 ? -23.125 25.75 9.156 1 90.75 185 PRO B O 1
ATOM 3180 N N . VAL B 1 186 ? -24.547 27.531 9.383 1 90.38 186 VAL B N 1
ATOM 3181 C CA . VAL B 1 186 ? -25.609 26.703 9.953 1 90.38 186 VAL B CA 1
ATOM 3182 C C . VAL B 1 186 ? -26.062 25.656 8.93 1 90.38 186 VAL B C 1
ATOM 3184 O O . VAL B 1 186 ? -26.203 25.969 7.742 1 90.38 186 VAL B O 1
ATOM 3187 N N . GLY B 1 187 ? -26.203 24.469 9.336 1 91.12 187 GLY B N 1
ATOM 3188 C CA . GLY B 1 187 ? -26.625 23.391 8.453 1 91.12 187 GLY B CA 1
ATOM 3189 C C . GLY B 1 187 ? -25.469 22.609 7.859 1 91.12 187 GLY B C 1
ATOM 3190 O O . GLY B 1 187 ? -25.672 21.562 7.258 1 91.12 187 GLY B O 1
ATOM 3191 N N . CYS B 1 188 ? -24.312 23.141 8.078 1 92.5 188 CYS B N 1
ATOM 3192 C CA . CYS B 1 188 ? -23.141 22.484 7.527 1 92.5 188 CYS B CA 1
ATOM 3193 C C . CYS B 1 188 ? -22.75 21.266 8.352 1 92.5 188 CYS B C 1
ATOM 3195 O O . CYS B 1 188 ? -22.859 21.281 9.586 1 92.5 188 CYS B O 1
ATOM 3197 N N . GLU B 1 189 ? -22.25 20.266 7.605 1 94.06 189 GLU B N 1
ATOM 3198 C CA . GLU B 1 189 ? -21.766 19.062 8.281 1 94.06 189 GLU B CA 1
ATOM 3199 C C . GLU B 1 189 ? -20.297 19.203 8.664 1 94.06 189 GLU B C 1
ATOM 3201 O O . GLU B 1 189 ? -19.5 19.781 7.922 1 94.06 189 GLU B O 1
ATOM 3206 N N . TYR B 1 190 ? -20 18.734 9.844 1 95 190 TYR B N 1
ATOM 3207 C CA . TYR B 1 190 ? -18.594 18.625 10.25 1 95 190 TYR B CA 1
ATOM 3208 C C . TYR B 1 190 ? -18.359 17.344 11.031 1 95 190 TYR B C 1
ATOM 3210 O O . TYR B 1 190 ? -19.312 16.672 11.445 1 95 190 TYR B O 1
ATOM 3218 N N . PHE B 1 191 ? -17.109 16.953 11.086 1 96.12 191 PHE B N 1
ATOM 3219 C CA . PHE B 1 191 ? -16.766 15.656 11.648 1 96.12 191 PHE B CA 1
ATOM 3220 C C . PHE B 1 191 ? -15.742 15.812 12.773 1 96.12 191 PHE B C 1
ATOM 3222 O O . PHE B 1 191 ? -14.781 16.562 12.648 1 96.12 191 PHE B O 1
ATOM 3229 N N . LEU B 1 192 ? -16.031 15.195 13.836 1 96.94 192 LEU B N 1
ATOM 3230 C CA . LEU B 1 192 ? -15.086 15.117 14.945 1 96.94 192 LEU B CA 1
ATOM 3231 C C . LEU B 1 192 ? -14.344 13.789 14.922 1 96.94 192 LEU B C 1
ATOM 3233 O O . LEU B 1 192 ? -14.961 12.719 14.992 1 96.94 192 LEU B O 1
ATOM 3237 N N . VAL B 1 193 ? -13.062 13.836 14.898 1 97.88 193 VAL B N 1
ATOM 3238 C CA . VAL B 1 193 ? -12.242 12.641 14.742 1 97.88 193 VAL B CA 1
ATOM 3239 C C . VAL B 1 193 ? -11.477 12.359 16.031 1 97.88 193 VAL B C 1
ATOM 3241 O O . VAL B 1 193 ? -10.797 13.242 16.562 1 97.88 193 VAL B O 1
ATOM 3244 N N . THR B 1 194 ? -11.625 11.211 16.531 1 98.06 194 THR B N 1
ATOM 3245 C CA . THR B 1 194 ? -10.867 10.758 17.703 1 98.06 194 THR B CA 1
ATOM 3246 C C . THR B 1 194 ? -9.734 9.82 17.266 1 98.06 194 THR B C 1
ATOM 3248 O O . THR B 1 194 ? -9.961 8.875 16.516 1 98.06 194 THR B O 1
ATOM 3251 N N . VAL B 1 195 ? -8.57 10.117 17.812 1 97.44 195 VAL B N 1
ATOM 3252 C CA . VAL B 1 195 ? -7.422 9.312 17.391 1 97.44 195 VAL B CA 1
ATOM 3253 C C . VAL B 1 195 ? -6.707 8.742 18.609 1 97.44 195 VAL B C 1
ATOM 3255 O O . VAL B 1 195 ? -6.832 9.273 19.719 1 97.44 195 VAL B O 1
ATOM 3258 N N . ALA B 1 196 ? -5.988 7.641 18.375 1 96.06 196 ALA B N 1
ATOM 3259 C CA . ALA B 1 196 ? -5.102 7.027 19.359 1 96.06 196 ALA B CA 1
ATOM 3260 C C . ALA B 1 196 ? -3.637 7.281 19 1 96.06 196 ALA B C 1
ATOM 3262 O O . ALA B 1 196 ? -3.303 7.531 17.844 1 96.06 196 ALA B O 1
ATOM 3263 N N . MET B 1 197 ? -2.859 7.227 20.078 1 92.88 197 MET B N 1
ATOM 3264 C CA . MET B 1 197 ? -1.422 7.383 19.875 1 92.88 197 MET B CA 1
ATOM 3265 C C . MET B 1 197 ? -0.857 6.219 19.062 1 92.88 197 MET B C 1
ATOM 3267 O O . MET B 1 197 ? -1.287 5.074 19.234 1 92.88 197 MET B O 1
ATOM 3271 N N . LEU B 1 198 ? 0.107 6.559 18.234 1 92.25 198 LEU B N 1
ATOM 3272 C CA . LEU B 1 198 ? 0.769 5.512 17.469 1 92.25 198 LEU B CA 1
ATOM 3273 C C . LEU B 1 198 ? 1.816 4.793 18.312 1 92.25 198 LEU B C 1
ATOM 3275 O O . LEU B 1 198 ? 2.447 5.406 19.172 1 92.25 198 LEU B O 1
ATOM 3279 N N . PRO B 1 199 ? 1.899 3.482 18.188 1 80.5 199 PRO B N 1
ATOM 3280 C CA . PRO B 1 199 ? 2.934 2.771 18.953 1 80.5 199 PRO B CA 1
ATOM 3281 C C . PRO B 1 199 ? 4.34 3.277 18.641 1 80.5 199 PRO B C 1
ATOM 3283 O O . PRO B 1 199 ? 4.605 3.742 17.531 1 80.5 199 PRO B O 1
ATOM 3286 N N . ASP B 1 200 ? 5.203 3.789 19.734 1 63.69 200 ASP B N 1
ATOM 3287 C CA . ASP B 1 200 ? 6.59 4.223 19.578 1 63.69 200 ASP B CA 1
ATOM 3288 C C . ASP B 1 200 ? 7.383 3.248 18.719 1 63.69 200 ASP B C 1
ATOM 3290 O O . ASP B 1 200 ? 7.543 2.08 19.078 1 63.69 200 ASP B O 1
ATOM 3294 N N . THR B 1 201 ? 7.215 2.998 17.688 1 50.53 201 THR B N 1
ATOM 3295 C CA . THR B 1 201 ? 8.258 2.211 17.031 1 50.53 201 THR B CA 1
ATOM 3296 C C . THR B 1 201 ? 9.625 2.852 17.25 1 50.53 201 THR B C 1
ATOM 3298 O O . THR B 1 201 ? 10.391 3.031 16.297 1 50.53 201 THR B O 1
ATOM 3301 N N . THR B 1 202 ? 9.898 3.834 18.188 1 39.66 202 THR B N 1
ATOM 3302 C CA . THR B 1 202 ? 11.281 4.156 18.516 1 39.66 202 THR B CA 1
ATOM 3303 C C . THR B 1 202 ? 12.055 2.898 18.891 1 39.66 202 THR B C 1
ATOM 3305 O O . THR B 1 202 ? 11.727 2.242 19.891 1 39.66 202 THR B O 1
ATOM 3308 N N . ILE B 1 203 ? 12.586 1.939 18.078 1 36.53 203 ILE B N 1
ATOM 3309 C CA . ILE B 1 203 ? 13.797 1.215 18.453 1 36.53 203 ILE B CA 1
ATOM 3310 C C . ILE B 1 203 ? 14.867 2.203 18.906 1 36.53 203 ILE B C 1
ATOM 3312 O O . ILE B 1 203 ? 15.5 2.863 18.078 1 36.53 203 ILE B O 1
ATOM 3316 N N . HIS B 1 204 ? 14.688 3.221 19.656 1 33.84 204 HIS B N 1
ATOM 3317 C CA . HIS B 1 204 ? 15.891 3.807 20.234 1 33.84 204 HIS B CA 1
ATOM 3318 C C . HIS B 1 204 ? 16.688 2.771 21.031 1 33.84 204 HIS B C 1
ATOM 3320 O O . HIS B 1 204 ? 16.141 2.119 21.922 1 33.84 204 HIS B O 1
ATOM 3326 N N . SER B 1 205 ? 17.734 1.949 20.391 1 31.48 205 SER B N 1
ATOM 3327 C CA . SER B 1 205 ? 18.844 1.353 21.141 1 31.48 205 SER B CA 1
ATOM 3328 C C . SER B 1 205 ? 19.484 2.367 22.078 1 31.48 205 SER B C 1
ATOM 3330 O O . SER B 1 205 ? 19.969 3.41 21.641 1 31.48 205 SER B O 1
ATOM 3332 N N . SER B 1 206 ? 19.062 2.65 23.234 1 30.34 206 SER B N 1
ATOM 3333 C CA . SER B 1 206 ? 19.75 3.24 24.359 1 30.34 206 SER B CA 1
ATOM 3334 C C . SER B 1 206 ? 21.109 2.564 24.594 1 30.34 206 SER B C 1
ATOM 3336 O O . SER B 1 206 ? 21.172 1.349 24.781 1 30.34 206 SER B O 1
ATOM 3338 N N . SER B 1 207 ? 22.281 2.957 23.891 1 26.84 207 SER B N 1
ATOM 3339 C CA . SER B 1 207 ? 23.578 2.586 24.469 1 26.84 207 SER B CA 1
ATOM 3340 C C . SER B 1 207 ? 23.625 2.871 25.953 1 26.84 207 SER B C 1
ATOM 3342 O O . SER B 1 207 ? 23.203 3.936 26.406 1 26.84 207 SER B O 1
ATOM 3344 N N . PRO B 1 208 ? 23.672 1.819 26.734 1 31.81 208 PRO B N 1
ATOM 3345 C CA . PRO B 1 208 ? 24.047 1.947 28.141 1 31.81 208 PRO B CA 1
ATOM 3346 C C . PRO B 1 208 ? 25.203 2.914 28.375 1 31.81 208 PRO B C 1
ATOM 3348 O O . PRO B 1 208 ? 26.078 3.055 27.5 1 31.81 208 PRO B O 1
ATOM 3351 N N . SER B 1 209 ? 25.047 3.979 29.219 1 20.94 209 SER B N 1
ATOM 3352 C CA . SER B 1 209 ? 26.234 4.219 30.031 1 20.94 209 SER B CA 1
ATOM 3353 C C . SER B 1 209 ? 26.547 3.031 30.938 1 20.94 209 SER B C 1
ATOM 3355 O O . SER B 1 209 ? 25.625 2.377 31.438 1 20.94 209 SER B O 1
#

Sequence (418 aa):
MHFGISANDRDDDDIAEFRKCIRVLADKVSFLSRHREELHEKYSRTEAANEQLRKELEEKIDQVKTYYNKHQLEKQANKEKICFGCLEVHEIAAFVLTSAGYYEAITRNCSNYYLSDESVALFAEHVPSRPNYIVGQIVHIERQIVKAAPPRPEHVRAEKFTTPDKGTDWLTLNSGSTPNPYGLPVGCEYFLVTVAMLPDTTIHSSSPSMHFGISANDRDDDDIAEFRKCIRVLADKVSFLSRHREELHEKYSRTEAANEQLRKELEEKIDQVKTYYNKHQLEKQANKEKICFGCLEVHEIAAFVLTSAGYYEAITRNCSNYYLSDESVALFAEHVPSRPNYIVGQIVHIERQIVKAAPPRPEHVRAEKFTTPDKGTDWLTLNSGSTPNPYGLPVGCEYFLVTVAMLPDTTIHSSSPS

Nearest PDB structures (foldseek):
  6gma-assembly1_B  TM=6.458E-01  e=4.287E-07  Homo sapiens
  7czg-assembly1_A  TM=8.496E-01  e=9.562E-06  Homo sapiens
  8yfm-assembly1_A  TM=8.273E-01  e=7.875E-06  Homo sapiens
  5okz-assembly4_b  TM=5.255E-01  e=1.240E+00  Saccharomyces cerevisiae S288C
  3l7z-assembly1_F  TM=5.521E-01  e=3.973E+00  Saccharolobus solfataricus

Foldseek 3Di:
DPPCPDPVVVVVVVVVVVVVVVVVVVVVVVVVVVVVVVVVVVVVVVVVVVVVVVVVVVVVVVVVVVVVVVVVVVVVVQQPDADAADDDAQHKWKWFQDPLGWTFTRHDPDGFETEDPVQQCVPPVPPPDRDRMDMFGWHDKDKDFQADDPDPPPPPPDDPDDDPPPPPPDPPVCPVVVSCSPPDDGGDMHMYTYGDHDDPPPPPPPPDD/DPPCPDPVVVVVVVVVVVVVVVVVVVVVVVVVVVVVVVVVVVVVVVVVVVVVVVVVVVVVVVVVVVVVVVVVVVVVVQQPDAAAADDDAQHKWKWFQDPLGWTFTRHDPDGFETEDPVQQCVPPVPPPDRDRMDMFGWHDKDKDFQADDPDPPDPDPDDPDDDPPPPCPDPPVCPVVVSCSPPDDGGDMHMYTYGDHDDPPPPPPPPDD

pLDDT: mean 80.2, std 22.75, range [20.94, 98.62]